Protein AF-A0AAF0LA73-F1 (afdb_monomer)

Mean predicted aligned error: 14.92 Å

pLDDT: mean 77.4, std 21.23, range [24.66, 97.56]

Solvent-accessible surface area (backbone atoms only — not comparable to full-atom values): 28650 Å² total; per-residue (Å²): 141,89,84,84,89,87,88,82,88,80,91,79,93,75,89,82,76,85,78,81,81,72,75,76,71,80,77,76,77,74,77,75,81,54,70,82,81,88,76,51,71,65,60,54,56,54,65,73,48,57,36,67,58,42,51,50,61,74,48,51,59,54,64,53,49,49,57,52,45,46,48,65,36,46,46,63,44,61,74,72,60,50,63,41,56,37,37,30,29,30,44,56,82,59,71,67,59,55,51,51,45,48,71,77,44,70,66,30,63,37,81,44,73,29,94,39,68,69,60,37,54,50,35,26,40,38,59,75,22,59,32,26,38,33,72,92,76,40,33,36,41,27,20,32,44,61,39,35,63,56,39,56,48,50,60,54,55,52,35,52,54,39,42,74,74,71,41,74,79,52,47,78,44,76,77,35,73,54,53,92,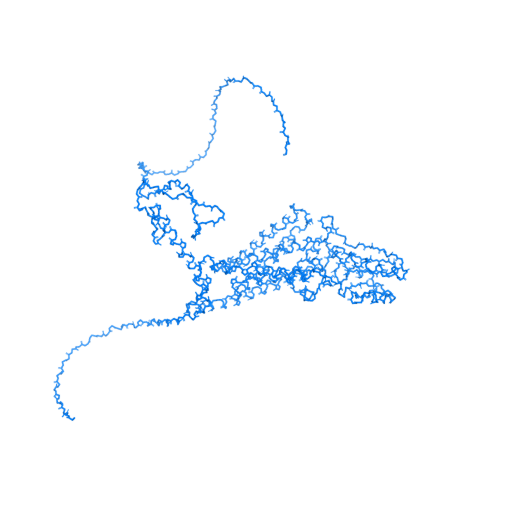68,34,82,65,45,49,59,43,38,55,52,41,51,52,38,34,50,51,9,41,53,57,17,44,49,44,46,64,69,36,74,86,55,56,69,69,57,54,52,47,48,38,53,52,49,19,43,54,48,19,50,50,53,47,42,43,41,16,83,70,69,54,60,43,78,74,65,61,70,60,50,29,54,53,38,21,51,46,12,29,15,42,13,34,29,42,39,8,48,16,48,75,58,39,82,59,32,60,55,63,44,40,42,56,53,44,48,51,8,56,65,14,14,40,38,84,48,51,52,42,30,37,54,85,67,40,31,67,41,30,82,72,32,65,32,21,36,46,24,32,40,42,30,28,71,72,66,72,19,33,50,67,58,64,63,28,52,51,53,39,50,50,38,28,50,50,6,52,50,36,35,59,55,20,51,60,51,38,54,53,51,51,53,51,33,63,65,48,69,62,82,50,75,67,57,51,28,53,50,49,35,52,53,51,53,48,52,53,50,48,54,53,31,47,73,73,28,27,44,71,45,100,88,69,50,79,42,78,72,64,82,98,82,84,85,85,92,81,87,81,63,61,92,88,77,54,46,100,82,58,99,55,59,75,86,74,84,72,64,84,77,82,78,78,54,84,78,72,65,69,76,80,76,86,80,84,81,88,88,80,81,86,85,92,78,89,87,86,90,88,80,89,80,90,86,87,89,86,84,89,83,84,86,86,89,83,92,83,88,89,134

Sequence (491 aa):
MSSPRNDVHTNSDTPERPGSSRKAQPRRRQAPVPAPQKISAYRRWFGTLHPSLQLIGLQLWMPLFFIVGFCLCYVFAFHAPHPHDVPIALIGSDPTFVQAVQKALPGEFVFHTYDSLAAAKRDVLAGAMAVAYDPSNNEFFKASAHQFQVASLVPATLSAVLTATGVATPKITELAALPSYDEYGTVPMYVMLAWCIGGYMVAMFIGIMGGPLRHRVRMAVIVVGGLIISLITNTLAGPVVGAIHGHWIELVLIAWGWIVAIGLAVNGLSYFVGRFIAAPAMICFVFLSMPSSGGAYPKWFMPEPFAWLNNVVVGSSMVDMIKHQVYGVGPGPARGLITMACYAGAGLVLMYFGKMLWERRRIRAIVTGRTTMFQDAQTANREFLGKQRDVELERHGLSSTETGTLQVLRDSDWEDDRVSGDVFTGGRDGLENEPLTTGRIPVVRQQDRQPVGGRTGGPGSGPRARPASGSGDSGTPVEPGDKPHHRHAAR

Structure (mmCIF, N/CA/C/O backbone):
data_AF-A0AAF0LA73-F1
#
_entry.id   AF-A0AAF0LA73-F1
#
loop_
_atom_site.group_PDB
_atom_site.id
_atom_site.type_symbol
_atom_site.label_atom_id
_atom_site.label_alt_id
_atom_site.label_comp_id
_atom_site.label_asym_id
_atom_site.label_entity_id
_atom_site.label_seq_id
_atom_site.pdbx_PDB_ins_code
_atom_site.Cartn_x
_atom_site.Cartn_y
_atom_site.Cartn_z
_atom_site.occupancy
_atom_site.B_iso_or_equiv
_atom_site.auth_seq_id
_atom_site.auth_comp_id
_atom_site.auth_asym_id
_atom_site.auth_atom_id
_atom_site.pdbx_PDB_model_num
ATOM 1 N N . MET A 1 1 ? -12.039 -38.389 88.181 1.00 38.50 1 MET A N 1
ATOM 2 C CA . MET A 1 1 ? -12.537 -39.683 88.691 1.00 38.50 1 MET A CA 1
ATOM 3 C C . MET A 1 1 ? -13.947 -39.460 89.193 1.00 38.50 1 MET A C 1
ATOM 5 O O . MET A 1 1 ? -14.074 -38.696 90.133 1.00 38.50 1 MET A O 1
ATOM 9 N N . SER A 1 2 ? -14.944 -40.002 88.484 1.00 34.44 2 SER A N 1
ATOM 10 C CA . SER A 1 2 ? -16.295 -40.374 88.948 1.00 34.44 2 SER A CA 1
ATOM 11 C C . SER A 1 2 ? -17.106 -40.811 87.720 1.00 34.44 2 SER A C 1
ATOM 13 O O . SER A 1 2 ? -17.492 -39.987 86.898 1.00 34.44 2 SER A O 1
ATOM 15 N N . SER A 1 3 ? -17.297 -42.121 87.596 1.00 30.64 3 SER A N 1
ATOM 16 C CA . SER A 1 3 ? -18.174 -42.851 86.664 1.00 30.64 3 SER A CA 1
ATOM 17 C C . SER A 1 3 ? -19.029 -43.805 87.520 1.00 30.64 3 SER A C 1
ATOM 19 O O . SER A 1 3 ? -18.594 -44.096 88.636 1.00 30.64 3 SER A O 1
ATOM 21 N N . PRO A 1 4 ? -20.100 -44.449 87.011 1.00 50.06 4 PRO A N 1
ATOM 22 C CA . PRO A 1 4 ? -20.982 -44.087 85.897 1.00 50.06 4 PRO A CA 1
ATOM 23 C C . PRO A 1 4 ? -22.490 -44.326 86.200 1.00 50.06 4 PRO A C 1
ATOM 25 O O . PRO A 1 4 ? -22.888 -44.759 87.278 1.00 50.06 4 PRO A O 1
ATOM 28 N N . ARG A 1 5 ? -23.314 -44.007 85.192 1.00 35.47 5 ARG A N 1
ATOM 29 C CA . ARG A 1 5 ? -24.767 -44.223 85.054 1.00 35.47 5 ARG A CA 1
ATOM 30 C C . ARG A 1 5 ? -25.136 -45.701 84.849 1.00 35.47 5 ARG A C 1
ATOM 32 O O . ARG A 1 5 ? -24.349 -46.430 84.258 1.00 35.47 5 ARG A O 1
ATOM 39 N N . ASN A 1 6 ? -26.368 -46.061 85.227 1.00 34.28 6 ASN A N 1
ATOM 40 C CA . ASN A 1 6 ? -27.069 -47.275 84.798 1.00 34.28 6 ASN A CA 1
ATOM 41 C C . ASN A 1 6 ? -28.381 -46.917 84.078 1.00 34.28 6 ASN A C 1
ATOM 43 O O . ASN A 1 6 ? -29.068 -45.965 84.455 1.00 34.28 6 ASN A O 1
ATOM 47 N N . ASP A 1 7 ? -28.670 -47.702 83.044 1.00 36.69 7 ASP A N 1
ATOM 48 C CA . ASP A 1 7 ? -29.724 -47.573 82.037 1.00 36.69 7 ASP A CA 1
ATOM 49 C C . ASP A 1 7 ? -31.116 -48.017 82.510 1.00 36.69 7 ASP A C 1
ATOM 51 O O . ASP A 1 7 ? -31.229 -48.927 83.328 1.00 36.69 7 ASP A O 1
ATOM 55 N N . VAL A 1 8 ? -32.172 -47.478 81.881 1.00 35.12 8 VAL A N 1
ATOM 56 C CA . VAL A 1 8 ? -33.442 -48.199 81.663 1.00 35.12 8 VAL A CA 1
ATOM 57 C C . VAL A 1 8 ? -34.013 -47.840 80.284 1.00 35.12 8 VAL A C 1
ATOM 59 O O . VAL A 1 8 ? -34.265 -46.678 79.971 1.00 35.12 8 VAL A O 1
ATOM 62 N N . HIS A 1 9 ? -34.221 -48.879 79.475 1.00 34.12 9 HIS A N 1
ATOM 63 C CA . HIS A 1 9 ? -34.910 -48.890 78.185 1.00 34.12 9 HIS A CA 1
ATOM 64 C C . HIS A 1 9 ? -36.408 -48.578 78.303 1.00 34.12 9 HIS A C 1
ATOM 66 O O . HIS A 1 9 ? -37.076 -49.122 79.175 1.00 34.12 9 HIS A O 1
ATOM 72 N N . THR A 1 10 ? -36.972 -47.857 77.329 1.00 35.03 10 THR A N 1
ATOM 73 C CA . THR A 1 10 ? -38.359 -48.077 76.875 1.00 35.03 10 THR A CA 1
ATOM 74 C C . THR A 1 10 ? -38.466 -47.858 75.363 1.00 35.03 10 THR A C 1
ATOM 76 O O . THR A 1 10 ? -38.221 -46.769 74.850 1.00 35.03 10 THR A O 1
ATOM 79 N N . ASN A 1 11 ? -38.809 -48.938 74.655 1.00 33.62 11 ASN A N 1
ATOM 80 C CA . ASN A 1 11 ? -39.258 -48.939 73.265 1.00 33.62 11 ASN A CA 1
ATOM 81 C C . ASN A 1 11 ? -40.659 -48.321 73.178 1.00 33.62 11 ASN A C 1
ATOM 83 O O . ASN A 1 11 ? -41.536 -48.681 73.961 1.00 33.62 11 ASN A O 1
ATOM 87 N N . SER A 1 12 ? -40.900 -47.481 72.172 1.00 37.31 12 SER A N 1
ATOM 88 C CA . SER A 1 12 ? -42.244 -47.303 71.619 1.00 37.31 12 SER A CA 1
ATOM 89 C C . SER A 1 12 ? -42.155 -47.216 70.097 1.00 37.31 12 SER A C 1
ATOM 91 O O . SER A 1 12 ? -41.587 -46.284 69.530 1.00 37.31 12 SER A O 1
ATOM 93 N N . ASP A 1 13 ? -42.674 -48.262 69.460 1.00 37.47 13 ASP A N 1
ATOM 94 C CA . ASP A 1 13 ? -42.843 -48.404 68.022 1.00 37.47 13 ASP A CA 1
ATOM 95 C C . ASP A 1 13 ? -43.803 -47.339 67.479 1.00 37.47 13 ASP A C 1
ATOM 97 O O . ASP A 1 13 ? -44.934 -47.198 67.944 1.00 37.47 13 ASP A O 1
ATOM 101 N N . THR A 1 14 ? -43.377 -46.620 66.439 1.00 40.47 14 THR A N 1
ATOM 102 C CA . THR A 1 14 ? -44.274 -45.864 65.551 1.00 40.47 14 THR A CA 1
ATOM 103 C C . THR A 1 14 ? -43.939 -46.265 64.109 1.00 40.47 14 THR A C 1
ATOM 105 O O . THR A 1 14 ? -42.761 -46.231 63.756 1.00 40.47 14 THR A O 1
ATOM 108 N N . PRO A 1 15 ? -44.903 -46.657 63.252 1.00 41.81 15 PRO A N 1
ATOM 109 C CA . PRO A 1 15 ? -44.574 -47.124 61.912 1.00 41.81 15 PRO A CA 1
ATOM 110 C C . PRO A 1 15 ? -44.214 -45.952 60.989 1.00 41.81 15 PRO A C 1
ATOM 112 O O . PRO A 1 15 ? -45.013 -45.037 60.771 1.00 41.81 15 PRO A O 1
ATOM 115 N N . GLU A 1 16 ? -43.005 -46.001 60.428 1.00 38.22 16 GLU A N 1
ATOM 116 C CA . GLU A 1 16 ? -42.514 -45.088 59.397 1.00 38.22 16 GLU A CA 1
ATOM 117 C C . GLU A 1 16 ? -43.363 -45.179 58.115 1.00 38.22 16 GLU A C 1
ATOM 119 O O . GLU A 1 16 ? -43.603 -46.252 57.560 1.00 38.22 16 GLU A O 1
ATOM 124 N N . ARG A 1 17 ? -43.793 -44.020 57.602 1.00 41.97 17 ARG A N 1
ATOM 125 C CA . ARG A 1 17 ? -44.332 -43.885 56.240 1.00 41.97 17 ARG A CA 1
ATOM 126 C C . ARG A 1 17 ? -43.186 -43.989 55.218 1.00 41.97 17 ARG A C 1
ATOM 128 O O . ARG A 1 17 ? -42.135 -43.394 55.455 1.00 41.97 17 ARG A O 1
ATOM 135 N N . PRO A 1 18 ? -43.376 -44.640 54.052 1.00 43.03 18 PRO A N 1
ATOM 136 C CA . PRO A 1 18 ? -42.314 -44.797 53.063 1.00 43.03 18 PRO A CA 1
ATOM 137 C C . PRO A 1 18 ? -41.890 -43.448 52.480 1.00 43.03 18 PRO A C 1
ATOM 139 O O . PRO A 1 18 ? -42.718 -42.600 52.140 1.00 43.03 18 PRO A O 1
ATOM 142 N N . GLY A 1 19 ? -40.575 -43.269 52.372 1.00 38.38 19 GLY A N 1
ATOM 143 C CA . GLY A 1 19 ? -39.928 -42.012 52.039 1.00 38.38 19 GLY A CA 1
ATOM 144 C C . GLY A 1 19 ? -40.350 -41.417 50.699 1.00 38.38 19 GLY A C 1
ATOM 145 O O . GLY A 1 19 ? -40.220 -42.026 49.638 1.00 38.38 19 GLY A O 1
ATOM 146 N N . SER A 1 20 ? -40.729 -40.139 50.735 1.00 42.16 20 SER A N 1
ATOM 147 C CA . SER A 1 20 ? -40.602 -39.272 49.573 1.00 42.16 20 SER A CA 1
ATOM 148 C C . SER A 1 20 ? -39.109 -39.101 49.282 1.00 42.16 20 SER A C 1
ATOM 150 O O . SER A 1 20 ? -38.409 -38.361 49.980 1.00 42.16 20 SER A O 1
ATOM 152 N N . SER A 1 21 ? -38.608 -39.792 48.262 1.00 46.25 21 SER A N 1
ATOM 153 C CA . SER A 1 21 ? -37.275 -39.589 47.701 1.00 46.25 21 SER A CA 1
ATOM 154 C C . SER A 1 21 ? -37.149 -38.146 47.205 1.00 46.25 21 SER A C 1
ATOM 156 O O . SER A 1 21 ? -37.479 -37.818 46.060 1.00 46.25 21 SER A O 1
ATOM 158 N N . ARG A 1 22 ? -36.698 -37.255 48.090 1.00 46.91 22 ARG A N 1
ATOM 159 C CA . ARG A 1 22 ? -36.343 -35.875 47.771 1.00 46.91 22 ARG A CA 1
ATOM 160 C C . ARG A 1 22 ? -35.118 -35.963 46.864 1.00 46.91 22 ARG A C 1
ATOM 162 O O . ARG A 1 22 ? -34.006 -36.157 47.345 1.00 46.91 22 ARG A O 1
ATOM 169 N N . LYS A 1 23 ? -35.331 -35.903 45.543 1.00 48.75 23 LYS A N 1
ATOM 170 C CA . LYS A 1 23 ? -34.253 -35.801 44.551 1.00 48.75 23 LYS A CA 1
ATOM 171 C C . LYS A 1 23 ? -33.316 -34.691 45.020 1.00 48.75 23 LYS A C 1
ATOM 173 O O . LYS A 1 23 ? -33.719 -33.529 45.060 1.00 48.75 23 LYS A O 1
ATOM 178 N N . ALA A 1 24 ? -32.105 -35.061 45.429 1.00 51.31 24 ALA A N 1
ATOM 179 C CA . ALA A 1 24 ? -31.076 -34.112 45.804 1.00 51.31 24 ALA A CA 1
ATOM 180 C C . ALA A 1 24 ? -30.856 -33.185 44.605 1.00 51.31 24 ALA A C 1
ATOM 182 O O . ALA A 1 24 ? -30.353 -33.608 43.564 1.00 51.31 24 ALA A O 1
ATOM 183 N N . GLN A 1 25 ? -31.297 -31.932 44.726 1.00 54.47 25 GLN A N 1
ATOM 184 C CA . GLN A 1 25 ? -30.953 -30.897 43.762 1.00 54.47 25 GLN A CA 1
ATOM 185 C C . GLN A 1 25 ? -29.425 -30.879 43.653 1.00 54.47 25 GLN A C 1
ATOM 187 O O . GLN A 1 25 ? -28.756 -30.845 44.692 1.00 54.47 25 GLN A O 1
ATOM 192 N N . PRO A 1 26 ? -28.849 -30.921 42.438 1.00 50.28 26 PRO A N 1
ATOM 193 C CA . PRO A 1 26 ? -27.408 -30.836 42.291 1.00 50.28 26 PRO A CA 1
ATOM 194 C C . PRO A 1 26 ? -26.964 -29.538 42.963 1.00 50.28 26 PRO A C 1
ATOM 196 O O . PRO A 1 26 ? -27.370 -28.451 42.547 1.00 50.28 26 PRO A O 1
ATOM 199 N N . ARG A 1 27 ? -26.181 -29.655 44.045 1.00 54.47 27 ARG A N 1
ATOM 200 C CA . ARG A 1 27 ? -25.552 -28.522 44.731 1.00 54.47 27 ARG A CA 1
ATOM 201 C C . ARG A 1 27 ? -24.848 -27.700 43.654 1.00 54.47 27 ARG A C 1
ATOM 203 O O . ARG A 1 27 ? -23.806 -28.120 43.151 1.00 54.47 27 ARG A O 1
ATOM 210 N N . ARG A 1 28 ? -25.427 -26.553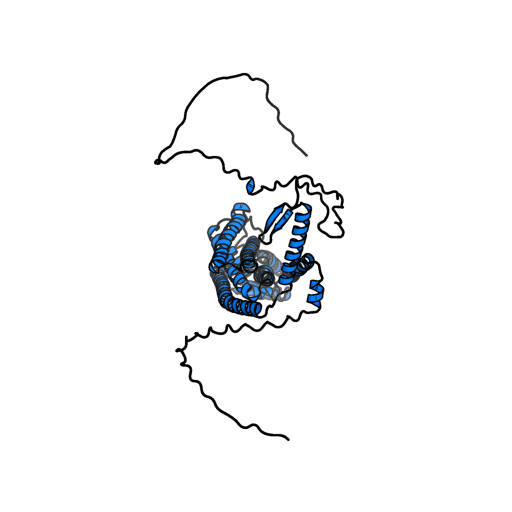 43.277 1.00 54.91 28 ARG A N 1
ATOM 211 C CA . ARG A 1 28 ? -24.761 -25.550 42.440 1.00 54.91 28 ARG A CA 1
ATOM 212 C C . ARG A 1 28 ? -23.465 -25.203 43.166 1.00 54.91 28 ARG A C 1
ATOM 214 O O . ARG A 1 28 ? -23.499 -24.488 44.162 1.00 54.91 28 ARG A O 1
ATOM 221 N N . ARG A 1 29 ? -22.336 -25.763 42.717 1.00 59.94 29 ARG A N 1
ATOM 222 C CA . ARG A 1 29 ? -21.008 -25.359 43.182 1.00 59.94 29 ARG A CA 1
ATOM 223 C C . ARG A 1 29 ? -20.882 -23.875 42.853 1.00 59.94 29 ARG A C 1
ATOM 225 O O . ARG A 1 29 ? -20.745 -23.520 41.685 1.00 59.94 29 ARG A O 1
ATOM 232 N N . GLN A 1 30 ? -21.020 -23.018 43.862 1.00 60.34 30 GLN A N 1
ATOM 233 C CA . GLN A 1 30 ? -20.722 -21.600 43.722 1.00 60.34 30 GLN A CA 1
ATOM 234 C C . GLN A 1 30 ? -19.246 -21.492 43.343 1.00 60.34 30 GLN A C 1
ATOM 236 O O . GLN A 1 30 ? -18.391 -22.119 43.972 1.00 60.34 30 GLN A O 1
ATOM 241 N N . ALA A 1 31 ? -18.961 -20.772 42.259 1.00 62.66 31 ALA A N 1
ATOM 242 C CA . ALA A 1 31 ? -17.586 -20.499 41.881 1.00 62.66 31 ALA A CA 1
ATOM 243 C C . ALA A 1 31 ? -16.917 -19.712 43.027 1.00 62.66 31 ALA A C 1
ATOM 245 O O . ALA A 1 31 ? -17.559 -18.814 43.576 1.00 62.66 31 ALA A O 1
ATOM 246 N N . PRO A 1 32 ? -15.669 -20.037 43.410 1.00 67.75 32 PRO A N 1
ATOM 247 C CA . PRO A 1 32 ? -14.938 -19.267 44.411 1.00 67.75 32 PRO A CA 1
ATOM 248 C C . PRO A 1 32 ? -14.901 -17.783 44.030 1.00 67.75 32 PRO A C 1
ATOM 250 O O . PRO A 1 32 ? -14.676 -17.459 42.862 1.00 67.75 32 PRO A O 1
ATOM 253 N N . VAL A 1 33 ? -15.107 -16.892 45.006 1.00 70.06 33 VAL A N 1
ATOM 254 C CA . VAL A 1 33 ? -14.966 -15.445 44.797 1.00 70.06 33 VAL A CA 1
ATOM 255 C C . VAL A 1 33 ? -13.526 -15.172 44.346 1.00 70.06 33 VAL A C 1
ATOM 257 O O . VAL A 1 33 ? -12.592 -15.572 45.048 1.00 70.06 33 VAL A O 1
ATOM 260 N N . PRO A 1 34 ? -13.307 -14.550 43.173 1.00 68.56 34 PRO A N 1
ATOM 261 C CA . PRO A 1 34 ? -11.962 -14.273 42.695 1.00 68.56 34 PRO A CA 1
ATOM 262 C C . PRO A 1 34 ? -11.237 -13.327 43.658 1.00 68.56 34 PRO A C 1
ATOM 264 O O . PRO A 1 34 ? -11.819 -12.373 44.172 1.00 68.56 34 PRO A O 1
ATOM 267 N N . ALA A 1 35 ? -9.953 -13.598 43.904 1.00 71.19 35 ALA A N 1
ATOM 268 C CA . ALA A 1 35 ? -9.127 -12.756 44.764 1.00 71.19 35 ALA A CA 1
ATOM 269 C C . ALA A 1 35 ? -9.072 -11.307 44.231 1.00 71.19 35 ALA A C 1
ATOM 271 O O . ALA A 1 35 ? -9.015 -11.115 43.009 1.00 71.19 35 ALA A O 1
ATOM 272 N N . PRO A 1 36 ? -9.048 -10.289 45.115 1.00 71.00 36 PRO A N 1
ATOM 273 C CA . PRO A 1 36 ? -9.010 -8.891 44.703 1.00 71.00 36 PRO A CA 1
ATOM 274 C C . PRO A 1 36 ? -7.780 -8.611 43.835 1.00 71.00 36 PRO A C 1
ATOM 276 O O . PRO A 1 36 ? -6.670 -9.082 44.106 1.00 71.00 36 PRO A O 1
ATOM 279 N N . GLN A 1 37 ? -7.973 -7.837 42.765 1.00 74.69 37 GLN A N 1
ATOM 280 C CA . GLN A 1 37 ? -6.879 -7.468 41.876 1.00 74.69 37 GLN A CA 1
ATOM 281 C C . GLN A 1 37 ? -5.794 -6.696 42.636 1.00 74.69 37 GLN A C 1
ATOM 283 O O . GLN A 1 37 ? -6.074 -5.709 43.312 1.00 74.69 37 GLN A O 1
ATOM 288 N N . LYS A 1 38 ? -4.524 -7.066 42.440 1.00 77.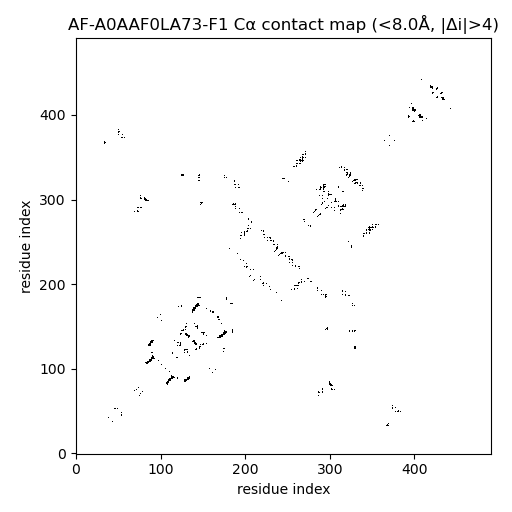06 38 LYS A N 1
ATOM 289 C CA . LYS A 1 38 ? -3.399 -6.237 42.889 1.00 77.06 38 LYS A CA 1
ATOM 290 C C . LYS A 1 38 ? -3.263 -5.022 41.965 1.00 77.06 38 LYS A C 1
ATOM 292 O O . LYS A 1 38 ? -2.840 -5.152 40.818 1.00 77.06 38 LYS A O 1
ATOM 297 N N . ILE A 1 39 ? -3.641 -3.845 42.461 1.00 77.88 39 ILE A N 1
ATOM 298 C CA . ILE A 1 39 ? -3.566 -2.570 41.732 1.00 77.88 39 ILE A CA 1
ATOM 299 C C . ILE A 1 39 ? -2.192 -1.920 41.975 1.00 77.88 39 ILE A C 1
ATOM 301 O O . ILE A 1 39 ? -1.784 -1.724 43.127 1.00 77.88 39 ILE A O 1
ATOM 305 N N . SER A 1 40 ? -1.479 -1.579 40.893 1.00 85.06 40 SER A N 1
ATOM 306 C CA . SER A 1 40 ? -0.176 -0.898 40.958 1.00 85.06 40 SER A CA 1
ATOM 307 C C . SER A 1 40 ? -0.293 0.517 41.539 1.00 85.06 40 SER A C 1
ATOM 309 O O . SER A 1 40 ? -1.363 1.126 41.495 1.00 85.06 40 SER A O 1
ATOM 311 N N . ALA A 1 41 ? 0.811 1.057 42.068 1.00 85.50 41 ALA A N 1
ATOM 312 C CA . ALA A 1 41 ? 0.858 2.431 42.579 1.00 85.50 41 ALA A CA 1
ATOM 313 C C . ALA A 1 41 ? 0.469 3.455 41.497 1.00 85.50 41 ALA A C 1
ATOM 315 O O . ALA A 1 41 ? -0.345 4.337 41.750 1.00 85.50 41 ALA A O 1
ATOM 316 N N . TYR A 1 42 ? 0.948 3.255 40.262 1.00 84.50 42 TYR A N 1
ATOM 317 C CA . TYR A 1 42 ? 0.570 4.077 39.112 1.00 84.50 42 TYR A CA 1
ATOM 318 C C . TYR A 1 42 ? -0.937 4.041 38.832 1.00 84.50 42 TYR A C 1
ATOM 320 O O . TYR A 1 42 ? -1.544 5.089 38.666 1.00 84.50 42 TYR A O 1
ATOM 328 N N . ARG A 1 43 ? -1.570 2.857 38.826 1.00 84.25 43 ARG A N 1
ATOM 329 C CA . ARG A 1 43 ? -3.017 2.742 38.564 1.00 84.25 43 ARG A CA 1
ATOM 330 C C . ARG A 1 43 ? -3.855 3.399 39.665 1.00 84.25 43 ARG A C 1
ATOM 332 O O . ARG A 1 43 ? -4.920 3.920 39.362 1.00 84.25 43 ARG A O 1
ATOM 339 N N . ARG A 1 44 ? -3.377 3.405 40.916 1.00 84.62 44 ARG A N 1
ATOM 340 C CA . ARG A 1 44 ? -4.030 4.138 42.015 1.00 84.62 44 ARG A CA 1
ATOM 341 C C . ARG A 1 44 ? -3.944 5.645 41.819 1.00 84.62 44 ARG A C 1
ATOM 343 O O . ARG A 1 44 ? -4.975 6.295 41.875 1.00 84.62 44 ARG A O 1
ATOM 350 N N . TRP A 1 45 ? -2.749 6.168 41.545 1.00 87.75 45 TRP A N 1
ATOM 351 C CA . TRP A 1 45 ? -2.556 7.590 41.250 1.00 87.75 45 TRP A CA 1
ATOM 352 C C . TRP A 1 45 ? -3.346 8.028 40.010 1.00 87.75 45 TRP A C 1
ATOM 354 O O . TRP A 1 45 ? -4.059 9.017 40.041 1.00 87.75 45 TRP A O 1
ATOM 364 N N . PHE A 1 46 ? -3.305 7.252 38.929 1.00 84.56 46 PHE A N 1
ATOM 365 C CA . PHE A 1 46 ? -4.048 7.574 37.712 1.00 84.56 46 PHE A CA 1
ATOM 366 C C . PHE A 1 46 ? -5.563 7.618 37.958 1.00 84.56 46 PHE A C 1
ATOM 368 O O . PHE A 1 46 ? -6.258 8.459 37.397 1.00 84.56 46 PHE A O 1
ATOM 375 N N . GLY A 1 47 ? -6.064 6.754 38.848 1.00 81.25 47 GLY A N 1
ATOM 376 C CA . GLY A 1 47 ? -7.460 6.747 39.276 1.00 81.25 47 GLY A CA 1
ATOM 377 C C . GLY A 1 47 ? -7.898 7.988 40.059 1.00 81.25 47 GLY A C 1
ATOM 378 O O . GLY A 1 47 ? -9.099 8.225 40.141 1.00 81.25 47 GLY A O 1
ATOM 379 N N . THR A 1 48 ? -6.974 8.792 40.605 1.00 86.12 48 THR A N 1
ATOM 380 C CA . THR A 1 48 ? -7.322 10.055 41.283 1.00 86.12 48 THR A CA 1
ATOM 381 C C . THR A 1 48 ? -7.511 11.222 40.314 1.00 86.12 48 THR A C 1
ATOM 383 O O . THR A 1 48 ? -7.984 12.277 40.725 1.00 86.12 48 THR A O 1
ATOM 386 N N . LEU A 1 49 ? -7.124 11.074 39.042 1.00 86.38 49 LEU A N 1
ATOM 387 C CA . LEU A 1 49 ? -7.310 12.107 38.019 1.00 86.38 49 LEU A CA 1
ATOM 388 C C . LEU A 1 49 ? -8.779 12.183 37.577 1.00 86.38 49 LEU A C 1
ATOM 390 O O . LEU A 1 49 ? -9.499 11.188 37.640 1.00 86.38 49 LEU A O 1
ATOM 394 N N . HIS A 1 50 ? -9.207 13.334 37.048 1.00 86.56 50 HIS A N 1
ATOM 395 C CA . HIS A 1 50 ? -10.549 13.492 36.475 1.00 86.56 50 HIS A CA 1
ATOM 396 C C . HIS A 1 50 ? -10.821 12.427 35.387 1.00 86.56 50 HIS A C 1
ATOM 398 O O . HIS A 1 50 ? -9.941 12.202 34.546 1.00 86.56 50 HIS A O 1
ATOM 404 N N . PRO A 1 51 ? -12.011 11.794 35.323 1.00 83.69 51 PRO A N 1
ATOM 405 C CA . PRO A 1 51 ? -12.289 10.721 34.359 1.00 83.69 51 PRO A CA 1
ATOM 406 C C . PRO A 1 51 ? -12.022 11.105 32.894 1.00 83.69 51 PRO A C 1
ATOM 408 O O . PRO A 1 51 ? -11.448 10.320 32.137 1.00 83.69 51 PRO A O 1
ATOM 411 N N . SER A 1 52 ? -12.343 12.341 32.501 1.00 84.31 52 SER A N 1
ATOM 412 C CA . SER A 1 52 ? -12.019 12.864 31.164 1.00 84.31 52 SER A CA 1
ATOM 413 C C . SER A 1 52 ? -10.510 12.920 30.901 1.00 84.31 52 SER A C 1
ATOM 415 O O . SER A 1 52 ? -10.065 12.507 29.832 1.00 84.31 52 SER A O 1
ATOM 417 N N . LEU A 1 53 ? -9.704 13.360 31.877 1.00 85.06 53 LEU A N 1
ATOM 418 C CA . LEU A 1 53 ? -8.240 13.382 31.759 1.00 85.06 53 LEU A CA 1
ATOM 419 C C . LEU A 1 53 ? -7.668 11.967 31.656 1.00 85.06 53 LEU A C 1
ATOM 421 O O . LEU A 1 53 ? -6.734 11.741 30.887 1.00 85.06 53 LEU A O 1
ATOM 425 N N . GLN A 1 54 ? -8.258 11.001 32.367 1.00 84.62 54 GLN A N 1
ATOM 426 C CA . GLN A 1 54 ? -7.884 9.595 32.233 1.00 84.62 54 GLN A CA 1
ATOM 427 C C . GLN A 1 54 ? -8.115 9.100 30.798 1.00 84.62 54 GLN A C 1
ATOM 429 O O . GLN A 1 54 ? -7.221 8.505 30.193 1.00 84.62 54 GLN A O 1
ATOM 434 N N . LEU A 1 55 ? -9.291 9.371 30.222 1.00 84.56 55 LEU A N 1
ATOM 435 C CA . LEU A 1 55 ? -9.626 8.959 28.854 1.00 84.56 55 LEU A CA 1
ATOM 436 C C . LEU A 1 55 ? -8.746 9.645 27.802 1.00 84.56 55 LEU A C 1
ATOM 438 O O . LEU A 1 55 ? -8.285 8.970 26.879 1.00 84.56 55 LEU A O 1
ATOM 442 N N . ILE A 1 56 ? -8.472 10.944 27.961 1.00 87.19 56 ILE A N 1
ATOM 443 C CA . ILE A 1 56 ? -7.558 11.695 27.089 1.00 87.19 56 ILE A CA 1
ATOM 444 C C . ILE A 1 56 ? -6.149 11.102 27.178 1.00 87.19 56 ILE A C 1
ATOM 446 O O . ILE A 1 56 ? -5.579 10.735 26.151 1.00 87.19 56 ILE A O 1
ATOM 450 N N . GLY A 1 57 ? -5.611 10.914 28.388 1.00 84.50 57 GLY A N 1
ATOM 451 C CA . GLY A 1 57 ? -4.288 10.317 28.601 1.00 84.50 57 GLY A CA 1
ATOM 452 C C . GLY A 1 57 ? -4.160 8.918 27.989 1.00 84.50 57 GLY A C 1
ATOM 453 O O . GLY A 1 57 ? -3.163 8.606 27.341 1.00 84.50 57 GLY A O 1
ATOM 454 N N . LEU A 1 58 ? -5.215 8.102 28.091 1.00 85.00 58 LEU A N 1
ATOM 455 C CA . LEU A 1 58 ? -5.318 6.783 27.452 1.00 85.00 58 LEU A CA 1
ATOM 456 C C . LEU A 1 58 ? -5.437 6.831 25.920 1.00 85.00 58 LEU A C 1
ATOM 458 O O . LEU A 1 58 ? -5.357 5.777 25.287 1.00 85.00 58 LEU A O 1
ATOM 462 N N . GLN A 1 59 ? -5.640 8.005 25.321 1.00 86.75 59 GLN A N 1
ATOM 463 C CA . GLN A 1 59 ? -5.773 8.200 23.876 1.00 86.75 59 GLN A CA 1
ATOM 464 C C . GLN A 1 59 ? -4.578 8.952 23.259 1.00 86.75 59 GLN A C 1
ATOM 466 O O . GLN A 1 59 ? -4.318 8.775 22.068 1.00 86.75 59 GLN A O 1
ATOM 471 N N . LEU A 1 60 ? -3.803 9.705 24.055 1.00 88.88 60 LEU A N 1
ATOM 472 C CA . LEU A 1 60 ? -2.609 10.453 23.619 1.00 88.88 60 LEU A CA 1
ATOM 473 C C . LEU A 1 60 ? -1.499 9.582 23.007 1.00 88.88 60 LEU A C 1
ATOM 475 O O . LEU A 1 60 ? -0.637 10.094 22.295 1.00 88.88 60 LEU A O 1
ATOM 479 N N . TRP A 1 61 ? -1.530 8.263 23.208 1.00 87.88 61 TRP A N 1
ATOM 480 C CA . TRP A 1 61 ? -0.603 7.364 22.520 1.00 87.88 61 TRP A CA 1
ATOM 481 C C . TRP A 1 61 ? -0.780 7.390 20.994 1.00 87.88 61 TRP A C 1
ATOM 483 O O . TRP A 1 61 ? 0.198 7.179 20.290 1.00 87.88 61 TRP A O 1
ATOM 493 N N . MET A 1 62 ? -1.988 7.663 20.476 1.00 87.69 62 MET A N 1
ATOM 494 C CA . MET A 1 62 ? -2.249 7.723 19.032 1.00 87.69 62 MET A CA 1
ATOM 495 C C . MET A 1 62 ? -1.453 8.841 18.344 1.00 87.69 62 MET A C 1
ATOM 497 O O . MET A 1 62 ? -0.668 8.514 17.458 1.00 87.69 62 MET A O 1
ATOM 501 N N . PRO A 1 63 ? -1.589 10.133 18.713 1.00 90.19 63 PRO A N 1
ATOM 502 C CA . PRO A 1 63 ? -0.817 11.196 18.067 1.00 90.19 63 PRO A CA 1
ATOM 503 C C . PRO A 1 63 ? 0.694 11.008 18.240 1.00 90.19 63 PRO A C 1
ATOM 505 O O . PRO A 1 63 ? 1.434 11.188 17.277 1.00 90.19 63 PRO A O 1
ATOM 508 N N . LEU A 1 64 ? 1.158 10.563 19.416 1.00 90.25 64 LEU A N 1
ATOM 509 C CA . LEU A 1 64 ? 2.573 10.241 19.625 1.00 90.25 64 LEU A CA 1
ATOM 510 C C . LEU A 1 64 ? 3.049 9.139 18.666 1.00 90.25 64 LEU A C 1
ATOM 512 O O . LEU A 1 64 ? 4.099 9.266 18.042 1.00 90.25 64 LEU A O 1
ATOM 516 N N . PHE A 1 65 ? 2.255 8.078 18.514 1.00 91.19 65 PHE A N 1
ATOM 517 C CA . PHE A 1 65 ? 2.521 6.998 17.571 1.00 91.19 65 PHE A CA 1
ATOM 518 C C . PHE A 1 65 ? 2.581 7.496 16.121 1.00 91.19 65 PHE A C 1
ATOM 520 O O . PHE A 1 65 ? 3.466 7.070 15.385 1.00 91.19 65 PHE A O 1
ATOM 527 N N . PHE A 1 66 ? 1.705 8.423 15.720 1.00 90.12 66 PHE A N 1
ATOM 528 C CA . PHE A 1 66 ? 1.767 9.035 14.390 1.00 90.12 66 PHE A CA 1
ATOM 529 C C . PHE A 1 66 ? 3.065 9.814 14.178 1.00 90.12 66 PHE A C 1
ATOM 531 O O . PHE A 1 66 ? 3.735 9.590 13.174 1.00 90.12 66 PHE A O 1
ATOM 538 N N . ILE A 1 67 ? 3.442 10.681 15.122 1.00 91.69 67 ILE A N 1
ATOM 539 C CA . ILE A 1 67 ? 4.674 11.480 15.032 1.00 91.69 67 ILE A CA 1
ATOM 540 C C . ILE A 1 67 ? 5.891 10.559 14.898 1.00 91.69 67 ILE A C 1
ATOM 542 O O . ILE A 1 67 ? 6.693 10.711 13.978 1.00 91.69 67 ILE A O 1
ATOM 546 N N . VAL A 1 68 ? 5.997 9.557 15.774 1.00 91.69 68 VAL A N 1
ATOM 547 C CA . VAL A 1 68 ? 7.106 8.594 15.747 1.00 91.69 68 VAL A CA 1
ATOM 548 C C . VAL A 1 68 ? 7.098 7.775 14.453 1.00 91.69 68 VAL A C 1
ATOM 550 O O . VAL A 1 68 ? 8.145 7.611 13.833 1.00 91.69 68 VAL A O 1
ATOM 553 N N . GLY A 1 69 ? 5.932 7.292 14.016 1.00 89.75 69 GLY A N 1
ATOM 554 C CA . GLY A 1 69 ? 5.782 6.497 12.797 1.00 89.75 69 GLY A CA 1
ATOM 555 C C . GLY A 1 69 ? 6.183 7.258 11.535 1.00 89.75 69 GLY A C 1
ATOM 556 O O . GLY A 1 69 ? 6.955 6.736 10.733 1.00 89.75 69 GLY A O 1
ATOM 557 N N . PHE A 1 70 ? 5.738 8.508 11.382 1.00 89.06 70 PHE A N 1
ATOM 558 C CA . PHE A 1 70 ? 6.131 9.353 10.252 1.00 89.06 70 PHE A CA 1
ATOM 559 C C . PHE A 1 70 ? 7.632 9.656 10.257 1.00 89.06 70 PHE A C 1
ATOM 561 O O . PHE A 1 70 ? 8.285 9.496 9.228 1.00 89.06 70 PHE A O 1
ATOM 568 N N . CYS A 1 71 ? 8.215 10.019 11.400 1.00 89.44 71 CYS A N 1
ATOM 569 C CA . CYS A 1 71 ? 9.657 10.258 11.470 1.00 89.44 71 CYS A CA 1
ATOM 570 C C . CYS A 1 71 ? 10.461 8.992 11.127 1.00 89.44 71 CYS A C 1
ATOM 572 O O . CYS A 1 71 ? 11.346 9.026 10.275 1.00 89.44 71 CYS A O 1
ATOM 574 N N . LEU A 1 72 ? 10.132 7.851 11.737 1.00 88.44 72 LEU A N 1
ATOM 575 C CA . LEU A 1 72 ? 10.910 6.622 11.557 1.00 88.44 72 LEU A CA 1
ATOM 576 C C . LEU A 1 72 ? 10.681 5.925 10.218 1.00 88.44 72 LEU A C 1
ATOM 578 O O . LEU A 1 72 ? 11.584 5.248 9.749 1.00 88.44 72 LEU A O 1
ATOM 582 N N . CYS A 1 73 ? 9.496 6.030 9.615 1.00 86.31 73 CYS A N 1
ATOM 583 C CA . CYS A 1 73 ? 9.217 5.334 8.359 1.00 86.31 73 CYS A CA 1
ATOM 584 C C . CYS A 1 73 ? 9.384 6.245 7.140 1.00 86.31 73 CYS A C 1
ATOM 586 O O . CYS A 1 73 ? 9.795 5.761 6.094 1.00 86.31 73 CYS A O 1
ATOM 588 N N . TYR A 1 74 ? 9.061 7.541 7.240 1.00 86.44 74 TYR A N 1
ATOM 589 C CA . TYR A 1 74 ? 8.996 8.419 6.065 1.00 86.44 74 TYR A CA 1
ATOM 590 C C . TYR A 1 74 ? 10.245 9.277 5.991 1.00 86.44 74 TYR A C 1
ATOM 592 O O . TYR A 1 74 ? 10.911 9.279 4.963 1.00 86.44 74 TYR A O 1
ATOM 600 N N . VAL A 1 75 ? 10.605 9.961 7.083 1.00 86.44 75 VAL A N 1
ATOM 601 C CA . VAL A 1 75 ? 11.835 10.766 7.092 1.00 86.44 75 VAL A CA 1
ATOM 602 C C . VAL A 1 75 ? 13.039 9.849 6.905 1.00 86.44 75 VAL A C 1
ATOM 604 O O . VAL A 1 75 ? 13.835 10.074 6.004 1.00 86.44 75 VAL A O 1
ATOM 607 N N . PHE A 1 76 ? 13.127 8.750 7.656 1.00 84.12 76 PHE A N 1
ATOM 608 C CA . PHE A 1 76 ? 14.218 7.792 7.469 1.00 84.12 76 PHE A CA 1
ATOM 609 C C . PHE A 1 76 ? 14.297 7.242 6.034 1.00 84.12 76 PHE A C 1
ATOM 611 O O . PHE A 1 76 ? 15.383 7.218 5.465 1.00 84.12 76 PHE A O 1
ATOM 618 N N . ALA A 1 77 ? 13.174 6.857 5.416 1.00 82.12 77 ALA A N 1
ATOM 619 C CA . ALA A 1 77 ? 13.202 6.276 4.073 1.00 82.12 77 ALA A CA 1
ATOM 620 C C . ALA A 1 77 ? 13.460 7.298 2.951 1.00 82.12 77 ALA A C 1
ATOM 622 O O . ALA A 1 77 ? 14.047 6.934 1.936 1.00 82.12 77 ALA A O 1
ATOM 623 N N . PHE A 1 78 ? 13.035 8.557 3.115 1.00 82.81 78 PHE A N 1
ATOM 624 C CA . PHE A 1 78 ? 13.063 9.560 2.041 1.00 82.81 78 PHE A CA 1
ATOM 625 C C . PHE A 1 78 ? 14.063 10.707 2.241 1.00 82.81 78 PHE A C 1
ATOM 627 O O . PHE A 1 78 ? 14.222 11.505 1.322 1.00 82.81 78 PHE A O 1
ATOM 634 N N . HIS A 1 79 ? 14.735 10.832 3.392 1.00 81.62 79 HIS A N 1
ATOM 635 C CA . HIS A 1 79 ? 15.650 11.961 3.628 1.00 81.62 79 HIS A CA 1
ATOM 636 C C . HIS A 1 79 ? 16.898 11.946 2.731 1.00 81.62 79 HIS A C 1
ATOM 638 O O . HIS A 1 79 ? 17.410 13.013 2.405 1.00 81.62 79 HIS A O 1
ATOM 644 N N . ALA A 1 80 ? 17.388 10.761 2.355 1.00 75.44 80 ALA A N 1
ATOM 645 C CA . ALA A 1 80 ? 18.591 10.594 1.541 1.00 75.44 80 ALA A CA 1
ATOM 646 C C . ALA A 1 80 ? 18.536 9.285 0.724 1.00 75.44 80 ALA A C 1
ATOM 648 O O . ALA A 1 80 ? 19.250 8.331 1.037 1.00 75.44 80 ALA A O 1
ATOM 649 N N . PRO A 1 81 ? 17.655 9.187 -0.290 1.00 76.44 81 PRO A N 1
ATOM 650 C CA . PRO A 1 81 ? 17.618 8.025 -1.166 1.00 76.44 81 PRO A CA 1
ATOM 651 C C . PRO A 1 81 ? 18.875 8.004 -2.043 1.00 76.44 81 PRO A C 1
ATOM 653 O O . PRO A 1 81 ? 19.072 8.891 -2.873 1.00 76.44 81 PRO A O 1
ATOM 656 N N . HIS A 1 82 ? 19.713 6.985 -1.865 1.00 80.88 82 HIS A N 1
ATOM 657 C CA . HIS A 1 82 ? 20.903 6.759 -2.681 1.00 80.88 82 HIS A CA 1
ATOM 658 C C . HIS A 1 82 ? 20.707 5.529 -3.576 1.00 80.88 82 HIS A C 1
ATOM 660 O O . HIS A 1 82 ? 20.130 4.539 -3.119 1.00 80.88 82 HIS A O 1
ATOM 666 N N . PRO A 1 83 ? 21.149 5.571 -4.847 1.00 86.62 83 PRO A N 1
ATOM 667 C CA . PRO A 1 83 ? 21.171 4.392 -5.701 1.00 86.62 83 PRO A CA 1
ATOM 668 C C . PRO A 1 83 ? 22.047 3.292 -5.090 1.00 86.62 83 PRO A C 1
ATOM 670 O O . PRO A 1 83 ? 23.212 3.523 -4.777 1.00 86.62 83 PRO A O 1
ATOM 673 N N . HIS A 1 84 ? 21.492 2.093 -4.949 1.00 87.38 84 HIS A N 1
ATOM 674 C CA . HIS A 1 84 ? 22.211 0.903 -4.508 1.00 87.38 84 HIS A CA 1
ATOM 675 C C . HIS A 1 84 ? 21.932 -0.238 -5.481 1.00 87.38 84 HIS A C 1
ATOM 677 O O . HIS A 1 84 ? 20.785 -0.671 -5.623 1.00 87.38 84 HIS A O 1
ATOM 683 N N . ASP A 1 85 ? 22.985 -0.699 -6.159 1.00 89.56 85 ASP A N 1
ATOM 684 C CA . ASP A 1 85 ? 22.940 -1.815 -7.106 1.00 89.56 85 ASP A CA 1
ATOM 685 C C . ASP A 1 85 ? 21.801 -1.714 -8.144 1.00 89.56 85 ASP A C 1
ATOM 687 O O . ASP A 1 85 ? 21.070 -2.674 -8.411 1.00 89.56 85 ASP A O 1
ATOM 691 N N . VAL A 1 86 ? 21.615 -0.529 -8.733 1.00 93.19 86 VAL A N 1
ATOM 692 C CA . VAL A 1 86 ? 20.574 -0.296 -9.741 1.00 93.19 86 VAL A CA 1
ATOM 693 C C . VAL A 1 86 ? 20.880 -1.131 -10.994 1.00 93.19 86 VAL A C 1
ATOM 695 O O . VAL A 1 86 ? 21.930 -0.931 -11.610 1.00 93.19 86 VAL A O 1
ATOM 698 N N . PRO A 1 87 ? 19.984 -2.042 -11.418 1.00 94.94 87 PRO A N 1
ATOM 699 C CA . PRO A 1 87 ? 20.260 -2.960 -12.513 1.00 94.94 87 PRO A CA 1
ATOM 700 C C . PRO A 1 87 ? 20.104 -2.263 -13.867 1.00 94.94 87 PRO A C 1
ATOM 702 O O . PRO A 1 87 ? 19.028 -1.769 -14.211 1.00 94.94 87 PRO A O 1
ATOM 705 N N . ILE A 1 88 ? 21.174 -2.254 -14.654 1.00 95.88 88 ILE A N 1
ATOM 706 C CA . ILE A 1 88 ? 21.240 -1.690 -16.002 1.00 95.88 88 ILE A CA 1
ATOM 707 C C . ILE A 1 88 ? 21.384 -2.832 -17.003 1.00 95.88 88 ILE A C 1
ATOM 709 O O . ILE A 1 88 ? 22.293 -3.655 -16.888 1.00 95.88 88 ILE A O 1
ATOM 713 N N . ALA A 1 89 ? 20.514 -2.876 -18.010 1.00 96.94 89 ALA A N 1
ATOM 714 C CA . ALA A 1 89 ? 20.656 -3.826 -19.105 1.00 96.94 89 ALA A CA 1
ATOM 715 C C . ALA A 1 89 ? 21.676 -3.287 -20.116 1.00 96.94 89 ALA A C 1
ATOM 717 O O . ALA A 1 89 ? 21.442 -2.259 -20.744 1.00 96.94 89 ALA A O 1
ATOM 718 N N . LEU A 1 90 ? 22.804 -3.965 -20.282 1.00 96.69 90 LEU A N 1
ATOM 719 C CA . LEU A 1 90 ? 23.828 -3.624 -21.265 1.00 96.69 90 LEU A CA 1
ATOM 720 C C . LEU A 1 90 ? 23.672 -4.535 -22.481 1.00 96.69 90 LEU A C 1
ATOM 722 O O . LEU A 1 90 ? 23.780 -5.751 -22.348 1.00 96.69 90 LEU A O 1
ATOM 726 N N . ILE A 1 91 ? 23.407 -3.978 -23.662 1.00 96.50 91 ILE A N 1
ATOM 727 C CA . ILE A 1 91 ? 23.342 -4.775 -24.889 1.00 96.50 91 ILE A CA 1
ATOM 728 C C . ILE A 1 91 ? 24.774 -5.069 -25.357 1.00 96.50 91 ILE A C 1
ATOM 730 O O . ILE A 1 91 ? 25.559 -4.153 -25.595 1.00 96.50 91 ILE A O 1
ATOM 734 N N . GLY A 1 92 ? 25.119 -6.352 -25.478 1.00 91.62 92 GLY A N 1
ATOM 735 C CA . GLY A 1 92 ? 26.480 -6.792 -25.782 1.00 91.62 92 GLY A CA 1
ATOM 736 C C . GLY A 1 92 ? 27.447 -6.568 -24.614 1.00 91.62 92 GLY A C 1
ATOM 737 O O . GLY A 1 92 ? 27.143 -6.898 -23.467 1.00 91.62 92 GLY A O 1
ATOM 738 N N . SER A 1 93 ? 28.634 -6.028 -24.903 1.00 89.56 93 SER A N 1
ATOM 739 C CA . SER A 1 93 ? 29.689 -5.804 -23.910 1.00 89.56 93 SER A CA 1
ATOM 740 C C . SER A 1 93 ? 30.401 -4.473 -24.132 1.00 89.56 93 SER A C 1
ATOM 742 O O . SER A 1 93 ? 30.866 -4.207 -25.238 1.00 89.56 93 SER A O 1
ATOM 744 N N . ASP A 1 94 ? 30.579 -3.700 -23.063 1.00 90.88 94 ASP A N 1
ATOM 745 C CA . ASP A 1 94 ? 31.412 -2.493 -23.047 1.00 90.88 94 ASP A CA 1
ATOM 746 C C . ASP A 1 94 ? 32.208 -2.428 -21.728 1.00 90.88 94 ASP A C 1
ATOM 748 O O . ASP A 1 94 ? 31.783 -1.795 -20.756 1.00 90.88 94 ASP A O 1
ATOM 752 N N . PRO A 1 95 ? 33.354 -3.131 -21.645 1.00 92.12 95 PRO A N 1
ATOM 753 C CA . PRO A 1 95 ? 34.157 -3.170 -20.425 1.00 92.12 95 PRO A CA 1
ATOM 754 C C . PRO A 1 95 ? 34.686 -1.793 -20.015 1.00 92.12 95 PRO A C 1
ATOM 756 O O . PRO A 1 95 ? 34.832 -1.525 -18.825 1.00 92.12 95 PRO A O 1
ATOM 759 N N . THR A 1 96 ? 34.963 -0.920 -20.986 1.00 92.25 96 THR A N 1
ATOM 760 C CA . THR A 1 96 ? 35.462 0.439 -20.753 1.00 92.25 96 THR A CA 1
ATOM 761 C C . THR A 1 96 ? 34.430 1.306 -20.049 1.00 92.25 96 THR A C 1
ATOM 763 O O . THR A 1 96 ? 34.751 1.935 -19.039 1.00 92.25 96 THR A O 1
ATOM 766 N N . PHE A 1 97 ? 33.181 1.285 -20.517 1.00 92.50 97 PHE A N 1
ATOM 767 C CA . PHE A 1 97 ? 32.083 2.000 -19.878 1.00 92.50 97 PHE A CA 1
ATOM 768 C C . PHE A 1 97 ? 31.789 1.452 -18.479 1.00 92.50 97 PHE A C 1
ATOM 770 O O . PHE A 1 97 ? 31.712 2.224 -17.524 1.00 92.50 97 PHE A O 1
ATOM 777 N N . VAL A 1 98 ? 31.707 0.125 -18.329 1.00 93.88 98 VAL A N 1
ATOM 778 C CA . VAL A 1 98 ? 31.454 -0.510 -17.024 1.00 93.88 98 VAL A CA 1
ATOM 779 C C . VAL A 1 98 ? 32.540 -0.137 -16.009 1.00 93.88 98 VAL A C 1
ATOM 781 O O . VAL A 1 98 ? 32.227 0.222 -14.875 1.00 93.88 98 VAL A O 1
ATOM 784 N N . GLN A 1 99 ? 33.816 -0.149 -16.410 1.00 93.81 99 GLN A N 1
ATOM 785 C CA . GLN A 1 99 ? 34.923 0.267 -15.541 1.00 93.81 99 GLN A CA 1
ATOM 786 C C . GLN A 1 99 ? 34.875 1.761 -15.199 1.00 93.81 99 GLN A C 1
ATOM 788 O O . GLN A 1 99 ? 35.146 2.131 -14.055 1.00 93.81 99 GLN A O 1
ATOM 793 N N . ALA A 1 100 ? 34.522 2.623 -16.158 1.00 93.44 100 ALA A N 1
ATOM 794 C CA . ALA A 1 100 ? 34.386 4.058 -15.920 1.00 93.44 100 ALA A CA 1
ATOM 795 C C . ALA A 1 100 ? 33.274 4.361 -14.905 1.00 93.44 100 ALA A C 1
ATOM 797 O O . ALA A 1 100 ? 33.495 5.134 -13.971 1.00 93.44 100 ALA A O 1
ATOM 798 N N . VAL A 1 101 ? 32.118 3.701 -15.038 1.00 94.00 101 VAL A N 1
ATOM 799 C CA . VAL A 1 101 ? 31.001 3.825 -14.090 1.00 94.00 101 VAL A CA 1
ATOM 800 C C . VAL A 1 101 ? 31.400 3.293 -12.721 1.00 94.00 101 VAL A C 1
ATOM 802 O O . VAL A 1 101 ? 31.227 4.002 -11.738 1.00 94.00 101 VAL A O 1
ATOM 805 N N . GLN A 1 102 ? 32.025 2.115 -12.641 1.00 93.38 102 GLN A N 1
ATOM 806 C CA . GLN A 1 102 ? 32.459 1.552 -11.360 1.00 93.38 102 GLN A CA 1
ATOM 807 C C . GLN A 1 102 ? 33.495 2.434 -10.643 1.00 93.38 102 GLN A C 1
ATOM 809 O O . GLN A 1 102 ? 33.528 2.477 -9.414 1.00 93.38 102 GLN A O 1
ATOM 814 N N . LYS A 1 103 ? 34.347 3.140 -11.399 1.00 93.94 103 LYS A N 1
ATOM 815 C CA . LYS A 1 103 ? 35.333 4.080 -10.851 1.00 93.94 103 LYS A CA 1
ATOM 816 C C . LYS A 1 103 ? 34.693 5.385 -10.373 1.00 93.94 103 LYS A C 1
ATOM 818 O O . LYS A 1 103 ? 35.133 5.929 -9.365 1.00 93.94 103 LYS A O 1
ATOM 823 N N . ALA A 1 104 ? 33.714 5.908 -11.109 1.00 92.69 104 ALA A N 1
ATOM 824 C CA . ALA A 1 104 ? 33.062 7.175 -10.791 1.00 92.69 104 ALA A CA 1
ATOM 825 C C . ALA A 1 104 ? 31.978 7.035 -9.707 1.00 92.69 104 ALA A C 1
ATOM 827 O O . ALA A 1 104 ? 31.814 7.939 -8.894 1.00 92.69 104 ALA A O 1
ATOM 828 N N . LEU A 1 105 ? 31.246 5.917 -9.714 1.00 92.81 105 LEU A N 1
ATOM 829 C CA . LEU A 1 105 ? 30.009 5.680 -8.961 1.00 92.81 105 LEU A CA 1
ATOM 830 C C . LEU A 1 105 ? 30.032 4.261 -8.354 1.00 92.81 105 LEU A C 1
ATOM 832 O O . LEU A 1 105 ? 29.298 3.367 -8.789 1.00 92.81 105 LEU A O 1
ATOM 836 N N . PRO A 1 106 ? 30.936 4.001 -7.393 1.00 90.94 106 PRO A N 1
ATOM 837 C CA . PRO A 1 106 ? 31.151 2.659 -6.865 1.00 90.94 106 PRO A CA 1
ATOM 838 C C . PRO A 1 106 ? 29.928 2.149 -6.085 1.00 90.94 106 PRO A C 1
ATOM 840 O O . PRO A 1 106 ? 29.545 2.732 -5.076 1.00 90.94 106 PRO A O 1
ATOM 843 N N . GLY A 1 107 ? 29.357 1.017 -6.516 1.00 87.25 107 GLY A N 1
ATOM 844 C CA . GLY A 1 107 ? 28.245 0.342 -5.821 1.00 87.25 107 GLY A CA 1
ATOM 845 C C . GLY A 1 107 ? 26.850 0.912 -6.110 1.00 87.25 107 GLY A C 1
ATOM 846 O O . GLY A 1 107 ? 25.869 0.485 -5.504 1.00 87.25 107 GLY A O 1
ATOM 847 N N . GLU A 1 108 ? 26.740 1.865 -7.039 1.00 91.81 108 GLU A N 1
ATOM 848 C CA . GLU A 1 108 ? 25.450 2.459 -7.411 1.00 91.81 108 GLU A CA 1
ATOM 849 C C . GLU A 1 108 ? 24.719 1.671 -8.507 1.00 91.81 108 GLU A C 1
ATOM 851 O O . GLU A 1 108 ? 23.488 1.629 -8.522 1.00 91.81 108 GLU A O 1
ATOM 856 N N . PHE A 1 109 ? 25.460 1.029 -9.418 1.00 93.75 109 PHE A N 1
ATOM 857 C CA . PHE A 1 109 ? 24.924 0.390 -10.624 1.00 93.75 109 PHE A CA 1
ATOM 858 C C . PHE A 1 109 ? 25.481 -1.019 -10.824 1.00 93.75 109 PHE A C 1
ATOM 860 O O . PHE A 1 109 ? 26.676 -1.254 -10.654 1.00 93.75 109 PHE A O 1
ATOM 867 N N . VAL A 1 110 ? 24.623 -1.938 -11.272 1.00 94.50 110 VAL A N 1
ATOM 868 C CA . VAL A 1 110 ? 24.989 -3.311 -11.648 1.00 94.50 110 VAL A CA 1
ATOM 869 C C . VAL A 1 110 ? 24.598 -3.553 -13.098 1.00 94.50 110 VAL A C 1
ATOM 871 O O . VAL A 1 110 ? 23.450 -3.348 -13.482 1.00 94.50 110 VAL A O 1
ATOM 874 N N . PHE A 1 111 ? 25.543 -4.009 -13.917 1.00 94.81 111 PHE A N 1
ATOM 875 C CA . PHE A 1 111 ? 25.308 -4.259 -15.338 1.00 94.81 111 PHE A CA 1
ATOM 876 C C . PHE A 1 111 ? 24.973 -5.727 -15.600 1.00 94.81 111 PHE A C 1
ATOM 878 O O . PHE A 1 111 ? 25.716 -6.628 -15.213 1.00 94.81 111 PHE A O 1
ATOM 885 N N . HIS A 1 112 ? 23.876 -5.958 -16.316 1.00 96.00 112 HIS A N 1
ATOM 886 C CA . HIS A 1 112 ? 23.475 -7.265 -16.823 1.00 96.00 112 HIS A CA 1
ATOM 887 C C . HIS A 1 112 ? 23.594 -7.263 -18.342 1.00 96.00 112 HIS A C 1
ATOM 889 O O . HIS A 1 112 ? 22.949 -6.453 -19.003 1.00 96.00 112 HIS A O 1
ATOM 895 N N . THR A 1 113 ? 24.408 -8.153 -18.902 1.00 95.75 113 THR A N 1
ATOM 896 C CA . THR A 1 113 ? 24.611 -8.238 -20.352 1.00 95.75 113 THR A CA 1
ATOM 897 C C . THR A 1 113 ? 23.458 -8.974 -21.029 1.00 95.75 113 THR A C 1
ATOM 899 O O . THR A 1 113 ? 23.050 -10.042 -20.575 1.00 95.75 113 THR A O 1
ATOM 902 N N . TYR A 1 114 ? 22.955 -8.416 -22.127 1.00 96.06 114 TYR A N 1
ATOM 903 C CA . TYR A 1 114 ? 21.901 -8.990 -22.959 1.00 96.06 114 TYR A CA 1
ATOM 904 C C . TYR A 1 114 ? 22.391 -9.141 -24.397 1.00 96.06 114 TYR A C 1
ATOM 906 O O . TYR A 1 114 ? 22.923 -8.200 -24.981 1.00 96.06 114 TYR A O 1
ATOM 914 N N . ASP A 1 115 ? 22.102 -10.290 -25.004 1.00 93.50 115 ASP A N 1
ATOM 915 C CA . ASP A 1 115 ? 22.413 -10.541 -26.419 1.00 93.50 115 ASP A CA 1
ATOM 916 C C . ASP A 1 115 ? 21.370 -9.932 -27.371 1.00 93.50 115 ASP A C 1
ATOM 918 O O . ASP A 1 115 ? 21.603 -9.787 -28.568 1.00 93.50 115 ASP A O 1
ATOM 922 N N . SER A 1 116 ? 20.186 -9.589 -26.852 1.00 94.31 116 SER A N 1
ATOM 923 C CA . SER A 1 116 ? 19.054 -9.108 -27.643 1.00 94.31 116 SER A CA 1
ATOM 924 C C . SER A 1 116 ? 18.482 -7.815 -27.081 1.00 94.31 116 SER A C 1
ATOM 926 O O . SER A 1 116 ? 18.001 -7.765 -25.945 1.00 94.31 116 SER A O 1
ATOM 928 N N . LEU A 1 117 ? 18.426 -6.789 -27.934 1.00 94.50 117 LEU A N 1
ATOM 929 C CA . LEU A 1 117 ? 17.775 -5.518 -27.627 1.00 94.50 117 LEU A CA 1
ATOM 930 C C . LEU A 1 117 ? 16.289 -5.700 -27.280 1.00 94.50 117 LEU A C 1
ATOM 932 O O . LEU A 1 117 ? 15.765 -5.012 -26.408 1.00 94.50 117 LEU A O 1
ATOM 936 N N . ALA A 1 118 ? 15.599 -6.638 -27.935 1.00 95.50 118 ALA A N 1
ATOM 937 C CA . ALA A 1 118 ? 14.187 -6.903 -27.663 1.00 95.50 118 ALA A CA 1
ATOM 938 C C . ALA A 1 118 ? 13.976 -7.468 -26.248 1.00 95.50 118 ALA A C 1
ATOM 940 O O . ALA A 1 118 ? 13.036 -7.067 -25.561 1.00 95.50 118 ALA A O 1
ATOM 941 N N . ALA A 1 119 ? 14.873 -8.353 -25.797 1.00 95.50 119 ALA A N 1
ATOM 942 C CA . ALA A 1 119 ? 14.841 -8.881 -24.437 1.00 95.50 119 ALA A CA 1
ATOM 943 C C . ALA A 1 119 ? 15.110 -7.774 -23.405 1.00 95.50 119 ALA A C 1
ATOM 945 O O . ALA A 1 119 ? 14.337 -7.632 -22.462 1.00 95.50 119 ALA A O 1
ATOM 946 N N . ALA A 1 120 ? 16.118 -6.927 -23.643 1.00 95.69 120 ALA A N 1
ATOM 947 C CA . ALA A 1 120 ? 16.424 -5.796 -22.768 1.00 95.69 120 ALA A CA 1
ATOM 948 C C . ALA A 1 120 ? 15.243 -4.811 -22.655 1.00 95.69 120 ALA A C 1
ATOM 950 O O . ALA A 1 120 ? 14.857 -4.429 -21.552 1.00 95.69 120 ALA A O 1
ATOM 951 N N . LYS A 1 121 ? 14.604 -4.446 -23.778 1.00 95.94 121 LYS A N 1
ATOM 952 C CA . LYS A 1 121 ? 13.428 -3.553 -23.786 1.00 95.94 121 LYS A CA 1
ATOM 953 C C . LYS A 1 121 ? 12.251 -4.129 -23.000 1.00 95.94 121 LYS A C 1
ATOM 955 O O . LYS A 1 121 ? 11.607 -3.403 -22.245 1.00 95.94 121 LYS A O 1
ATOM 960 N N . ARG A 1 122 ? 11.972 -5.426 -23.155 1.00 95.06 122 ARG A N 1
ATOM 961 C CA . ARG A 1 122 ? 10.908 -6.108 -22.407 1.00 95.06 122 ARG A CA 1
ATOM 962 C C . ARG A 1 122 ? 11.179 -6.087 -20.903 1.00 95.06 122 ARG A C 1
ATOM 964 O O . ARG A 1 122 ? 10.262 -5.825 -20.133 1.00 95.06 122 ARG A O 1
ATOM 971 N N . ASP A 1 123 ? 12.419 -6.325 -20.494 1.00 94.69 123 ASP A N 1
ATOM 972 C CA . ASP A 1 123 ? 12.775 -6.419 -19.078 1.00 94.69 123 ASP A CA 1
ATOM 973 C C . ASP A 1 123 ? 12.834 -5.029 -18.407 1.00 94.69 123 ASP A C 1
ATOM 975 O O . ASP A 1 123 ? 12.533 -4.909 -17.217 1.00 94.69 123 ASP A O 1
ATOM 979 N N . VAL A 1 124 ? 13.094 -3.963 -19.180 1.00 95.06 124 VAL A N 1
ATOM 980 C CA . VAL A 1 124 ? 12.883 -2.564 -18.755 1.00 95.06 124 VAL A CA 1
ATOM 981 C C . VAL A 1 124 ? 11.393 -2.254 -18.569 1.00 95.06 124 VAL A C 1
ATOM 983 O O . VAL A 1 124 ? 11.003 -1.713 -17.537 1.00 95.06 124 VAL A O 1
ATOM 986 N N . LEU A 1 125 ? 10.531 -2.643 -19.518 1.00 94.81 125 LEU A N 1
ATOM 987 C CA . LEU A 1 125 ? 9.075 -2.451 -19.403 1.00 94.81 125 LEU A CA 1
ATOM 988 C C . LEU A 1 125 ? 8.461 -3.243 -18.239 1.00 94.81 125 LEU A C 1
ATOM 990 O O . LEU A 1 125 ? 7.530 -2.769 -17.589 1.00 94.81 125 LEU A O 1
ATOM 994 N N . ALA A 1 126 ? 8.989 -4.434 -17.955 1.00 91.69 126 ALA A N 1
ATOM 995 C CA . ALA A 1 126 ? 8.567 -5.268 -16.833 1.00 91.69 126 ALA A CA 1
ATOM 996 C C . ALA A 1 126 ? 9.094 -4.776 -15.471 1.00 91.69 126 ALA A C 1
ATOM 998 O O . ALA A 1 126 ? 8.653 -5.285 -14.441 1.00 91.69 126 ALA A O 1
ATOM 999 N N . GLY A 1 127 ? 10.033 -3.820 -15.452 1.00 89.12 127 GLY A N 1
ATOM 1000 C CA . GLY A 1 127 ? 10.617 -3.284 -14.222 1.00 89.12 127 GLY A CA 1
ATOM 1001 C C . GLY A 1 127 ? 11.735 -4.123 -13.602 1.00 89.12 127 GLY A C 1
ATOM 1002 O O . GLY A 1 127 ? 12.134 -3.863 -12.466 1.00 89.12 127 GLY A O 1
ATOM 1003 N N . ALA A 1 128 ? 12.235 -5.134 -14.318 1.00 91.38 128 ALA A N 1
ATOM 1004 C CA . ALA A 1 128 ? 13.376 -5.938 -13.882 1.00 91.38 128 ALA A CA 1
ATOM 1005 C C . ALA A 1 128 ? 14.701 -5.178 -14.046 1.00 91.38 128 ALA A C 1
ATOM 1007 O O . ALA A 1 128 ? 15.614 -5.353 -13.241 1.00 91.38 128 ALA A O 1
ATOM 1008 N N . MET A 1 129 ? 14.774 -4.317 -15.063 1.00 93.75 129 MET A N 1
ATOM 1009 C CA . MET A 1 129 ? 15.913 -3.454 -15.367 1.00 93.75 129 MET A CA 1
ATOM 1010 C C . MET A 1 129 ? 15.474 -1.989 -15.293 1.00 93.75 129 MET A C 1
ATOM 1012 O O . MET A 1 129 ? 14.362 -1.646 -15.689 1.00 93.75 129 MET A O 1
ATOM 1016 N N . ALA A 1 130 ? 16.337 -1.116 -14.779 1.00 93.00 130 ALA A N 1
ATOM 1017 C CA . ALA A 1 130 ? 16.065 0.315 -14.661 1.00 93.00 130 ALA A CA 1
ATOM 1018 C C . ALA A 1 130 ? 16.039 1.012 -16.029 1.00 93.00 130 ALA A C 1
ATOM 1020 O O . ALA A 1 130 ? 15.124 1.774 -16.340 1.00 93.00 130 ALA A O 1
ATOM 1021 N N . VAL A 1 131 ? 17.079 0.758 -16.821 1.00 95.06 131 VAL A N 1
ATOM 1022 C CA . VAL A 1 131 ? 17.343 1.339 -18.141 1.00 95.06 131 VAL A CA 1
ATOM 1023 C C . VAL A 1 131 ? 18.117 0.295 -18.945 1.00 95.06 131 VAL A C 1
ATOM 1025 O O . VAL A 1 131 ? 18.862 -0.501 -18.366 1.00 95.06 131 VAL A O 1
ATOM 1028 N N . ALA A 1 132 ? 17.957 0.296 -20.267 1.00 96.75 132 ALA A N 1
ATOM 1029 C CA . ALA A 1 132 ? 18.819 -0.454 -21.173 1.00 96.75 132 ALA A CA 1
ATOM 1030 C C . ALA A 1 132 ? 19.753 0.484 -21.945 1.00 96.75 132 ALA A C 1
ATOM 1032 O O . ALA A 1 132 ? 19.320 1.551 -22.367 1.00 96.75 132 ALA A O 1
ATOM 1033 N N . TYR A 1 133 ? 21.007 0.093 -22.146 1.00 96.56 133 TYR A N 1
ATOM 1034 C CA . TYR A 1 133 ? 22.009 0.838 -22.906 1.00 96.56 133 TYR A CA 1
ATOM 1035 C C . TYR A 1 133 ? 22.536 0.002 -24.062 1.00 96.56 133 TYR A C 1
ATOM 1037 O O . TYR A 1 133 ? 22.986 -1.126 -23.851 1.00 96.56 133 TYR A O 1
ATOM 1045 N N . ASP A 1 134 ? 22.495 0.568 -25.262 1.00 95.94 134 ASP A N 1
ATOM 1046 C CA . ASP A 1 134 ? 23.105 0.014 -26.463 1.00 95.94 134 ASP A CA 1
ATOM 1047 C C . ASP A 1 134 ? 24.368 0.815 -26.825 1.00 95.94 134 ASP A C 1
ATOM 1049 O O . ASP A 1 134 ? 24.253 1.909 -27.391 1.00 95.94 134 ASP A O 1
ATOM 1053 N N . PRO A 1 135 ? 25.571 0.282 -26.534 1.00 92.94 135 PRO A N 1
ATOM 1054 C CA . PRO A 1 135 ? 26.832 0.933 -26.878 1.00 92.94 135 PRO A CA 1
ATOM 1055 C C . PRO A 1 135 ? 27.039 1.102 -28.385 1.00 92.94 135 PRO A C 1
ATOM 1057 O O . PRO A 1 135 ? 27.721 2.032 -28.804 1.00 92.94 135 PRO A O 1
ATOM 1060 N N . SER A 1 136 ? 26.458 0.226 -29.216 1.00 91.56 136 SER A N 1
ATOM 1061 C CA . SER A 1 136 ? 26.690 0.237 -30.668 1.00 91.56 136 SER A CA 1
ATOM 1062 C C . SER A 1 136 ? 26.034 1.436 -31.356 1.00 91.56 136 SER A C 1
ATOM 1064 O O . SER A 1 136 ? 26.614 2.027 -32.265 1.00 91.56 136 SER A O 1
ATOM 1066 N N . ASN A 1 137 ? 24.853 1.826 -30.874 1.00 93.25 137 ASN A N 1
ATOM 1067 C CA . ASN A 1 137 ? 24.092 2.976 -31.362 1.00 93.25 137 ASN A CA 1
ATOM 1068 C C . ASN A 1 137 ? 24.180 4.191 -30.427 1.00 93.25 137 ASN A C 1
ATOM 1070 O O . ASN A 1 137 ? 23.593 5.231 -30.724 1.00 93.25 137 ASN A O 1
ATOM 1074 N N . ASN A 1 138 ? 24.902 4.062 -29.307 1.00 94.31 138 ASN A N 1
ATOM 1075 C CA . ASN A 1 138 ? 24.990 5.055 -28.239 1.00 94.31 138 ASN A CA 1
ATOM 1076 C C . ASN A 1 138 ? 23.597 5.551 -27.795 1.00 94.31 138 ASN A C 1
ATOM 1078 O O . ASN A 1 138 ? 23.287 6.747 -27.840 1.00 94.31 138 ASN A O 1
ATOM 1082 N N . GLU A 1 139 ? 22.723 4.611 -27.421 1.00 96.12 139 GLU A N 1
ATOM 1083 C CA . GLU A 1 139 ? 21.312 4.880 -27.125 1.00 96.12 139 GLU A CA 1
ATOM 1084 C C . GLU A 1 139 ? 20.867 4.236 -25.802 1.00 96.12 139 GLU A C 1
ATOM 1086 O O . GLU A 1 139 ? 21.094 3.052 -25.553 1.00 96.12 139 GLU A O 1
ATOM 1091 N N . PHE A 1 140 ? 20.193 5.016 -24.953 1.00 96.81 140 PHE A N 1
ATOM 1092 C CA . PHE A 1 140 ? 19.515 4.544 -23.748 1.00 96.81 140 PHE A CA 1
ATOM 1093 C C . PHE A 1 140 ? 18.019 4.357 -23.997 1.00 96.81 140 PHE A C 1
ATOM 1095 O O . PHE A 1 140 ? 17.359 5.221 -24.571 1.00 96.81 140 PHE A O 1
ATOM 1102 N N . PHE A 1 141 ? 17.458 3.273 -23.469 1.00 97.12 141 PHE A N 1
ATOM 1103 C CA . PHE A 1 141 ? 16.030 2.985 -23.466 1.00 97.12 141 PHE A CA 1
ATOM 1104 C C . PHE A 1 141 ? 15.496 2.980 -22.037 1.00 97.12 141 PHE A C 1
ATOM 1106 O O . PHE A 1 141 ? 15.958 2.204 -21.198 1.00 97.12 141 PHE A O 1
ATOM 1113 N N . LYS A 1 142 ? 14.505 3.828 -21.763 1.00 95.69 142 LYS A N 1
ATOM 1114 C CA . LYS A 1 142 ? 13.902 3.997 -20.432 1.00 95.69 142 LYS A CA 1
ATOM 1115 C C . LYS A 1 142 ? 12.387 3.791 -20.459 1.00 95.69 142 LYS A C 1
ATOM 1117 O O . LYS A 1 142 ? 11.787 3.854 -21.526 1.00 95.69 142 LYS A O 1
ATOM 1122 N N . ALA A 1 143 ? 11.789 3.539 -19.295 1.00 95.38 143 ALA A N 1
ATOM 1123 C CA . ALA A 1 143 ? 10.340 3.418 -19.112 1.00 95.38 143 ALA A CA 1
ATOM 1124 C C . ALA A 1 143 ? 9.871 4.305 -17.945 1.00 95.38 143 ALA A C 1
ATOM 1126 O O . ALA A 1 143 ? 9.804 3.868 -16.789 1.00 95.38 143 ALA A O 1
ATOM 1127 N N . SER A 1 144 ? 9.549 5.562 -18.246 1.00 93.94 144 SER A N 1
ATOM 1128 C CA . SER A 1 144 ? 9.133 6.565 -17.259 1.00 93.94 144 SER A CA 1
ATOM 1129 C C . SER A 1 144 ? 7.832 6.180 -16.550 1.00 93.94 144 SER A C 1
ATOM 1131 O O . SER A 1 144 ? 7.702 6.419 -15.350 1.00 93.94 144 SER A O 1
ATOM 1133 N N . ALA A 1 145 ? 6.910 5.508 -17.247 1.00 91.38 145 ALA A N 1
ATOM 1134 C CA . ALA A 1 145 ? 5.658 5.033 -16.661 1.00 91.38 145 ALA A CA 1
ATOM 1135 C C . ALA A 1 145 ? 5.851 3.936 -15.602 1.00 91.38 145 ALA A C 1
ATOM 1137 O O . ALA A 1 145 ? 5.040 3.812 -14.682 1.00 91.38 145 ALA A O 1
ATOM 1138 N N . HIS A 1 146 ? 6.934 3.152 -15.693 1.00 90.00 146 HIS A N 1
ATOM 1139 C CA . HIS A 1 146 ? 7.260 2.179 -14.654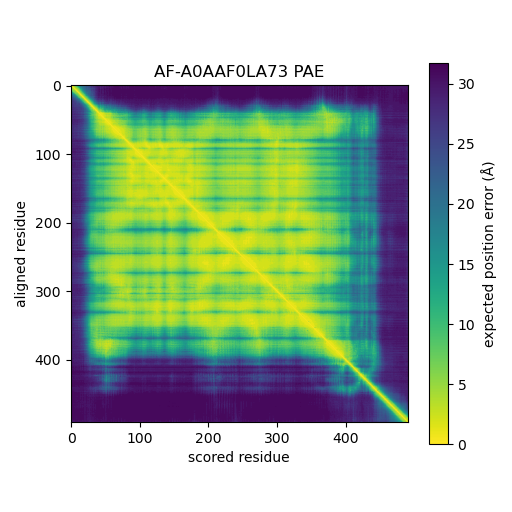 1.00 90.00 146 HIS A CA 1
ATOM 1140 C C . HIS A 1 146 ? 7.910 2.864 -13.453 1.00 90.00 146 HIS A C 1
ATOM 1142 O O . HIS A 1 146 ? 7.466 2.653 -12.324 1.00 90.00 146 HIS A O 1
ATOM 1148 N N . GLN A 1 147 ? 8.943 3.689 -13.669 1.00 88.94 147 GLN A N 1
ATOM 1149 C CA . GLN A 1 147 ? 9.565 4.438 -12.579 1.00 88.94 147 GLN A CA 1
ATOM 1150 C C . GLN A 1 147 ? 10.207 5.757 -13.016 1.00 88.94 147 GLN A C 1
ATOM 1152 O O . GLN A 1 147 ? 11.357 5.790 -13.456 1.00 88.94 147 GLN A O 1
ATOM 1157 N N . PHE A 1 148 ? 9.498 6.860 -12.783 1.00 91.06 148 PHE A N 1
ATOM 1158 C CA . PHE A 1 148 ? 9.904 8.199 -13.206 1.00 91.06 148 PHE A CA 1
ATOM 1159 C C . PHE A 1 148 ? 11.269 8.645 -12.659 1.00 91.06 148 PHE A C 1
ATOM 1161 O O . PHE A 1 148 ? 12.120 9.109 -13.420 1.00 91.06 148 PHE A O 1
ATOM 1168 N N . GLN A 1 149 ? 11.499 8.480 -11.349 1.00 89.88 149 GLN A N 1
ATOM 1169 C CA . GLN A 1 149 ? 12.721 8.953 -10.680 1.00 89.88 149 GLN A CA 1
ATOM 1170 C C . GLN A 1 149 ? 13.984 8.320 -11.285 1.00 89.88 149 GLN A C 1
ATOM 1172 O O . GLN A 1 149 ? 14.950 9.005 -11.610 1.00 89.88 149 GLN A O 1
ATOM 1177 N N . VAL A 1 150 ? 13.945 7.007 -11.518 1.00 89.12 150 VAL A N 1
ATOM 1178 C CA . VAL A 1 150 ? 15.061 6.240 -12.093 1.00 89.12 150 VAL A CA 1
ATOM 1179 C C . VAL A 1 150 ? 15.237 6.548 -13.570 1.00 89.12 150 VAL A C 1
ATOM 1181 O O . VAL A 1 150 ? 16.351 6.799 -14.019 1.00 89.12 150 VAL A O 1
ATOM 1184 N N . ALA A 1 151 ? 14.132 6.561 -14.317 1.00 91.12 151 ALA A N 1
ATOM 1185 C CA . ALA A 1 151 ? 14.125 6.844 -15.746 1.00 91.12 151 ALA A CA 1
ATOM 1186 C C . ALA A 1 151 ? 14.646 8.258 -16.067 1.00 91.12 151 ALA A C 1
ATOM 1188 O O . ALA A 1 151 ? 15.111 8.511 -17.179 1.00 91.12 151 ALA A O 1
ATOM 1189 N N . SER A 1 152 ? 14.589 9.178 -15.103 1.00 90.56 152 SER A N 1
ATOM 1190 C CA . SER A 1 152 ? 15.133 10.532 -15.233 1.00 90.56 152 SER A CA 1
ATOM 1191 C C . SER A 1 152 ? 16.586 10.623 -14.764 1.00 90.56 152 SER A C 1
ATOM 1193 O O . SER A 1 152 ? 17.420 11.166 -15.487 1.00 90.56 152 SER A O 1
ATOM 1195 N N . LEU A 1 153 ? 16.910 10.064 -13.591 1.00 92.38 153 LEU A N 1
ATOM 1196 C CA . LEU A 1 153 ? 18.242 10.189 -12.994 1.00 92.38 153 LEU A CA 1
ATOM 1197 C C . LEU A 1 153 ? 19.296 9.338 -13.711 1.00 92.38 153 LEU A C 1
ATOM 1199 O O . LEU A 1 153 ? 20.370 9.832 -14.039 1.00 92.38 153 LEU A O 1
ATOM 1203 N N . VAL A 1 154 ? 18.998 8.064 -13.973 1.00 93.56 154 VAL A N 1
ATOM 1204 C CA . VAL A 1 154 ? 20.002 7.093 -14.432 1.00 93.56 154 VAL A CA 1
ATOM 1205 C C . VAL A 1 154 ? 20.592 7.456 -15.797 1.00 93.56 154 VAL A C 1
ATOM 1207 O O . VAL A 1 154 ? 21.819 7.517 -15.896 1.00 93.56 154 VAL A O 1
ATOM 1210 N N . PRO A 1 155 ? 19.794 7.765 -16.842 1.00 94.06 155 PRO A N 1
ATOM 1211 C CA . PRO A 1 155 ? 20.363 8.171 -18.124 1.00 94.06 155 PRO A CA 1
ATOM 1212 C C . PRO A 1 155 ? 21.196 9.449 -18.014 1.00 94.06 155 PRO A C 1
ATOM 1214 O O . PRO A 1 155 ? 22.227 9.541 -18.671 1.00 94.06 155 PRO A O 1
ATOM 1217 N N . ALA A 1 156 ? 20.796 10.412 -17.175 1.00 94.12 156 ALA A N 1
ATOM 1218 C CA . ALA A 1 156 ? 21.543 11.655 -16.979 1.00 94.12 156 ALA A CA 1
ATOM 1219 C C . ALA A 1 156 ? 22.913 11.395 -16.331 1.00 94.12 156 ALA A C 1
ATOM 1221 O O . ALA A 1 156 ? 23.936 11.846 -16.849 1.00 94.12 156 ALA A O 1
ATOM 1222 N N . THR A 1 157 ? 22.943 10.608 -15.254 1.00 94.00 157 THR A N 1
ATOM 1223 C CA . THR A 1 157 ? 24.176 10.250 -14.543 1.00 94.00 157 THR A CA 1
ATOM 1224 C C . THR A 1 157 ? 25.127 9.443 -15.429 1.00 94.00 157 THR A C 1
ATOM 1226 O O . THR A 1 157 ? 26.306 9.777 -15.539 1.00 94.00 157 THR A O 1
ATOM 1229 N N . LEU A 1 158 ? 24.629 8.412 -16.120 1.00 94.19 158 LEU A N 1
ATOM 1230 C CA . LEU A 1 158 ? 25.464 7.575 -16.987 1.00 94.19 158 LEU A CA 1
ATOM 1231 C C . LEU A 1 158 ? 25.945 8.326 -18.238 1.00 94.19 158 LEU A C 1
ATOM 1233 O O . LEU A 1 158 ? 27.088 8.145 -18.655 1.00 94.19 158 LEU A O 1
ATOM 1237 N N . SER A 1 159 ? 25.121 9.219 -18.799 1.00 95.44 159 SER A N 1
ATOM 1238 C CA . SER A 1 159 ? 25.542 10.098 -19.899 1.00 95.44 159 SER A CA 1
ATOM 1239 C C . SER A 1 159 ? 26.669 11.037 -19.472 1.00 95.44 159 SER A C 1
ATOM 1241 O O . SER A 1 159 ? 27.608 11.243 -20.238 1.00 95.44 159 SER A O 1
ATOM 1243 N N . ALA A 1 160 ? 26.629 11.571 -18.245 1.00 94.62 160 ALA A N 1
ATOM 1244 C CA . ALA A 1 160 ? 27.712 12.401 -17.720 1.00 94.62 160 ALA A CA 1
ATOM 1245 C C . ALA A 1 160 ? 29.040 11.624 -17.659 1.00 94.62 160 ALA A C 1
ATOM 1247 O O . ALA A 1 160 ? 30.066 12.133 -18.108 1.00 94.62 160 ALA A O 1
ATOM 1248 N N . VAL A 1 161 ? 29.017 10.363 -17.208 1.00 94.06 161 VAL A N 1
ATOM 1249 C CA . VAL A 1 161 ? 30.208 9.493 -17.207 1.00 94.06 161 VAL A CA 1
ATOM 1250 C C . VAL A 1 161 ? 30.716 9.236 -18.631 1.00 94.06 161 VAL A C 1
ATOM 1252 O O . VAL A 1 161 ? 31.907 9.404 -18.889 1.00 94.06 161 VAL A O 1
ATOM 1255 N N . LEU A 1 162 ? 29.824 8.903 -19.571 1.00 93.50 162 LEU A N 1
ATOM 1256 C CA . LEU A 1 162 ? 30.178 8.674 -20.980 1.00 93.50 162 LEU A CA 1
ATOM 1257 C C . LEU A 1 162 ? 30.847 9.905 -21.608 1.00 93.50 162 LEU A C 1
ATOM 1259 O O . LEU A 1 162 ? 31.931 9.799 -22.189 1.00 93.50 162 LEU A O 1
ATOM 1263 N N . THR A 1 163 ? 30.264 11.090 -21.414 1.00 94.06 163 THR A N 1
ATOM 1264 C CA . THR A 1 163 ? 30.836 12.347 -21.925 1.00 94.06 163 THR A CA 1
ATOM 1265 C C . THR A 1 163 ? 32.179 12.695 -21.287 1.00 94.06 163 THR A C 1
ATOM 1267 O O . THR A 1 163 ? 33.084 13.143 -21.989 1.00 94.06 163 THR A O 1
ATOM 1270 N N . ALA A 1 164 ? 32.370 12.407 -19.994 1.00 92.88 164 ALA A N 1
ATOM 1271 C CA . ALA A 1 164 ? 33.658 12.586 -19.322 1.00 92.88 164 ALA A CA 1
ATOM 1272 C C . ALA A 1 164 ? 34.754 11.661 -19.883 1.00 92.88 164 ALA A C 1
ATOM 1274 O O . ALA A 1 164 ? 35.934 12.008 -19.847 1.00 92.88 164 ALA A O 1
ATOM 1275 N N . THR A 1 165 ? 34.372 10.506 -20.438 1.00 90.75 165 THR A N 1
ATOM 1276 C CA . THR A 1 165 ? 35.282 9.583 -21.140 1.00 90.75 165 THR A CA 1
ATOM 1277 C C . THR A 1 165 ? 35.465 9.890 -22.632 1.00 90.75 165 THR A C 1
ATOM 1279 O O . THR A 1 165 ? 36.187 9.168 -23.315 1.00 90.75 165 THR A O 1
ATOM 1282 N N . GLY A 1 166 ? 34.854 10.965 -23.145 1.00 90.06 166 GLY A N 1
ATOM 1283 C CA . GLY A 1 166 ? 34.978 11.397 -24.542 1.00 90.06 166 GLY A CA 1
ATOM 1284 C C . GLY A 1 166 ? 33.964 10.775 -25.509 1.00 90.06 166 GLY A C 1
ATOM 1285 O O . GLY A 1 166 ? 34.081 10.980 -26.717 1.00 90.06 166 GLY A O 1
ATOM 1286 N N . VAL A 1 167 ? 32.964 10.040 -25.009 1.00 91.81 167 VAL A N 1
ATOM 1287 C CA . VAL A 1 167 ? 31.855 9.517 -25.822 1.00 91.81 167 VAL A CA 1
ATOM 1288 C C . VAL A 1 167 ? 30.823 10.626 -26.052 1.00 91.81 167 VAL A C 1
ATOM 1290 O O . VAL A 1 167 ? 30.549 11.429 -25.160 1.00 91.81 167 VAL A O 1
ATOM 1293 N N . ALA A 1 168 ? 30.241 10.694 -27.251 1.00 92.69 168 ALA A N 1
ATOM 1294 C CA . ALA A 1 168 ? 29.182 11.657 -27.555 1.00 92.69 168 ALA A CA 1
ATOM 1295 C C . ALA A 1 168 ? 27.958 11.461 -26.641 1.00 92.69 168 ALA A C 1
ATOM 1297 O O . ALA A 1 168 ? 27.704 10.357 -26.159 1.00 92.69 168 ALA A O 1
ATOM 1298 N N . THR A 1 169 ? 27.169 12.518 -26.428 1.00 93.25 169 THR A N 1
ATOM 1299 C CA . THR A 1 169 ? 25.951 12.431 -25.611 1.00 93.25 169 THR A CA 1
ATOM 1300 C C . THR A 1 169 ? 25.000 11.362 -26.171 1.00 93.25 169 THR A C 1
ATOM 1302 O O . THR A 1 169 ? 24.604 11.470 -27.335 1.00 93.25 169 THR A O 1
ATOM 1305 N N . PRO A 1 170 ? 24.628 10.344 -25.375 1.00 94.31 170 PRO A N 1
ATOM 1306 C CA . PRO A 1 170 ? 23.765 9.263 -25.834 1.00 94.31 170 PRO A CA 1
ATOM 1307 C C . PRO A 1 170 ? 22.362 9.754 -26.182 1.00 94.31 170 PRO A C 1
ATOM 1309 O O . PRO A 1 170 ? 21.808 10.643 -25.527 1.00 94.31 170 PRO A O 1
ATOM 1312 N N . LYS A 1 171 ? 21.747 9.132 -27.187 1.00 96.69 171 LYS A N 1
ATOM 1313 C CA . LYS A 1 171 ? 20.331 9.350 -27.489 1.00 96.69 171 LYS A CA 1
ATOM 1314 C C . LYS A 1 171 ? 19.476 8.682 -26.411 1.00 96.69 171 LYS A C 1
ATOM 1316 O O . LYS A 1 171 ? 19.778 7.577 -25.979 1.00 96.69 171 LYS A O 1
ATOM 1321 N N . ILE A 1 172 ? 18.390 9.325 -25.988 1.00 97.00 172 ILE A N 1
ATOM 1322 C CA . ILE A 1 172 ? 17.463 8.759 -25.000 1.00 97.00 172 ILE A CA 1
ATOM 1323 C C . ILE A 1 172 ? 16.132 8.466 -25.685 1.00 97.00 172 ILE A C 1
ATOM 1325 O O . ILE A 1 172 ? 15.467 9.378 -26.176 1.00 97.00 172 ILE A O 1
ATOM 1329 N N . THR A 1 173 ? 15.734 7.198 -25.679 1.00 96.88 173 THR A N 1
ATOM 1330 C CA . THR A 1 173 ? 14.464 6.720 -26.222 1.00 96.88 173 THR A CA 1
ATOM 1331 C C . THR A 1 173 ? 13.551 6.244 -25.099 1.00 96.88 173 THR A C 1
ATOM 1333 O O . THR A 1 173 ? 13.909 5.417 -24.261 1.00 96.88 173 THR A O 1
ATOM 1336 N N . GLU A 1 174 ? 12.337 6.780 -25.089 1.00 96.06 174 GLU A N 1
ATOM 1337 C CA . GLU A 1 174 ? 11.294 6.423 -24.135 1.00 96.06 174 GLU A CA 1
ATOM 1338 C C . GLU A 1 174 ? 10.475 5.243 -24.675 1.00 96.06 174 GLU A C 1
ATOM 1340 O O . GLU A 1 174 ? 9.917 5.317 -25.769 1.00 96.06 174 GLU A O 1
ATOM 1345 N N . LEU A 1 175 ? 10.417 4.146 -23.918 1.00 95.19 175 LEU A N 1
ATOM 1346 C CA . LEU A 1 175 ? 9.639 2.950 -24.253 1.00 95.19 175 LEU A CA 1
ATOM 1347 C C . LEU A 1 175 ? 8.195 3.051 -23.757 1.00 95.19 175 LEU A C 1
ATOM 1349 O O . LEU A 1 175 ? 7.296 2.508 -24.394 1.00 95.19 175 LEU A O 1
ATOM 1353 N N . ALA A 1 176 ? 7.978 3.714 -22.618 1.00 94.00 176 ALA A N 1
ATOM 1354 C CA . ALA A 1 176 ? 6.665 3.867 -22.003 1.00 94.00 176 ALA A CA 1
ATOM 1355 C C . ALA A 1 176 ? 6.573 5.226 -21.304 1.00 94.00 176 ALA A C 1
ATOM 1357 O O . ALA A 1 176 ? 6.913 5.370 -20.126 1.00 94.00 176 ALA A O 1
ATOM 1358 N N . ALA A 1 177 ? 6.112 6.226 -22.055 1.00 93.69 177 ALA A N 1
ATOM 1359 C CA . ALA A 1 177 ? 5.936 7.579 -21.552 1.00 93.69 177 ALA A CA 1
ATOM 1360 C C . ALA A 1 177 ? 4.775 7.653 -20.551 1.00 93.69 177 ALA A C 1
ATOM 1362 O O . ALA A 1 177 ? 3.775 6.945 -20.681 1.00 93.69 177 ALA A O 1
ATOM 1363 N N . LEU A 1 178 ? 4.904 8.542 -19.567 1.00 92.12 178 LEU A N 1
ATOM 1364 C CA . LEU A 1 178 ? 3.799 8.867 -18.673 1.00 92.12 178 LEU A CA 1
ATOM 1365 C C . LEU A 1 178 ? 2.731 9.688 -19.410 1.00 92.12 178 LEU A C 1
ATOM 1367 O O . LEU A 1 178 ? 3.065 10.484 -20.293 1.00 92.12 178 LEU A O 1
ATOM 1371 N N . PRO A 1 179 ? 1.450 9.517 -19.055 1.00 89.50 179 PRO A N 1
ATOM 1372 C CA . PRO A 1 179 ? 0.384 10.342 -19.596 1.00 89.50 179 PRO A CA 1
ATOM 1373 C C . PRO A 1 179 ? 0.448 11.775 -19.047 1.00 89.50 179 PRO A C 1
ATOM 1375 O O . PRO A 1 179 ? 0.928 12.014 -17.942 1.00 89.50 179 PRO A O 1
ATOM 1378 N N . SER A 1 180 ? -0.131 12.732 -19.777 1.00 87.06 180 SER A N 1
ATOM 1379 C CA . SER A 1 180 ? -0.131 14.158 -19.401 1.00 87.06 180 SER A CA 1
ATOM 1380 C C . SER A 1 180 ? -0.873 14.478 -18.098 1.00 87.06 180 SER A C 1
ATOM 1382 O O . SER A 1 180 ? -0.715 15.562 -17.556 1.00 87.06 180 SER A O 1
ATOM 1384 N N . TYR A 1 181 ? -1.714 13.566 -17.607 1.00 84.94 181 TYR A N 1
ATOM 1385 C CA . TYR A 1 181 ? -2.455 13.715 -16.351 1.00 84.94 181 TYR A CA 1
ATOM 1386 C C . TYR A 1 181 ? -1.735 13.100 -15.132 1.00 84.94 181 TYR A C 1
ATOM 1388 O O . TYR A 1 181 ? -2.231 13.230 -14.016 1.00 84.94 181 TYR A O 1
ATOM 1396 N N . ASP A 1 182 ? -0.581 12.444 -15.318 1.00 90.31 182 ASP A N 1
ATOM 1397 C CA . ASP A 1 182 ? 0.292 11.969 -14.232 1.00 90.31 182 ASP A CA 1
ATOM 1398 C C . ASP A 1 182 ? 1.769 12.118 -14.625 1.00 90.31 182 ASP A C 1
ATOM 1400 O O . ASP A 1 182 ? 2.469 11.141 -14.886 1.00 90.31 182 ASP A O 1
ATOM 1404 N N . GLU A 1 183 ? 2.253 13.360 -14.661 1.00 87.38 183 GLU A N 1
ATOM 1405 C CA . GLU A 1 183 ? 3.610 13.700 -15.122 1.00 87.38 183 GLU A CA 1
ATOM 1406 C C . GLU A 1 183 ? 4.733 13.022 -14.318 1.00 87.38 183 GLU A C 1
ATOM 1408 O O . GLU A 1 183 ? 5.829 12.817 -14.837 1.00 87.38 183 GLU A O 1
ATOM 1413 N N . TYR A 1 184 ? 4.460 12.648 -13.064 1.00 88.00 184 TYR A N 1
ATOM 1414 C CA . TYR A 1 184 ? 5.444 12.070 -12.145 1.00 88.00 184 TYR A CA 1
ATOM 1415 C C . TYR A 1 184 ? 5.211 10.581 -11.843 1.00 88.00 184 TYR A C 1
ATOM 1417 O O . TYR A 1 184 ? 5.988 9.985 -11.094 1.00 88.00 184 TYR A O 1
ATOM 1425 N N . GLY A 1 185 ? 4.154 9.963 -12.382 1.00 88.81 185 GLY A N 1
ATOM 1426 C CA . GLY A 1 185 ? 3.833 8.555 -12.120 1.00 88.81 185 GLY A CA 1
ATOM 1427 C C . GLY A 1 185 ? 3.396 8.272 -10.676 1.00 88.81 185 GLY A C 1
ATOM 1428 O O . GLY A 1 185 ? 3.575 7.153 -10.185 1.00 88.81 185 GLY A O 1
ATOM 1429 N N . THR A 1 186 ? 2.881 9.279 -9.963 1.00 90.75 186 THR A N 1
ATOM 1430 C CA . THR A 1 186 ? 2.604 9.203 -8.513 1.00 90.75 186 THR A CA 1
ATOM 1431 C C . THR A 1 186 ? 1.177 8.775 -8.189 1.00 90.75 186 THR A C 1
ATOM 1433 O O . THR A 1 186 ? 0.907 8.325 -7.069 1.00 90.75 186 THR A O 1
ATOM 1436 N N . VAL A 1 187 ? 0.260 8.848 -9.159 1.00 92.50 187 VAL A N 1
ATOM 1437 C CA . VAL A 1 187 ? -1.158 8.511 -8.965 1.00 92.50 187 VAL A CA 1
ATOM 1438 C C . VAL A 1 187 ? -1.349 7.080 -8.434 1.00 92.50 187 VAL A C 1
ATOM 1440 O O . VAL A 1 187 ? -2.066 6.927 -7.438 1.00 92.50 187 VAL A O 1
ATOM 1443 N N . PRO A 1 188 ? -0.677 6.031 -8.966 1.00 92.38 188 PRO A N 1
ATOM 1444 C CA . PRO A 1 188 ? -0.806 4.668 -8.442 1.00 92.38 188 PRO A CA 1
ATOM 1445 C C . PRO A 1 188 ? -0.466 4.539 -6.954 1.00 92.38 188 PRO A C 1
ATOM 1447 O O . PRO A 1 188 ? -1.119 3.791 -6.226 1.00 92.38 188 PRO A O 1
ATOM 1450 N N . MET A 1 189 ? 0.529 5.294 -6.479 1.00 92.00 189 MET A N 1
ATOM 1451 C CA . MET A 1 189 ? 0.934 5.291 -5.073 1.00 92.00 189 MET A CA 1
ATOM 1452 C C . MET A 1 189 ? -0.151 5.903 -4.177 1.00 92.00 189 MET A C 1
ATOM 1454 O O . MET A 1 189 ? -0.473 5.346 -3.127 1.00 92.00 189 MET A O 1
ATOM 1458 N N . TYR A 1 190 ? -0.742 7.031 -4.573 1.00 92.44 190 TYR A N 1
ATOM 1459 C CA . TYR A 1 190 ? -1.800 7.666 -3.781 1.00 92.44 190 TYR A CA 1
ATOM 1460 C C . TYR A 1 190 ? -3.099 6.857 -3.789 1.00 92.44 190 TYR A C 1
ATOM 1462 O O . TYR A 1 190 ? -3.764 6.747 -2.757 1.00 92.44 190 TYR A O 1
ATOM 1470 N N . VAL A 1 191 ? -3.430 6.230 -4.917 1.00 93.62 191 VAL A N 1
ATOM 1471 C CA . VAL A 1 191 ? -4.583 5.327 -5.027 1.00 93.62 191 VAL A CA 1
ATOM 1472 C C . VAL A 1 191 ? -4.392 4.085 -4.155 1.00 93.62 191 VAL A C 1
ATOM 1474 O O . VAL A 1 191 ? -5.285 3.749 -3.376 1.00 93.62 191 VAL A O 1
ATOM 1477 N N . MET A 1 192 ? -3.206 3.468 -4.183 1.00 94.50 192 MET A N 1
ATOM 1478 C CA . MET A 1 192 ? -2.831 2.403 -3.247 1.00 94.50 192 MET A CA 1
ATOM 1479 C C . MET A 1 192 ? -3.018 2.853 -1.792 1.00 94.50 192 MET A C 1
ATOM 1481 O O . MET A 1 192 ? -3.633 2.138 -1.001 1.00 94.50 192 MET A O 1
ATOM 1485 N N . LEU A 1 193 ? -2.515 4.037 -1.425 1.00 93.56 193 LEU A N 1
ATOM 1486 C CA . LEU A 1 193 ? -2.646 4.565 -0.066 1.00 93.56 193 LEU A CA 1
ATOM 1487 C C . LEU A 1 193 ? -4.121 4.722 0.338 1.00 93.56 193 LEU A C 1
ATOM 1489 O O . LEU A 1 193 ? -4.497 4.326 1.442 1.00 93.56 193 LEU A O 1
ATOM 1493 N N . ALA A 1 194 ? -4.967 5.233 -0.560 1.00 94.06 194 ALA A N 1
ATOM 1494 C CA . ALA A 1 194 ? -6.404 5.352 -0.324 1.00 94.06 194 ALA A CA 1
ATOM 1495 C C . ALA A 1 194 ? -7.066 3.982 -0.090 1.00 94.06 194 ALA A C 1
ATOM 1497 O O . ALA A 1 194 ? -7.870 3.833 0.836 1.00 94.06 194 ALA A O 1
ATOM 1498 N N . TRP A 1 195 ? -6.705 2.961 -0.874 1.00 95.19 195 TRP A N 1
ATOM 1499 C CA . TRP A 1 195 ? -7.216 1.596 -0.699 1.00 95.19 195 TRP A CA 1
ATOM 1500 C C . TRP A 1 195 ? -6.739 0.965 0.613 1.00 95.19 195 TRP A C 1
ATOM 1502 O O . TRP A 1 195 ? -7.546 0.368 1.333 1.00 95.19 195 TRP A O 1
ATOM 1512 N N . CYS A 1 196 ? -5.464 1.154 0.975 1.00 94.38 196 CYS A N 1
ATOM 1513 C CA . CYS A 1 196 ? -4.917 0.722 2.261 1.00 94.38 196 CYS A CA 1
ATOM 1514 C C . CYS A 1 196 ? -5.700 1.314 3.430 1.00 94.38 196 CYS A C 1
ATOM 1516 O O . CYS A 1 196 ? -6.143 0.571 4.308 1.00 94.38 196 CYS A O 1
ATOM 1518 N N . ILE A 1 197 ? -5.897 2.638 3.428 1.00 93.00 197 ILE A N 1
ATOM 1519 C CA . ILE A 1 197 ? -6.634 3.352 4.477 1.00 93.00 197 ILE A CA 1
ATOM 1520 C C . ILE A 1 197 ? -8.076 2.844 4.545 1.00 93.00 197 ILE A C 1
ATOM 1522 O O . ILE A 1 197 ? -8.560 2.541 5.635 1.00 93.00 197 ILE A O 1
ATOM 1526 N N . GLY A 1 198 ? -8.738 2.675 3.396 1.00 92.19 198 GLY A N 1
ATOM 1527 C CA . GLY A 1 198 ? -10.096 2.142 3.315 1.00 92.19 198 GLY A CA 1
ATOM 1528 C C . GLY A 1 198 ? -10.244 0.765 3.969 1.00 92.19 198 GLY A C 1
ATOM 1529 O O . GLY A 1 198 ? -11.075 0.587 4.864 1.00 92.19 198 GLY A O 1
ATOM 1530 N N . GLY A 1 199 ? -9.407 -0.202 3.577 1.00 92.12 199 GLY A N 1
ATOM 1531 C CA . GLY A 1 199 ? -9.439 -1.564 4.132 1.00 92.12 199 GLY A CA 1
ATOM 1532 C C . GLY A 1 199 ? -9.082 -1.616 5.612 1.00 92.12 199 GLY A C 1
ATOM 1533 O O . GLY A 1 199 ? -9.757 -2.284 6.402 1.00 92.12 199 GLY A O 1
ATOM 1534 N N . TYR A 1 200 ? -8.063 -0.856 6.006 1.00 91.88 200 TYR A N 1
ATOM 1535 C CA . TYR A 1 200 ? -7.641 -0.748 7.394 1.00 91.88 200 TYR A CA 1
ATOM 1536 C C . TYR A 1 200 ? -8.730 -0.142 8.288 1.00 91.88 200 TYR A C 1
ATOM 1538 O O . TYR A 1 200 ? -9.065 -0.738 9.313 1.00 91.88 200 TYR A O 1
ATOM 1546 N N . MET A 1 201 ? -9.296 1.016 7.929 1.00 90.81 201 MET A N 1
ATOM 1547 C CA . MET A 1 201 ? -10.221 1.748 8.802 1.00 90.81 201 MET A CA 1
ATOM 1548 C C . MET A 1 201 ? -11.512 0.969 9.048 1.00 90.81 201 MET A C 1
ATOM 1550 O O . MET A 1 201 ? -11.957 0.879 10.195 1.00 90.81 201 MET A O 1
ATOM 1554 N N . VAL A 1 202 ? -12.077 0.347 8.005 1.00 90.25 202 VAL A N 1
ATOM 1555 C CA . VAL A 1 202 ? -13.271 -0.504 8.143 1.00 90.25 202 VAL A CA 1
ATOM 1556 C C . VAL A 1 202 ? -13.012 -1.625 9.143 1.00 90.25 202 VAL A C 1
ATOM 1558 O O . VAL A 1 202 ? -13.765 -1.796 10.105 1.00 90.25 202 VAL A O 1
ATOM 1561 N N . ALA A 1 203 ? -11.920 -2.367 8.971 1.00 87.81 203 ALA A N 1
ATOM 1562 C CA . ALA A 1 203 ? -11.595 -3.479 9.853 1.00 87.81 203 ALA A CA 1
ATOM 1563 C C . ALA A 1 203 ? -11.189 -3.039 11.263 1.00 87.81 203 ALA A C 1
ATOM 1565 O O . ALA A 1 203 ? -11.530 -3.715 12.234 1.00 87.81 203 ALA A O 1
ATOM 1566 N N . MET A 1 204 ? -10.519 -1.894 11.403 1.00 88.56 204 MET A N 1
ATOM 1567 C CA . MET A 1 204 ? -10.183 -1.312 12.699 1.00 88.56 204 MET A CA 1
ATOM 1568 C C . MET A 1 204 ? -11.452 -0.992 13.495 1.00 88.56 204 MET A C 1
ATOM 1570 O O . MET A 1 204 ? -11.563 -1.402 14.653 1.00 88.56 204 MET A O 1
ATOM 1574 N N . PHE A 1 205 ? -12.435 -0.312 12.895 1.00 86.62 205 PHE A N 1
ATOM 1575 C CA . PHE A 1 205 ? -13.689 -0.001 13.585 1.00 86.62 205 PHE A CA 1
ATOM 1576 C C . PHE A 1 205 ? -14.494 -1.256 13.916 1.00 86.62 205 PHE A C 1
ATOM 1578 O O . PHE A 1 205 ? -15.045 -1.351 15.013 1.00 86.62 205 PHE A O 1
ATOM 1585 N N . ILE A 1 206 ? -14.490 -2.267 13.045 1.00 86.38 206 ILE A N 1
ATOM 1586 C CA . ILE A 1 206 ? -15.067 -3.580 13.365 1.00 86.38 206 ILE A CA 1
ATOM 1587 C C . ILE A 1 206 ? -14.329 -4.233 14.544 1.00 86.38 206 ILE A C 1
ATOM 1589 O O . ILE A 1 206 ? -14.967 -4.811 15.424 1.00 86.38 206 ILE A O 1
ATOM 1593 N N . GLY A 1 207 ? -13.003 -4.124 14.606 1.00 81.00 207 GLY A N 1
ATOM 1594 C CA . GLY A 1 207 ? -12.197 -4.649 15.708 1.00 81.00 207 GLY A CA 1
ATOM 1595 C C . GLY A 1 207 ? -12.477 -3.952 17.044 1.00 81.00 207 GLY A C 1
ATOM 1596 O O . GLY A 1 207 ? -12.551 -4.619 18.077 1.00 81.00 207 GLY A O 1
ATOM 1597 N N . ILE A 1 208 ? -12.670 -2.628 17.027 1.00 80.25 208 ILE A N 1
ATOM 1598 C CA . ILE A 1 208 ? -12.899 -1.807 18.228 1.00 80.25 208 ILE A CA 1
ATOM 1599 C C . ILE A 1 208 ? -14.364 -1.868 18.689 1.00 80.25 208 ILE A C 1
ATOM 1601 O O . ILE A 1 208 ? -14.626 -2.063 19.875 1.00 80.25 208 ILE A O 1
ATOM 1605 N N . MET A 1 209 ? -15.316 -1.694 17.769 1.00 82.19 209 MET A N 1
ATOM 1606 C CA . MET A 1 209 ? -16.747 -1.515 18.067 1.00 82.19 209 MET A CA 1
ATOM 1607 C C . MET A 1 209 ? -17.589 -2.749 17.733 1.00 82.19 209 MET A C 1
ATOM 1609 O O . MET A 1 209 ? -18.663 -2.949 18.294 1.00 82.19 209 MET A O 1
ATOM 1613 N N . GLY A 1 210 ? -17.104 -3.628 16.857 1.00 78.12 210 GLY A N 1
ATOM 1614 C CA . GLY A 1 210 ? -17.861 -4.779 16.368 1.00 78.12 210 GLY A CA 1
ATOM 1615 C C . GLY A 1 210 ? -17.948 -5.962 17.331 1.00 78.12 210 GLY A C 1
ATOM 1616 O O . GLY A 1 210 ? -18.497 -6.997 16.956 1.00 78.12 210 GLY A O 1
ATOM 1617 N N . GLY A 1 211 ? -17.450 -5.837 18.568 1.00 76.69 211 GLY A N 1
ATOM 1618 C CA . GLY A 1 211 ? -17.483 -6.865 19.620 1.00 76.69 211 GLY A CA 1
ATOM 1619 C C . GLY A 1 211 ? -18.805 -7.652 19.711 1.00 76.69 211 GLY A C 1
ATOM 1620 O O . GLY A 1 211 ? -18.759 -8.883 19.650 1.00 76.69 211 GLY A O 1
ATOM 1621 N N . PRO A 1 212 ? -19.971 -6.983 19.785 1.00 80.44 212 PRO A N 1
ATOM 1622 C CA . PRO A 1 212 ? -21.281 -7.639 19.872 1.00 80.44 212 PRO A CA 1
ATOM 1623 C C . PRO A 1 212 ? -21.791 -8.264 18.561 1.00 80.44 212 PRO A C 1
ATOM 1625 O O . PRO A 1 212 ? -22.705 -9.087 18.590 1.00 80.44 212 PRO A O 1
ATOM 1628 N N . LEU A 1 213 ? -21.239 -7.881 17.405 1.00 83.69 213 LEU A N 1
ATOM 1629 C CA . LEU A 1 213 ? -21.735 -8.320 16.100 1.00 83.69 213 LEU A CA 1
ATOM 1630 C C . LEU A 1 213 ? -21.449 -9.804 15.858 1.00 83.69 213 LEU A C 1
ATOM 1632 O O . LEU A 1 213 ? -20.353 -10.304 16.136 1.00 83.69 213 LEU A O 1
ATOM 1636 N N . ARG A 1 214 ? -22.414 -10.494 15.234 1.00 85.25 214 ARG A N 1
ATOM 1637 C CA . ARG A 1 214 ? -22.215 -11.857 14.724 1.00 85.25 214 ARG A CA 1
ATOM 1638 C C . ARG A 1 214 ? -21.120 -11.848 13.661 1.00 85.25 214 ARG A C 1
ATOM 1640 O O . ARG A 1 214 ? -21.023 -10.931 12.850 1.00 85.25 214 ARG A O 1
ATOM 1647 N N . HIS A 1 215 ? -20.363 -12.935 13.600 1.00 83.19 215 HIS A N 1
ATOM 1648 C CA . HIS A 1 215 ? -19.253 -13.093 12.663 1.00 83.19 215 HIS A CA 1
ATOM 1649 C C . HIS A 1 215 ? -19.630 -12.828 11.195 1.00 83.19 215 HIS A C 1
ATOM 1651 O O . HIS A 1 215 ? -18.929 -12.100 10.501 1.00 83.19 215 HIS A O 1
ATOM 1657 N N . ARG A 1 216 ? -20.780 -13.349 10.745 1.00 87.56 216 ARG A N 1
ATOM 1658 C CA . ARG A 1 216 ? -21.286 -13.137 9.378 1.00 87.56 216 ARG A CA 1
ATOM 1659 C C . ARG A 1 216 ? -21.533 -11.662 9.064 1.00 87.56 216 ARG A C 1
ATOM 1661 O O . ARG A 1 216 ? -21.265 -11.237 7.953 1.00 87.56 216 ARG A O 1
ATOM 1668 N N . VAL A 1 217 ? -21.998 -10.889 10.047 1.00 90.31 217 VAL A N 1
ATOM 1669 C CA . VAL A 1 217 ? -22.236 -9.449 9.878 1.00 90.31 217 VAL A CA 1
ATOM 1670 C C . VAL A 1 217 ? -20.909 -8.714 9.745 1.00 90.31 217 VAL A C 1
ATOM 1672 O O . VAL A 1 217 ? -20.770 -7.891 8.855 1.00 90.31 217 VAL A O 1
ATOM 1675 N N . ARG A 1 218 ? -19.898 -9.064 10.550 1.00 88.81 218 ARG A N 1
ATOM 1676 C CA . ARG A 1 218 ? -18.553 -8.483 10.406 1.00 88.81 218 ARG A CA 1
ATOM 1677 C C . ARG A 1 218 ? -17.972 -8.735 9.014 1.00 88.81 218 ARG A C 1
ATOM 1679 O O . ARG A 1 218 ? -17.462 -7.810 8.399 1.00 88.81 218 ARG A O 1
ATOM 1686 N N . MET A 1 219 ? -18.095 -9.964 8.508 1.00 90.38 219 MET A N 1
ATOM 1687 C CA . MET A 1 219 ? -17.642 -10.306 7.155 1.00 90.38 219 MET A CA 1
ATOM 1688 C C . MET A 1 219 ? -18.427 -9.544 6.087 1.00 90.38 219 MET A C 1
ATOM 1690 O O . MET A 1 219 ? -17.824 -8.982 5.181 1.00 90.38 219 MET A O 1
ATOM 1694 N N . ALA A 1 220 ? -19.752 -9.456 6.228 1.00 93.62 220 ALA A N 1
ATOM 1695 C CA . ALA A 1 220 ? -20.587 -8.688 5.312 1.00 93.62 220 ALA A CA 1
ATOM 1696 C C . ALA A 1 220 ? -20.196 -7.202 5.287 1.00 93.62 220 ALA A C 1
ATOM 1698 O O . ALA A 1 220 ? -20.101 -6.630 4.210 1.00 93.62 220 ALA A O 1
ATOM 1699 N N . VAL A 1 221 ? -19.898 -6.592 6.441 1.00 93.69 221 VAL A N 1
ATOM 1700 C CA . VAL A 1 221 ? -19.442 -5.193 6.502 1.00 93.69 221 VAL A CA 1
ATOM 1701 C C . VAL A 1 221 ? -18.084 -5.018 5.817 1.00 93.69 221 VAL A C 1
ATOM 1703 O O . VAL A 1 221 ? -17.915 -4.045 5.095 1.00 93.69 221 VAL A O 1
ATOM 1706 N N . ILE A 1 222 ? -17.137 -5.953 5.972 1.00 94.19 222 ILE A N 1
ATOM 1707 C CA . ILE A 1 222 ? -15.844 -5.891 5.259 1.00 94.19 222 ILE A CA 1
ATOM 1708 C C . ILE A 1 222 ? -16.056 -5.986 3.745 1.00 94.19 222 ILE A C 1
ATOM 1710 O O . ILE A 1 222 ? -15.513 -5.181 2.997 1.00 94.19 222 ILE A O 1
ATOM 1714 N N . VAL A 1 223 ? -16.864 -6.946 3.292 1.00 96.12 223 VAL A N 1
ATOM 1715 C CA . VAL A 1 223 ? -17.068 -7.210 1.861 1.00 96.12 223 VAL A CA 1
ATOM 1716 C C . VAL A 1 223 ? -17.881 -6.103 1.188 1.00 96.12 223 VAL A C 1
ATOM 1718 O O . VAL A 1 223 ? -17.458 -5.570 0.166 1.00 96.12 223 VAL A O 1
ATOM 1721 N N . VAL A 1 224 ? -19.026 -5.731 1.763 1.00 96.31 224 VAL A N 1
ATOM 1722 C CA . VAL A 1 224 ? -19.923 -4.703 1.209 1.00 96.31 224 VAL A CA 1
ATOM 1723 C C . VAL A 1 224 ? -19.346 -3.309 1.418 1.00 96.31 224 VAL A C 1
ATOM 1725 O O . VAL A 1 224 ? -19.320 -2.511 0.486 1.00 96.31 224 VAL A O 1
ATOM 1728 N N . GLY A 1 225 ? -18.832 -3.021 2.616 1.00 95.00 225 GLY A N 1
ATOM 1729 C CA . GLY A 1 225 ? -18.154 -1.757 2.896 1.00 95.00 225 GLY A CA 1
ATOM 1730 C C . GLY A 1 225 ? -16.930 -1.575 2.006 1.00 95.00 225 GLY A C 1
ATOM 1731 O O . GLY A 1 225 ? -16.727 -0.492 1.469 1.00 95.00 225 GLY A O 1
ATOM 1732 N N . GLY A 1 226 ? -16.171 -2.647 1.760 1.00 95.75 226 GLY A N 1
ATOM 1733 C CA . GLY A 1 226 ? -15.048 -2.608 0.834 1.00 95.75 226 GLY A CA 1
ATOM 1734 C C . GLY A 1 226 ? -15.459 -2.327 -0.610 1.00 95.75 226 GLY A C 1
ATOM 1735 O O . GLY A 1 226 ? -14.764 -1.586 -1.299 1.00 95.75 226 GLY A O 1
ATOM 1736 N N . LEU A 1 227 ? -16.603 -2.855 -1.058 1.00 97.31 227 LEU A N 1
ATOM 1737 C CA . LEU A 1 227 ? -17.136 -2.567 -2.393 1.00 97.31 227 LEU A CA 1
ATOM 1738 C C . LEU A 1 227 ? -17.557 -1.100 -2.515 1.00 97.31 227 LEU A C 1
ATOM 1740 O O . LEU A 1 227 ? -17.201 -0.442 -3.485 1.00 97.31 227 LEU A O 1
ATOM 1744 N N . ILE A 1 228 ? -18.265 -0.573 -1.513 1.00 96.94 228 ILE A N 1
ATOM 1745 C CA . ILE A 1 228 ? -18.686 0.834 -1.481 1.00 96.94 228 ILE A CA 1
ATOM 1746 C C . ILE A 1 228 ? -17.464 1.756 -1.495 1.00 96.94 228 ILE A C 1
ATOM 1748 O O . ILE A 1 228 ? -17.412 2.690 -2.291 1.00 96.94 228 ILE A O 1
ATOM 1752 N N . ILE A 1 229 ? -16.461 1.480 -0.657 1.00 95.75 229 ILE A N 1
ATOM 1753 C CA . ILE A 1 229 ? -15.229 2.274 -0.623 1.00 95.75 229 ILE A CA 1
ATOM 1754 C C . ILE A 1 229 ? -14.495 2.174 -1.956 1.00 95.75 229 ILE A C 1
ATOM 1756 O O . ILE A 1 229 ? -14.070 3.202 -2.463 1.00 95.75 229 ILE A O 1
ATOM 1760 N N 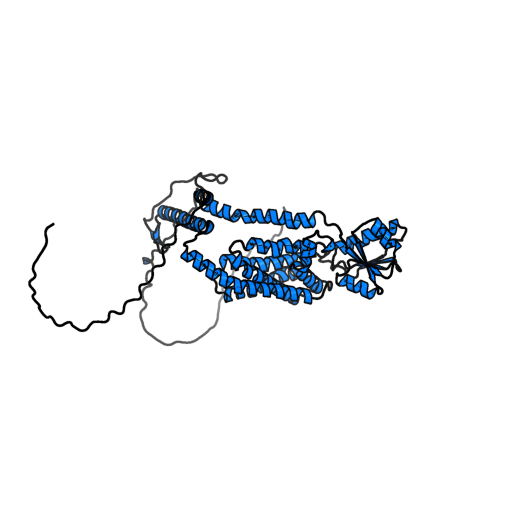. SER A 1 230 ? -14.386 0.981 -2.544 1.00 96.56 230 SER A N 1
ATOM 1761 C CA . SER A 1 230 ? -13.778 0.791 -3.864 1.00 96.56 230 SER A CA 1
ATOM 1762 C C . SER A 1 230 ? -14.470 1.621 -4.953 1.00 96.56 230 SER A C 1
ATOM 1764 O O . SER A 1 230 ? -13.805 2.280 -5.754 1.00 96.56 230 SER A O 1
ATOM 1766 N N . LEU A 1 231 ? -15.806 1.629 -4.967 1.00 96.75 231 LEU A N 1
ATOM 1767 C CA . LEU A 1 231 ? -16.584 2.440 -5.901 1.00 96.75 231 LEU A CA 1
ATOM 1768 C C . LEU A 1 231 ? -16.306 3.929 -5.692 1.00 96.75 231 LEU A C 1
ATOM 1770 O O . LEU A 1 231 ? -16.049 4.637 -6.662 1.00 96.75 231 LEU A O 1
ATOM 1774 N N . ILE A 1 232 ? -16.312 4.402 -4.443 1.00 95.69 232 ILE A N 1
ATOM 1775 C CA . ILE A 1 232 ? -16.055 5.810 -4.120 1.00 95.69 232 ILE A CA 1
ATOM 1776 C C . ILE A 1 232 ? -14.630 6.204 -4.514 1.00 95.69 232 ILE A C 1
ATOM 1778 O O . ILE A 1 232 ? -14.454 7.188 -5.225 1.00 95.69 232 ILE A O 1
ATOM 1782 N N . THR A 1 233 ? -13.612 5.447 -4.099 1.00 93.88 233 THR A N 1
ATOM 1783 C CA . THR A 1 233 ? -12.207 5.799 -4.351 1.00 93.88 233 THR A CA 1
ATOM 1784 C C . THR A 1 233 ? -11.886 5.811 -5.841 1.00 93.88 233 THR A C 1
ATOM 1786 O O . THR A 1 233 ? -11.261 6.760 -6.302 1.00 93.88 233 THR A O 1
ATOM 1789 N N . ASN A 1 234 ? -12.358 4.828 -6.612 1.00 94.06 234 ASN A N 1
ATOM 1790 C CA . ASN A 1 234 ? -12.115 4.780 -8.057 1.00 94.06 234 ASN A CA 1
ATOM 1791 C C . ASN A 1 234 ? -12.976 5.770 -8.850 1.00 94.06 234 ASN A C 1
ATOM 1793 O O . ASN A 1 234 ? -12.531 6.274 -9.878 1.00 94.06 234 ASN A O 1
ATOM 1797 N N . THR A 1 235 ? -14.182 6.100 -8.378 1.00 94.12 235 THR A N 1
ATOM 1798 C CA . THR A 1 235 ? -14.992 7.170 -8.989 1.00 94.12 235 THR A CA 1
ATOM 1799 C C . THR A 1 235 ? -14.366 8.541 -8.741 1.00 94.12 235 THR A C 1
ATOM 1801 O O . THR A 1 235 ? -14.328 9.372 -9.646 1.00 94.12 235 THR A O 1
ATOM 1804 N N . LEU A 1 236 ? -13.828 8.766 -7.538 1.00 93.69 236 LEU A N 1
ATOM 1805 C CA . LEU A 1 236 ? -13.100 9.990 -7.222 1.00 93.69 236 LEU A CA 1
ATOM 1806 C C . LEU A 1 236 ? -11.799 10.087 -8.027 1.00 93.69 236 LEU A C 1
ATOM 1808 O O . LEU A 1 236 ? -11.577 11.097 -8.684 1.00 93.69 236 LEU A O 1
ATOM 1812 N N . ALA A 1 237 ? -10.971 9.038 -8.027 1.00 91.00 237 ALA A N 1
ATOM 1813 C CA . ALA A 1 237 ? -9.685 9.038 -8.725 1.00 91.00 237 ALA A CA 1
ATOM 1814 C C . ALA A 1 237 ? -9.826 9.112 -10.255 1.00 91.00 237 ALA A C 1
ATOM 1816 O O . ALA A 1 237 ? -9.033 9.785 -10.908 1.00 91.00 237 ALA A O 1
ATOM 1817 N N . GLY A 1 238 ? -10.824 8.435 -10.829 1.00 90.50 238 GLY A N 1
ATOM 1818 C CA . GLY A 1 238 ? -11.074 8.445 -12.268 1.00 90.50 238 GLY A CA 1
ATOM 1819 C C . GLY A 1 238 ? -11.986 9.605 -12.688 1.00 90.50 238 GLY A C 1
ATOM 1820 O O . GLY A 1 238 ? -11.487 10.701 -12.905 1.00 90.50 238 GLY A O 1
ATOM 1821 N N . PRO A 1 239 ? -13.313 9.406 -12.794 1.00 90.06 239 PRO A N 1
ATOM 1822 C CA . PRO A 1 239 ? -14.254 10.401 -13.322 1.00 90.06 239 PRO A CA 1
ATOM 1823 C C . PRO A 1 239 ? -14.240 11.803 -12.694 1.00 90.06 239 PRO A C 1
ATOM 1825 O O . PRO A 1 239 ? -14.496 12.768 -13.407 1.00 90.06 239 PRO A O 1
ATOM 1828 N N . VAL A 1 240 ? -14.019 11.937 -11.380 1.00 91.19 240 VAL A N 1
ATOM 1829 C CA . VAL A 1 240 ? -14.151 13.242 -10.697 1.00 91.19 240 VAL A CA 1
ATOM 1830 C C . VAL A 1 240 ? -12.865 14.058 -10.768 1.00 91.19 240 VAL A C 1
ATOM 1832 O O . VAL A 1 240 ? -12.909 15.232 -11.121 1.00 91.19 240 VAL A O 1
ATOM 1835 N N . VAL A 1 241 ? -11.727 13.456 -10.414 1.00 91.06 241 VAL A N 1
ATOM 1836 C CA . VAL A 1 241 ? -10.422 14.138 -10.425 1.00 91.06 241 VAL A CA 1
ATOM 1837 C C . VAL A 1 241 ? -9.772 14.091 -11.810 1.00 91.06 241 VAL A C 1
ATOM 1839 O O . VAL A 1 241 ? -9.014 14.990 -12.155 1.00 91.06 241 VAL A O 1
ATOM 1842 N N . GLY A 1 242 ? -10.058 13.063 -12.612 1.00 86.12 242 GLY A N 1
ATOM 1843 C CA . GLY A 1 242 ? -9.417 12.845 -13.910 1.00 86.12 242 GLY A CA 1
ATOM 1844 C C . GLY A 1 242 ? -7.993 12.292 -13.806 1.00 86.12 242 GLY A C 1
ATOM 1845 O O . GLY A 1 242 ? -7.228 12.410 -14.757 1.00 86.12 242 GLY A O 1
ATOM 1846 N N . ALA A 1 243 ? -7.605 11.703 -12.669 1.00 86.50 243 ALA A N 1
ATOM 1847 C CA . ALA A 1 243 ? -6.247 11.185 -12.473 1.00 86.50 243 ALA A CA 1
ATOM 1848 C C . ALA A 1 243 ? -6.024 9.824 -13.154 1.00 86.50 243 ALA A C 1
ATOM 1850 O O . ALA A 1 243 ? -4.888 9.449 -13.436 1.00 86.50 243 ALA A O 1
ATOM 1851 N N . ILE A 1 244 ? -7.097 9.070 -13.420 1.00 87.00 244 ILE A N 1
ATOM 1852 C CA . ILE A 1 244 ? -7.040 7.789 -14.131 1.00 87.00 244 ILE A CA 1
ATOM 1853 C C . ILE A 1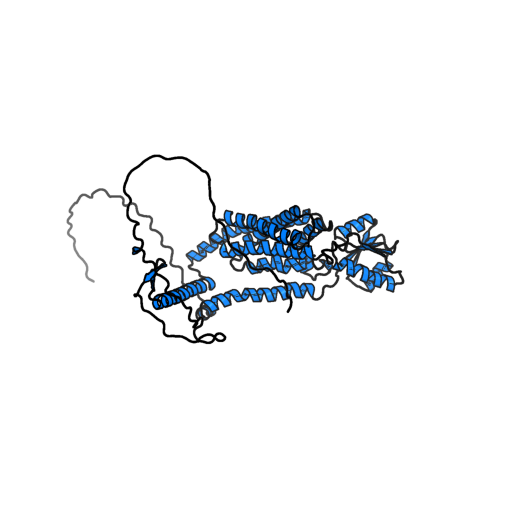 244 ? -8.102 7.754 -15.228 1.00 87.00 244 ILE A C 1
ATOM 1855 O O . ILE A 1 244 ? -9.283 7.988 -14.975 1.00 87.00 244 ILE A O 1
ATOM 1859 N N . HIS A 1 245 ? -7.679 7.397 -16.438 1.00 84.12 245 HIS A N 1
ATOM 1860 C CA . HIS A 1 245 ? -8.552 7.258 -17.596 1.00 84.12 245 HIS A CA 1
ATOM 1861 C C . HIS A 1 245 ? -8.671 5.787 -18.010 1.00 84.12 245 HIS A C 1
ATOM 1863 O O . HIS A 1 245 ? -7.678 5.065 -18.092 1.00 84.12 245 HIS A O 1
ATOM 1869 N N . GLY A 1 246 ? -9.899 5.347 -18.294 1.00 83.69 246 GLY A N 1
ATOM 1870 C CA . GLY A 1 246 ? -10.185 3.952 -18.636 1.00 83.69 246 GLY A CA 1
ATOM 1871 C C . GLY A 1 246 ? -10.096 2.996 -17.439 1.00 83.69 246 GLY A C 1
ATOM 1872 O O . GLY A 1 246 ? -9.864 3.405 -16.305 1.00 83.69 246 GLY A O 1
ATOM 1873 N N . HIS A 1 247 ? -10.341 1.710 -17.694 1.00 87.69 247 HIS A N 1
ATOM 1874 C CA . HIS A 1 247 ? -10.157 0.606 -16.737 1.00 87.69 247 HIS A CA 1
ATOM 1875 C C . HIS A 1 247 ? -10.933 0.703 -15.407 1.00 87.69 247 HIS A C 1
ATOM 1877 O O . HIS A 1 247 ? -10.584 0.065 -14.413 1.00 87.69 247 HIS A O 1
ATOM 1883 N N . TRP A 1 248 ? -12.016 1.489 -15.365 1.00 92.88 248 TRP A N 1
ATOM 1884 C CA . TRP A 1 248 ? -12.762 1.753 -14.128 1.00 92.88 248 TRP A CA 1
ATOM 1885 C C . TRP A 1 248 ? -13.276 0.468 -13.464 1.00 92.88 248 TRP A C 1
ATOM 1887 O O . TRP A 1 248 ? -13.125 0.296 -12.257 1.00 92.88 248 TRP A O 1
ATOM 1897 N N . ILE A 1 249 ? -13.829 -0.466 -14.247 1.00 94.12 249 ILE A N 1
ATOM 1898 C CA . ILE A 1 249 ? -14.355 -1.735 -13.723 1.00 94.12 249 ILE A CA 1
ATOM 1899 C C . ILE A 1 249 ? -13.224 -2.588 -13.138 1.00 94.12 249 ILE A C 1
ATOM 1901 O O . ILE A 1 249 ? -13.365 -3.111 -12.032 1.00 94.12 249 ILE A O 1
ATOM 1905 N N . GLU A 1 250 ? -12.094 -2.719 -13.841 1.00 93.56 250 GLU A N 1
ATOM 1906 C CA . GLU A 1 250 ? -10.971 -3.525 -13.354 1.00 93.56 250 GLU A CA 1
ATOM 1907 C C . GLU A 1 250 ? -10.375 -2.931 -12.080 1.00 93.56 250 GLU A C 1
ATOM 1909 O O . GLU A 1 250 ? -10.131 -3.665 -11.122 1.00 93.56 250 GLU A O 1
ATOM 1914 N N . LEU A 1 251 ? -10.211 -1.607 -12.020 1.00 93.75 251 LEU A N 1
ATOM 1915 C CA . LEU A 1 251 ? -9.707 -0.926 -10.829 1.00 93.75 251 LEU A CA 1
ATOM 1916 C C . LEU A 1 251 ? -10.667 -1.052 -9.646 1.00 93.75 251 LEU A C 1
ATOM 1918 O O . LEU A 1 251 ? -10.211 -1.282 -8.528 1.00 93.75 251 LEU A O 1
ATOM 1922 N N . VAL A 1 252 ? -11.984 -0.996 -9.873 1.00 96.25 252 VAL A N 1
ATOM 1923 C CA . VAL A 1 252 ? -12.985 -1.261 -8.826 1.00 96.25 252 VAL A CA 1
ATOM 1924 C C . VAL A 1 252 ? -12.864 -2.689 -8.290 1.00 96.25 252 VAL A C 1
ATOM 1926 O O . VAL A 1 252 ? -12.900 -2.897 -7.074 1.00 96.25 252 VAL A O 1
ATOM 1929 N N . LEU A 1 253 ? -12.687 -3.685 -9.157 1.00 96.25 253 LEU A N 1
ATOM 1930 C CA . LEU A 1 253 ? -12.551 -5.080 -8.727 1.00 96.25 253 LEU A CA 1
ATOM 1931 C C . LEU A 1 253 ? -11.233 -5.334 -7.983 1.00 96.25 253 LEU A C 1
ATOM 1933 O O . LEU A 1 253 ? -11.238 -5.987 -6.937 1.00 96.25 253 LEU A O 1
ATOM 1937 N N . ILE A 1 254 ? -10.122 -4.783 -8.479 1.00 95.56 254 ILE A N 1
ATOM 1938 C CA . ILE A 1 254 ? -8.803 -4.890 -7.840 1.00 95.56 254 ILE A CA 1
ATOM 1939 C C . ILE A 1 254 ? -8.821 -4.198 -6.476 1.00 95.56 254 ILE A C 1
ATOM 1941 O O . ILE A 1 254 ? -8.437 -4.801 -5.472 1.00 95.56 254 ILE A O 1
ATOM 1945 N N . ALA A 1 255 ? -9.322 -2.963 -6.415 1.00 96.44 255 ALA A N 1
ATOM 1946 C CA . ALA A 1 255 ? -9.452 -2.210 -5.175 1.00 96.44 255 ALA A CA 1
ATOM 1947 C C . ALA A 1 255 ? -10.338 -2.939 -4.168 1.00 96.44 255 ALA A C 1
ATOM 1949 O O . ALA A 1 255 ? -9.983 -3.050 -2.997 1.00 96.44 255 ALA A O 1
ATOM 1950 N N . TRP A 1 256 ? -11.470 -3.485 -4.617 1.00 97.56 256 TRP A N 1
ATOM 1951 C CA . TRP A 1 256 ? -12.363 -4.256 -3.761 1.00 97.56 256 TRP A CA 1
ATOM 1952 C C . TRP A 1 256 ? -11.657 -5.479 -3.172 1.00 97.56 256 TRP A C 1
ATOM 1954 O O . TRP A 1 256 ? -11.699 -5.679 -1.956 1.00 97.56 256 TRP A O 1
ATOM 1964 N N . GLY A 1 257 ? -10.948 -6.249 -4.002 1.00 97.00 257 GLY A N 1
ATOM 1965 C CA . GLY A 1 257 ? -10.166 -7.401 -3.559 1.00 97.00 257 GLY A CA 1
ATOM 1966 C C . GLY A 1 257 ? -9.115 -7.034 -2.508 1.00 97.00 257 GLY A C 1
ATOM 1967 O O . GLY A 1 257 ? -9.045 -7.676 -1.458 1.00 97.00 257 GLY A O 1
ATOM 1968 N N . TRP A 1 258 ? -8.359 -5.956 -2.732 1.00 96.69 258 TRP A N 1
ATOM 1969 C CA . TRP A 1 258 ? -7.344 -5.479 -1.787 1.00 96.69 258 TRP A CA 1
ATOM 1970 C C . TRP A 1 258 ? -7.935 -4.936 -0.488 1.00 96.69 258 TRP A C 1
ATOM 1972 O O . TRP A 1 258 ? -7.468 -5.300 0.592 1.00 96.69 258 TRP A O 1
ATOM 1982 N N . ILE A 1 259 ? -8.988 -4.122 -0.565 1.00 96.81 259 ILE A N 1
ATOM 1983 C CA . ILE A 1 259 ? -9.683 -3.581 0.610 1.00 96.81 259 ILE A CA 1
ATOM 1984 C C . ILE A 1 259 ? -10.235 -4.725 1.470 1.00 96.81 259 ILE A C 1
ATOM 1986 O O . ILE A 1 259 ? -10.099 -4.696 2.696 1.00 96.81 259 ILE A O 1
ATOM 1990 N N . VAL A 1 260 ? -10.794 -5.767 0.845 1.00 97.06 260 VAL A N 1
ATOM 1991 C CA . VAL A 1 260 ? -11.259 -6.972 1.545 1.00 97.06 260 VAL A CA 1
ATOM 1992 C C . VAL A 1 260 ? -10.091 -7.762 2.132 1.00 97.06 260 VAL A C 1
ATOM 1994 O O . VAL A 1 260 ? -10.162 -8.138 3.299 1.00 97.06 260 VAL A O 1
ATOM 1997 N N . ALA A 1 261 ? -9.008 -7.991 1.386 1.00 96.69 261 ALA A N 1
ATOM 1998 C CA . ALA A 1 261 ? -7.843 -8.732 1.876 1.00 96.69 261 ALA A CA 1
ATOM 1999 C C . ALA A 1 261 ? -7.197 -8.052 3.096 1.00 96.69 261 ALA A C 1
ATOM 2001 O O . ALA A 1 261 ? -6.967 -8.700 4.121 1.00 96.69 261 ALA A O 1
ATOM 2002 N N . ILE A 1 262 ? -6.985 -6.734 3.023 1.00 95.81 262 ILE A N 1
ATOM 2003 C CA . ILE A 1 262 ? -6.487 -5.918 4.138 1.00 95.81 262 ILE A CA 1
ATOM 2004 C C . ILE A 1 262 ? -7.488 -5.955 5.292 1.00 95.81 262 ILE A C 1
ATOM 2006 O O . ILE A 1 262 ? -7.105 -6.197 6.438 1.00 95.81 262 ILE A O 1
ATOM 2010 N N . GLY A 1 263 ? -8.778 -5.782 5.001 1.00 94.88 263 GLY A N 1
ATOM 2011 C CA . GLY A 1 263 ? -9.820 -5.797 6.017 1.00 94.88 263 GLY A CA 1
ATOM 2012 C C . GLY A 1 263 ? -9.887 -7.126 6.778 1.00 94.88 263 GLY A C 1
ATOM 2013 O O . GLY A 1 263 ? -9.983 -7.141 8.006 1.00 94.88 263 GLY A O 1
ATOM 2014 N N . LEU A 1 264 ? -9.766 -8.254 6.076 1.00 94.62 264 LEU A N 1
ATOM 2015 C CA . LEU A 1 264 ? -9.701 -9.590 6.672 1.00 94.62 264 LEU A CA 1
ATOM 2016 C C . LEU A 1 264 ? -8.440 -9.773 7.520 1.00 94.62 264 LEU A C 1
ATOM 2018 O O . LEU A 1 264 ? -8.539 -10.280 8.639 1.00 94.62 264 LEU A O 1
ATOM 2022 N N . ALA A 1 265 ? -7.278 -9.336 7.029 1.00 94.25 265 ALA A N 1
ATOM 2023 C CA . ALA A 1 265 ? -6.017 -9.415 7.762 1.00 94.25 265 ALA A CA 1
ATOM 2024 C C . ALA A 1 265 ? -6.055 -8.598 9.066 1.00 94.25 265 ALA A C 1
ATOM 2026 O O . ALA A 1 265 ? -5.757 -9.126 10.141 1.00 94.25 265 ALA A O 1
ATOM 2027 N N . VAL A 1 266 ? -6.505 -7.341 8.998 1.00 93.56 266 VAL A N 1
ATOM 2028 C CA . VAL A 1 266 ? -6.628 -6.445 10.159 1.00 93.56 266 VAL A CA 1
ATOM 2029 C C . VAL A 1 266 ? -7.666 -6.966 11.153 1.00 93.56 266 VAL A C 1
ATOM 2031 O O . VAL A 1 266 ? -7.400 -7.016 12.356 1.00 93.56 266 VAL A O 1
ATOM 2034 N N . ASN A 1 267 ? -8.831 -7.410 10.676 1.00 91.44 267 ASN A N 1
ATOM 2035 C CA . ASN A 1 267 ? -9.864 -7.977 11.541 1.00 91.44 267 ASN A CA 1
ATOM 2036 C C . ASN A 1 267 ? -9.420 -9.311 12.170 1.00 91.44 267 ASN A C 1
ATOM 2038 O O . ASN A 1 267 ? -9.759 -9.585 13.317 1.00 91.44 267 ASN A O 1
ATOM 2042 N N . GLY A 1 268 ? -8.642 -10.138 11.468 1.00 90.31 268 GLY A N 1
ATOM 2043 C CA . GLY A 1 268 ? -8.033 -11.341 12.041 1.00 90.31 268 GLY A CA 1
ATOM 2044 C C . GLY A 1 268 ? -7.041 -11.002 13.157 1.00 90.31 268 GLY A C 1
ATOM 2045 O O . GLY A 1 268 ? -7.107 -11.564 14.253 1.00 90.31 268 GLY A O 1
ATOM 2046 N N . LEU A 1 269 ? -6.170 -10.021 12.919 1.00 90.81 269 LEU A N 1
ATOM 2047 C CA . LEU A 1 269 ? -5.181 -9.558 13.892 1.00 90.81 269 LEU A CA 1
ATOM 2048 C C . LEU A 1 269 ? -5.826 -8.901 15.129 1.00 90.81 269 LEU A C 1
ATOM 2050 O O . LEU A 1 269 ? -5.298 -9.012 16.244 1.00 90.81 269 LEU A O 1
ATOM 2054 N N . SER A 1 270 ? -7.002 -8.280 14.977 1.00 89.19 270 SER A N 1
ATOM 2055 C CA . SER A 1 270 ? -7.705 -7.600 16.074 1.00 89.19 270 SER A CA 1
ATOM 2056 C C . SER A 1 270 ? -8.069 -8.534 17.235 1.00 89.19 270 SER A C 1
ATOM 2058 O O . SER A 1 270 ? -8.163 -8.079 18.376 1.00 89.19 270 SER A O 1
ATOM 2060 N N . TYR A 1 271 ? -8.227 -9.841 16.991 1.00 86.00 271 TYR A N 1
ATOM 2061 C CA . TYR A 1 271 ? -8.493 -10.829 18.047 1.00 86.00 271 TYR A CA 1
ATOM 2062 C C . TYR A 1 271 ? -7.315 -11.014 19.017 1.00 86.00 271 TYR A C 1
ATOM 2064 O O . TYR A 1 271 ? -7.520 -11.406 20.169 1.00 86.00 271 TYR A O 1
ATOM 2072 N N . PHE A 1 272 ? -6.089 -10.722 18.574 1.00 86.56 272 PHE A N 1
ATOM 2073 C CA . PHE A 1 272 ? -4.871 -10.908 19.365 1.00 86.56 272 PHE A CA 1
ATOM 2074 C C . PHE A 1 272 ? -4.454 -9.632 20.088 1.00 86.56 272 PHE A C 1
ATOM 2076 O O . PHE A 1 272 ? -4.126 -9.690 21.277 1.00 86.56 272 PHE A O 1
ATOM 2083 N N . VAL A 1 273 ? -4.490 -8.508 19.367 1.00 83.88 273 VAL A N 1
ATOM 2084 C CA . VAL A 1 273 ? -3.993 -7.199 19.822 1.00 83.88 273 VAL A CA 1
ATOM 2085 C C . VAL A 1 273 ? -5.074 -6.400 20.569 1.00 83.88 273 VAL A C 1
ATOM 2087 O O . VAL A 1 273 ? -4.768 -5.567 21.423 1.00 83.88 273 VAL A O 1
ATOM 2090 N N . GLY A 1 274 ? -6.358 -6.669 20.309 1.00 79.94 274 GLY A N 1
ATOM 2091 C CA . GLY A 1 274 ? -7.469 -5.952 20.937 1.00 79.94 274 GLY A CA 1
ATOM 2092 C C . GLY A 1 274 ? -7.541 -4.485 20.499 1.00 79.94 274 GLY A C 1
ATOM 2093 O O . GLY A 1 274 ? -7.372 -4.174 19.324 1.00 79.94 274 GLY A O 1
ATOM 2094 N N . ARG A 1 275 ? -7.794 -3.562 21.438 1.00 77.75 275 ARG A N 1
ATOM 2095 C CA . ARG A 1 275 ? -8.010 -2.126 21.144 1.00 77.75 275 ARG A CA 1
ATOM 2096 C C . ARG A 1 275 ? -6.798 -1.427 20.518 1.00 77.75 275 ARG A C 1
ATOM 2098 O O . ARG A 1 275 ? -6.982 -0.448 19.804 1.00 77.75 275 ARG A O 1
ATOM 2105 N N . PHE A 1 276 ? -5.589 -1.946 20.718 1.00 84.88 276 PHE A N 1
ATOM 2106 C CA . PHE A 1 276 ? -4.377 -1.399 20.106 1.00 84.88 276 PHE A CA 1
ATOM 2107 C C . PHE A 1 276 ? -4.179 -1.832 18.651 1.00 84.88 276 PHE A C 1
ATOM 2109 O O . PHE A 1 276 ? -3.143 -1.513 18.089 1.00 84.88 276 PHE A O 1
ATOM 2116 N N . ILE A 1 277 ? -5.149 -2.518 18.025 1.00 87.56 277 ILE A N 1
ATOM 2117 C CA . ILE A 1 277 ? -5.067 -2.976 16.628 1.00 87.56 277 ILE A CA 1
ATOM 2118 C C . ILE A 1 277 ? -4.737 -1.856 15.635 1.00 87.56 277 ILE A C 1
ATOM 2120 O O . ILE A 1 277 ? -4.079 -2.116 14.631 1.00 87.56 277 ILE A O 1
ATOM 2124 N N . ALA A 1 278 ? -5.136 -0.619 15.940 1.00 87.31 278 ALA A N 1
ATOM 2125 C CA . ALA A 1 278 ? -4.820 0.544 15.123 1.00 87.31 278 ALA A CA 1
ATOM 2126 C C . ALA A 1 278 ? -3.307 0.683 14.865 1.00 87.31 278 ALA A C 1
ATOM 2128 O O . ALA A 1 278 ? -2.911 0.905 13.727 1.00 87.31 278 ALA A O 1
ATOM 2129 N N . ALA A 1 279 ? -2.456 0.463 15.877 1.00 89.75 279 ALA A N 1
ATOM 2130 C CA . ALA A 1 279 ? -1.004 0.602 15.744 1.00 89.75 279 ALA A CA 1
ATOM 2131 C C . ALA A 1 279 ? -0.367 -0.406 14.768 1.00 89.75 279 ALA A C 1
ATOM 2133 O O . ALA A 1 279 ? 0.166 0.027 13.750 1.00 89.75 279 ALA A O 1
ATOM 2134 N N . PRO A 1 280 ? -0.406 -1.735 15.005 1.00 89.81 280 PRO A N 1
ATOM 2135 C CA . PRO A 1 280 ? 0.252 -2.687 14.119 1.00 89.81 280 PRO A CA 1
ATOM 2136 C C . PRO A 1 280 ? -0.381 -2.710 12.730 1.00 89.81 280 PRO A C 1
ATOM 2138 O O . PRO A 1 280 ? 0.333 -2.883 11.751 1.00 89.81 280 PRO A O 1
ATOM 2141 N N . ALA A 1 281 ? -1.694 -2.486 12.614 1.00 90.81 281 ALA A N 1
ATOM 2142 C CA . ALA A 1 281 ? -2.323 -2.391 11.306 1.00 90.81 281 ALA A CA 1
ATOM 2143 C C . ALA A 1 281 ? -1.830 -1.159 10.528 1.00 90.81 281 ALA A C 1
ATOM 2145 O O . ALA A 1 281 ? -1.474 -1.289 9.360 1.00 90.81 281 ALA A O 1
ATOM 2146 N N . MET A 1 282 ? -1.721 0.007 11.175 1.00 91.00 282 MET A N 1
ATOM 2147 C CA . MET A 1 282 ? -1.145 1.200 10.548 1.00 91.00 282 MET A CA 1
ATOM 2148 C C . MET A 1 282 ? 0.323 0.984 10.163 1.00 91.00 282 MET A C 1
ATOM 2150 O O . MET A 1 282 ? 0.714 1.347 9.059 1.00 91.00 282 MET A O 1
ATOM 2154 N N . ILE A 1 283 ? 1.127 0.345 11.024 1.00 91.38 283 ILE A N 1
ATOM 2155 C CA . ILE A 1 283 ? 2.519 -0.005 10.700 1.00 91.38 283 ILE A CA 1
ATOM 2156 C C . ILE A 1 283 ? 2.562 -0.854 9.424 1.00 91.38 283 ILE A C 1
ATOM 2158 O O . ILE A 1 283 ? 3.235 -0.482 8.469 1.00 91.38 283 ILE A O 1
ATOM 2162 N N . CYS A 1 284 ? 1.821 -1.963 9.380 1.00 90.25 284 CYS A N 1
ATOM 2163 C CA . CYS A 1 284 ? 1.893 -2.918 8.274 1.00 90.25 284 CYS A CA 1
ATOM 2164 C C . CYS A 1 284 ? 1.314 -2.386 6.955 1.00 90.25 284 CYS A C 1
ATOM 2166 O O . CYS A 1 284 ? 1.903 -2.617 5.902 1.00 90.25 284 CYS A O 1
ATOM 2168 N N . PHE A 1 285 ? 0.160 -1.716 6.998 1.00 91.12 285 PHE A N 1
ATOM 2169 C CA . PHE A 1 285 ? -0.607 -1.376 5.792 1.00 91.12 285 PHE A CA 1
ATOM 2170 C C . PHE A 1 285 ? -0.440 0.074 5.340 1.00 91.12 285 PHE A C 1
ATOM 2172 O O . PHE A 1 285 ? -0.781 0.387 4.203 1.00 91.12 285 PHE A O 1
ATOM 2179 N N . VAL A 1 286 ? 0.096 0.954 6.189 1.00 89.44 286 VAL A N 1
ATOM 2180 C CA . VAL A 1 286 ? 0.305 2.367 5.850 1.00 89.44 286 VAL A CA 1
ATOM 2181 C C . VAL A 1 286 ? 1.780 2.723 5.950 1.00 89.44 286 VAL A C 1
ATOM 2183 O O . VAL A 1 286 ? 2.406 2.966 4.919 1.00 89.44 286 VAL A O 1
ATOM 2186 N N . PHE A 1 287 ? 2.362 2.681 7.153 1.00 89.75 287 PHE A N 1
ATOM 2187 C CA . PHE A 1 287 ? 3.694 3.244 7.369 1.00 89.75 287 PHE A CA 1
ATOM 2188 C C . PHE A 1 287 ? 4.805 2.494 6.646 1.00 89.75 287 PHE A C 1
ATOM 2190 O O . PHE A 1 287 ? 5.663 3.119 6.036 1.00 89.75 287 PHE A O 1
ATOM 2197 N N . LEU A 1 288 ? 4.784 1.164 6.692 1.00 88.75 288 LEU A N 1
ATOM 2198 C CA . LEU A 1 288 ? 5.728 0.338 5.946 1.00 88.75 288 LEU A CA 1
ATOM 2199 C C . LEU A 1 288 ? 5.320 0.194 4.481 1.00 88.75 288 LEU A C 1
ATOM 2201 O O . LEU A 1 288 ? 6.166 -0.013 3.616 1.00 88.75 288 LEU A O 1
ATOM 2205 N N . SER A 1 289 ? 4.022 0.311 4.193 1.00 89.56 289 SER A N 1
ATOM 2206 C CA . SER A 1 289 ? 3.515 0.062 2.851 1.00 89.56 289 SER A CA 1
ATOM 2207 C C . SER A 1 289 ? 3.942 1.133 1.860 1.00 89.56 289 SER A C 1
ATOM 2209 O O . SER A 1 289 ? 4.287 0.791 0.736 1.00 89.56 289 SER A O 1
ATOM 2211 N N . MET A 1 290 ? 3.927 2.411 2.249 1.00 87.56 290 MET A N 1
ATOM 2212 C CA . MET A 1 290 ? 4.255 3.500 1.328 1.00 87.56 290 MET A CA 1
ATOM 2213 C C . MET A 1 290 ? 5.737 3.500 0.909 1.00 87.56 290 MET A C 1
ATOM 2215 O O . MET A 1 290 ? 5.978 3.436 -0.299 1.00 87.56 290 MET A O 1
ATOM 2219 N N . PRO A 1 291 ? 6.730 3.486 1.821 1.00 85.44 291 PRO A N 1
ATOM 2220 C CA . PRO A 1 291 ? 8.139 3.503 1.424 1.00 85.44 291 PRO A CA 1
ATOM 2221 C C . PRO A 1 291 ? 8.553 2.229 0.680 1.00 85.44 291 PRO A C 1
ATOM 2223 O O . PRO A 1 291 ? 9.274 2.288 -0.310 1.00 85.44 291 PRO A O 1
ATOM 2226 N N . SER A 1 292 ? 8.023 1.070 1.083 1.00 86.38 292 SER A N 1
ATOM 2227 C CA . SER A 1 292 ? 8.314 -0.211 0.430 1.00 86.38 292 SER A CA 1
ATOM 2228 C C . SER A 1 292 ? 7.439 -0.508 -0.789 1.00 86.38 292 SER A C 1
ATOM 2230 O O . SER A 1 292 ? 7.571 -1.584 -1.369 1.00 86.38 292 SER A O 1
ATOM 2232 N N . SER A 1 293 ? 6.548 0.395 -1.210 1.00 85.38 293 SER A N 1
ATOM 2233 C CA . SER A 1 293 ? 5.647 0.145 -2.349 1.00 85.38 293 SER A CA 1
ATOM 2234 C C . SER A 1 293 ? 6.341 0.178 -3.708 1.00 85.38 293 SER A C 1
ATOM 2236 O O . SER A 1 293 ? 5.804 -0.347 -4.673 1.00 85.38 293 SER A O 1
ATOM 2238 N N . GLY A 1 294 ? 7.506 0.816 -3.833 1.00 83.25 294 GLY A N 1
ATOM 2239 C CA . GLY A 1 294 ? 8.062 1.100 -5.159 1.00 83.25 294 GLY A CA 1
ATOM 2240 C C . GLY A 1 294 ? 7.315 2.213 -5.914 1.00 83.25 294 GLY A C 1
ATOM 2241 O O . GLY A 1 294 ? 7.562 2.405 -7.102 1.00 83.25 294 GLY A O 1
ATOM 2242 N N . GLY A 1 295 ? 6.379 2.917 -5.261 1.00 83.56 295 GLY A N 1
ATOM 2243 C CA . GLY A 1 295 ? 5.582 3.989 -5.858 1.00 83.56 295 GLY A CA 1
ATOM 2244 C C . GLY A 1 295 ? 6.350 5.301 -6.020 1.00 83.56 295 GLY A C 1
ATOM 2245 O O . GLY A 1 295 ? 6.434 5.812 -7.129 1.00 83.56 295 GLY A O 1
ATOM 2246 N N . ALA A 1 296 ? 6.920 5.831 -4.932 1.00 81.06 296 ALA A N 1
ATOM 2247 C CA . ALA A 1 296 ? 7.689 7.082 -4.960 1.00 81.06 296 ALA A CA 1
ATOM 2248 C C . ALA A 1 296 ? 9.107 6.885 -5.515 1.00 81.06 296 ALA A C 1
ATOM 2250 O O . ALA A 1 296 ? 9.555 7.612 -6.396 1.00 81.06 296 ALA A O 1
ATOM 2251 N N . TYR A 1 297 ? 9.801 5.878 -4.989 1.00 83.31 297 TYR A N 1
ATOM 2252 C CA . TYR A 1 297 ? 11.151 5.492 -5.378 1.00 83.31 297 TYR A CA 1
ATOM 2253 C C . TYR A 1 297 ? 11.191 3.980 -5.591 1.00 83.31 297 TYR A C 1
ATOM 2255 O O . TYR A 1 297 ? 10.433 3.254 -4.941 1.00 83.31 297 TYR A O 1
ATOM 2263 N N . PRO A 1 298 ? 12.053 3.470 -6.483 1.00 85.12 298 PRO A N 1
ATOM 2264 C CA . PRO A 1 298 ? 12.241 2.031 -6.639 1.00 85.12 298 PRO A CA 1
ATOM 2265 C C . PRO A 1 298 ? 12.840 1.428 -5.369 1.00 85.12 298 PRO A C 1
ATOM 2267 O O . PRO A 1 298 ? 13.494 2.111 -4.582 1.00 85.12 298 PRO A O 1
ATOM 2270 N N . LYS A 1 299 ? 12.735 0.105 -5.242 1.00 85.19 299 LYS A N 1
ATOM 2271 C CA . LYS A 1 299 ? 13.400 -0.637 -4.163 1.00 85.19 299 LYS A CA 1
ATOM 2272 C C . LYS A 1 299 ? 14.921 -0.405 -4.098 1.00 85.19 299 LYS A C 1
ATOM 2274 O O . LYS A 1 299 ? 15.473 -0.490 -3.015 1.00 85.19 299 LYS A O 1
ATOM 2279 N N . TRP A 1 300 ? 15.569 -0.066 -5.216 1.00 86.00 300 TRP A N 1
ATOM 2280 C CA . TRP A 1 300 ? 17.019 0.181 -5.308 1.00 86.00 300 TRP A CA 1
ATOM 2281 C C . TRP A 1 300 ? 17.478 1.522 -4.722 1.00 86.00 300 TRP A C 1
ATOM 2283 O O . TRP A 1 300 ? 18.668 1.753 -4.594 1.00 86.00 300 TRP A O 1
ATOM 2293 N N . PHE A 1 301 ? 16.548 2.429 -4.419 1.00 85.06 301 PHE A N 1
ATOM 2294 C CA . PHE A 1 301 ? 16.854 3.738 -3.826 1.00 85.06 301 PHE A CA 1
ATOM 2295 C C . PHE A 1 301 ? 16.503 3.778 -2.338 1.00 85.06 301 PHE A C 1
ATOM 2297 O O . PHE A 1 301 ? 16.686 4.795 -1.673 1.00 85.06 301 PHE A O 1
ATOM 2304 N N . MET A 1 302 ? 15.916 2.693 -1.829 1.00 85.50 302 MET A N 1
ATOM 2305 C CA . MET A 1 302 ? 15.427 2.613 -0.464 1.00 85.50 302 MET A CA 1
ATOM 2306 C C . MET A 1 302 ? 16.470 1.931 0.420 1.00 85.50 302 MET A C 1
ATOM 2308 O O . MET A 1 302 ? 17.000 0.891 0.026 1.00 85.50 302 MET A O 1
ATOM 2312 N N . PRO A 1 303 ? 16.728 2.452 1.631 1.00 84.75 303 PRO A N 1
ATOM 2313 C CA . PRO A 1 303 ? 17.611 1.781 2.571 1.00 84.75 303 PRO A CA 1
ATOM 2314 C C . PRO A 1 303 ? 17.017 0.432 3.001 1.00 84.75 303 PRO A C 1
ATOM 2316 O O . PRO A 1 303 ? 15.793 0.259 3.099 1.00 84.75 303 PRO A O 1
ATOM 2319 N N . GLU A 1 304 ? 17.876 -0.534 3.324 1.00 80.44 304 GLU A N 1
ATOM 2320 C CA . GLU A 1 304 ? 17.444 -1.704 4.092 1.00 80.44 304 GLU A CA 1
ATOM 2321 C C . GLU A 1 304 ? 16.930 -1.221 5.465 1.00 80.44 304 GLU A C 1
ATOM 2323 O O . GLU A 1 304 ? 17.590 -0.396 6.100 1.00 80.44 304 GLU A O 1
ATOM 2328 N N . PRO A 1 305 ? 15.733 -1.637 5.935 1.00 84.62 305 PRO A N 1
ATOM 2329 C CA . PRO A 1 305 ? 14.969 -2.839 5.570 1.00 84.62 305 PRO A CA 1
ATOM 2330 C C . PRO A 1 305 ? 13.853 -2.646 4.521 1.00 84.62 305 PRO A C 1
ATOM 2332 O O . PRO A 1 305 ? 13.197 -3.621 4.142 1.00 84.62 305 PRO A O 1
ATOM 2335 N N . PHE A 1 306 ? 13.592 -1.422 4.051 1.00 83.75 306 PHE A N 1
ATOM 2336 C CA . PHE A 1 306 ? 12.440 -1.127 3.186 1.00 83.75 306 PHE A CA 1
ATOM 2337 C C . PHE A 1 306 ? 12.551 -1.781 1.807 1.00 83.75 306 PHE A C 1
ATOM 2339 O O . PHE A 1 306 ? 11.531 -2.222 1.266 1.00 83.75 306 PHE A O 1
ATOM 2346 N N . ALA A 1 307 ? 13.773 -1.893 1.278 1.00 81.44 307 ALA A N 1
ATOM 2347 C CA . ALA A 1 307 ? 14.061 -2.596 0.031 1.00 81.44 307 ALA A CA 1
ATOM 2348 C C . ALA A 1 307 ? 13.681 -4.085 0.104 1.00 81.44 307 ALA A C 1
ATOM 2350 O O . ALA A 1 307 ? 12.997 -4.594 -0.783 1.00 81.44 307 ALA A O 1
ATOM 2351 N N . TRP A 1 308 ? 14.045 -4.776 1.190 1.00 86.50 308 TRP A N 1
ATOM 2352 C CA . TRP A 1 308 ? 13.669 -6.179 1.406 1.00 86.50 308 TRP A CA 1
ATOM 2353 C C . TRP A 1 308 ? 12.155 -6.341 1.554 1.00 86.50 308 TRP A C 1
ATOM 2355 O O . TRP A 1 308 ? 11.543 -7.245 0.974 1.00 86.50 308 TRP A O 1
ATOM 2365 N N . LEU A 1 309 ? 11.541 -5.422 2.300 1.00 86.19 309 LEU A N 1
ATOM 2366 C CA . LEU A 1 309 ? 10.125 -5.467 2.620 1.00 86.19 309 LEU A CA 1
ATOM 2367 C C . LEU A 1 309 ? 9.227 -5.276 1.383 1.00 86.19 309 LEU A C 1
ATOM 2369 O O . LEU A 1 309 ? 8.098 -5.769 1.373 1.00 86.19 309 LEU A O 1
ATOM 2373 N N . ASN A 1 310 ? 9.743 -4.672 0.305 1.00 85.69 310 ASN A N 1
ATOM 2374 C CA . ASN A 1 310 ? 9.069 -4.587 -0.997 1.00 85.69 310 ASN A CA 1
ATOM 2375 C C . ASN A 1 310 ? 8.597 -5.957 -1.522 1.00 85.69 310 ASN A C 1
ATOM 2377 O O . ASN A 1 310 ? 7.599 -6.023 -2.235 1.00 85.69 310 ASN A O 1
ATOM 2381 N N . ASN A 1 311 ? 9.244 -7.063 -1.145 1.00 82.94 311 ASN A N 1
ATOM 2382 C CA . ASN A 1 311 ? 8.837 -8.398 -1.597 1.00 82.94 311 ASN A CA 1
ATOM 2383 C C . ASN A 1 311 ? 7.539 -8.908 -0.952 1.00 82.94 311 ASN A C 1
ATOM 2385 O O . ASN A 1 311 ? 6.891 -9.788 -1.515 1.00 82.94 311 ASN A O 1
ATOM 2389 N N . VAL A 1 312 ? 7.170 -8.386 0.221 1.00 85.56 312 VAL A N 1
ATOM 2390 C CA . VAL A 1 312 ? 6.065 -8.918 1.040 1.00 85.56 312 VAL A CA 1
ATOM 2391 C C . VAL A 1 312 ? 4.960 -7.888 1.255 1.00 85.56 312 VAL A C 1
ATOM 2393 O O . VAL A 1 312 ? 3.794 -8.252 1.386 1.00 85.56 312 VAL A O 1
ATOM 2396 N N . VAL A 1 313 ? 5.308 -6.601 1.295 1.00 88.12 313 VAL A N 1
ATOM 2397 C CA . VAL A 1 313 ? 4.365 -5.517 1.571 1.00 88.12 313 VAL A CA 1
ATOM 2398 C C . VAL A 1 313 ? 3.248 -5.457 0.532 1.00 88.12 313 VAL A C 1
ATOM 2400 O O . VAL A 1 313 ? 3.481 -5.526 -0.672 1.00 88.12 313 VAL A O 1
ATOM 2403 N N . VAL A 1 314 ? 2.020 -5.242 1.011 1.00 90.00 314 VAL A N 1
ATOM 2404 C CA . VAL A 1 314 ? 0.833 -5.105 0.154 1.00 90.00 314 VAL A CA 1
ATOM 2405 C C . VAL A 1 314 ? 1.004 -4.020 -0.911 1.00 90.00 314 VAL A C 1
ATOM 2407 O O . VAL A 1 314 ? 0.551 -4.181 -2.042 1.00 90.00 314 VAL A O 1
ATOM 2410 N N . GLY A 1 315 ? 1.686 -2.928 -0.559 1.00 88.56 315 GLY A N 1
ATOM 2411 C CA . GLY A 1 315 ? 1.839 -1.759 -1.406 1.00 88.56 315 GLY A CA 1
ATOM 2412 C C . GLY A 1 315 ? 2.572 -2.029 -2.709 1.00 88.56 315 GLY A C 1
ATOM 2413 O O . GLY A 1 315 ? 2.162 -1.504 -3.737 1.00 88.56 315 GLY A O 1
ATOM 2414 N N . SER A 1 316 ? 3.593 -2.889 -2.700 1.00 90.00 316 SER A N 1
ATOM 2415 C CA . SER A 1 316 ? 4.347 -3.203 -3.918 1.00 90.00 316 SER A CA 1
ATOM 2416 C C . SER A 1 316 ? 3.491 -3.939 -4.936 1.00 90.00 316 SER A C 1
ATOM 2418 O O . SER A 1 316 ? 3.472 -3.608 -6.115 1.00 90.00 316 SER A O 1
ATOM 24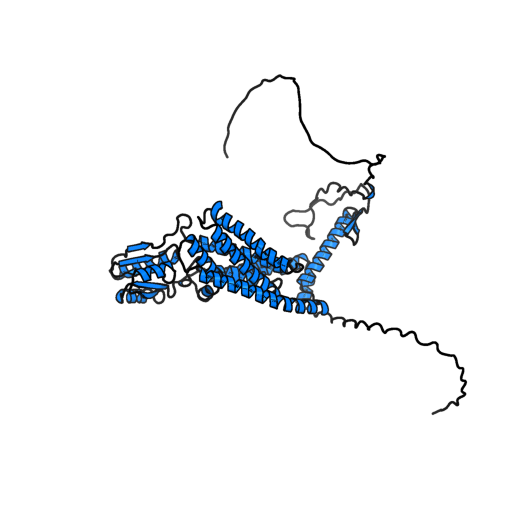20 N N . SER A 1 317 ? 2.706 -4.895 -4.452 1.00 92.69 317 SER A N 1
ATOM 2421 C CA . SER A 1 317 ? 1.788 -5.666 -5.275 1.00 92.69 317 SER A CA 1
ATOM 2422 C C . SER A 1 317 ? 0.640 -4.806 -5.815 1.00 92.69 317 SER A C 1
ATOM 2424 O O . SER A 1 317 ? 0.244 -4.976 -6.963 1.00 92.69 317 SER A O 1
ATOM 2426 N N . MET A 1 318 ? 0.120 -3.870 -5.014 1.00 93.50 318 MET A N 1
ATOM 2427 C CA . MET A 1 318 ? -0.922 -2.934 -5.450 1.00 93.50 318 MET A CA 1
ATOM 2428 C C . MET A 1 318 ? -0.421 -1.947 -6.504 1.00 93.50 318 MET A C 1
ATOM 2430 O O . MET A 1 318 ? -1.077 -1.794 -7.531 1.00 93.50 318 MET A O 1
ATOM 2434 N N . VAL A 1 319 ? 0.724 -1.296 -6.270 1.00 93.56 319 VAL A N 1
ATOM 2435 C CA . VAL A 1 319 ? 1.291 -0.323 -7.217 1.00 93.56 319 VAL A CA 1
ATOM 2436 C C . VAL A 1 319 ? 1.589 -0.988 -8.555 1.00 93.56 319 VAL A C 1
ATOM 2438 O O . VAL A 1 319 ? 1.204 -0.439 -9.585 1.00 93.56 319 VAL A O 1
ATOM 2441 N N . ASP A 1 320 ? 2.180 -2.183 -8.550 1.00 92.19 320 ASP A N 1
ATOM 2442 C CA . ASP A 1 320 ? 2.452 -2.926 -9.782 1.00 92.19 320 ASP A CA 1
ATOM 2443 C C . ASP A 1 320 ? 1.169 -3.298 -10.527 1.00 92.19 320 ASP A C 1
ATOM 2445 O O . ASP A 1 320 ? 1.097 -3.115 -11.737 1.00 92.19 320 ASP A O 1
ATOM 2449 N N . MET A 1 321 ? 0.129 -3.766 -9.825 1.00 93.56 321 MET A N 1
ATOM 2450 C CA . MET A 1 321 ? -1.160 -4.063 -10.462 1.00 93.56 321 MET A CA 1
ATOM 2451 C C . MET A 1 321 ? -1.789 -2.814 -11.084 1.00 93.56 321 MET A C 1
ATOM 2453 O O . MET A 1 321 ? -2.331 -2.892 -12.183 1.00 93.56 321 MET A O 1
ATOM 2457 N N . ILE A 1 322 ? -1.719 -1.663 -10.408 1.00 93.44 322 ILE A N 1
ATOM 2458 C CA . ILE A 1 322 ? -2.260 -0.409 -10.944 1.00 93.44 322 ILE A CA 1
ATOM 2459 C C . ILE A 1 322 ? -1.442 0.040 -12.162 1.00 93.44 322 ILE A C 1
ATOM 2461 O O . ILE A 1 322 ? -2.031 0.350 -13.193 1.00 93.44 322 ILE A O 1
ATOM 2465 N N . LYS A 1 323 ? -0.104 0.034 -12.084 1.00 92.69 323 LYS A N 1
ATOM 2466 C CA . LYS A 1 323 ? 0.776 0.392 -13.212 1.00 92.69 323 LYS A CA 1
ATOM 2467 C C . LYS A 1 323 ? 0.576 -0.548 -14.405 1.00 92.69 323 LYS A C 1
ATOM 2469 O O . LYS A 1 323 ? 0.515 -0.076 -15.537 1.00 92.69 323 LYS A O 1
ATOM 2474 N N . HIS A 1 324 ? 0.373 -1.841 -14.163 1.00 93.25 324 HIS A N 1
ATOM 2475 C CA . HIS A 1 324 ? 0.091 -2.810 -15.220 1.00 93.25 324 HIS A CA 1
ATOM 2476 C C . HIS A 1 324 ? -1.220 -2.495 -15.946 1.00 93.25 324 HIS A C 1
ATOM 2478 O O . HIS A 1 324 ? -1.243 -2.471 -17.171 1.00 93.25 324 HIS A O 1
ATOM 2484 N N . GLN A 1 325 ? -2.288 -2.180 -15.207 1.00 92.31 325 GLN A N 1
ATOM 2485 C CA . GLN A 1 325 ? -3.595 -1.892 -15.808 1.00 92.31 325 GLN A CA 1
ATOM 2486 C C . GLN A 1 325 ? -3.679 -0.501 -16.444 1.00 92.31 325 GLN A C 1
ATOM 2488 O O . GLN A 1 325 ? -4.290 -0.346 -17.493 1.00 92.31 325 GLN A O 1
ATOM 2493 N N . VAL A 1 326 ? -3.094 0.523 -15.816 1.00 91.81 326 VAL A N 1
ATOM 2494 C CA . VAL A 1 326 ? -3.238 1.917 -16.270 1.00 91.81 326 VAL A CA 1
ATOM 2495 C C . VAL A 1 326 ? -2.175 2.289 -17.302 1.00 91.81 326 VAL A C 1
ATOM 2497 O O . VAL A 1 326 ? -2.476 3.012 -18.249 1.00 91.81 326 VAL A O 1
ATOM 2500 N N . TYR A 1 327 ? -0.941 1.808 -17.135 1.00 91.56 327 TYR A N 1
ATOM 2501 C CA . TYR A 1 327 ? 0.202 2.188 -17.972 1.00 91.56 327 TYR A CA 1
ATOM 2502 C C . TYR A 1 327 ? 0.716 1.054 -18.867 1.00 91.56 327 TYR A C 1
ATOM 2504 O O . TYR A 1 327 ? 1.545 1.307 -19.735 1.00 91.56 327 TYR A O 1
ATOM 2512 N N . GLY A 1 328 ? 0.254 -0.188 -18.681 1.00 90.56 328 GLY A N 1
ATOM 2513 C CA . GLY A 1 328 ? 0.736 -1.337 -19.456 1.00 90.56 328 GLY A CA 1
ATOM 2514 C C . GLY A 1 328 ? 2.171 -1.755 -19.117 1.00 90.56 328 GLY A C 1
ATOM 2515 O O . GLY A 1 328 ? 2.824 -2.412 -19.926 1.00 90.56 328 GLY A O 1
ATOM 2516 N N . VAL A 1 329 ? 2.679 -1.364 -17.944 1.00 90.62 329 VAL A N 1
ATOM 2517 C CA . VAL A 1 329 ? 4.063 -1.615 -17.501 1.00 90.62 329 VAL A CA 1
ATOM 2518 C C . VAL A 1 329 ? 4.112 -2.339 -16.160 1.00 90.62 329 VAL A C 1
ATOM 2520 O O . VAL A 1 329 ? 3.171 -2.286 -15.372 1.00 90.62 329 VAL A O 1
ATOM 2523 N N . GLY A 1 330 ? 5.245 -2.971 -15.872 1.00 87.88 330 GLY A N 1
ATOM 2524 C CA . GLY A 1 330 ? 5.445 -3.759 -14.661 1.00 87.88 330 GLY A CA 1
ATOM 2525 C C . GLY A 1 330 ? 5.034 -5.227 -14.822 1.00 87.88 330 GLY A C 1
ATOM 2526 O O . GLY A 1 330 ? 4.554 -5.649 -15.882 1.00 87.88 330 GLY A O 1
ATOM 2527 N N . PRO A 1 331 ? 5.252 -6.041 -13.778 1.00 86.19 331 PRO A N 1
ATOM 2528 C CA . PRO A 1 331 ? 4.951 -7.463 -13.820 1.00 86.19 331 PRO A CA 1
ATOM 2529 C C . PRO A 1 331 ? 3.443 -7.703 -13.966 1.00 86.19 331 PRO A C 1
ATOM 2531 O O . PRO A 1 331 ? 2.618 -6.905 -13.529 1.00 86.19 331 PRO A O 1
ATOM 2534 N N . GLY A 1 332 ? 3.078 -8.842 -14.559 1.00 85.25 332 GLY A N 1
ATOM 2535 C CA . GLY A 1 332 ? 1.674 -9.218 -14.726 1.00 85.25 332 GLY A CA 1
ATOM 2536 C C . GLY A 1 332 ? 0.907 -9.345 -13.396 1.00 85.25 332 GLY A C 1
ATOM 2537 O O . GLY A 1 332 ? 1.504 -9.480 -12.321 1.00 85.25 332 GLY A O 1
ATOM 2538 N N . PRO A 1 333 ? -0.437 -9.407 -13.448 1.00 88.56 333 PRO A N 1
ATOM 2539 C CA . PRO A 1 333 ? -1.295 -9.328 -12.262 1.00 88.56 333 PRO A CA 1
ATOM 2540 C C . PRO A 1 333 ? -1.165 -10.537 -11.324 1.00 88.56 333 PRO A C 1
ATOM 2542 O O . PRO A 1 333 ? -1.585 -10.470 -10.169 1.00 88.56 333 PRO A O 1
ATOM 2545 N N . ALA A 1 334 ? -0.569 -11.640 -11.789 1.00 90.56 334 ALA A N 1
ATOM 2546 C CA . ALA A 1 334 ? -0.440 -12.889 -11.042 1.00 90.56 334 ALA A CA 1
ATOM 2547 C C . ALA A 1 334 ? 0.219 -12.695 -9.669 1.00 90.56 334 ALA A C 1
ATOM 2549 O O . ALA A 1 334 ? -0.294 -13.197 -8.670 1.00 90.56 334 ALA A O 1
ATOM 2550 N N . ARG A 1 335 ? 1.314 -11.922 -9.600 1.00 88.94 335 ARG A N 1
ATOM 2551 C CA . ARG A 1 335 ? 2.018 -11.656 -8.336 1.00 88.94 335 ARG A CA 1
ATOM 2552 C C . ARG A 1 335 ? 1.099 -10.970 -7.332 1.00 88.94 335 ARG A C 1
ATOM 2554 O O . ARG A 1 335 ? 0.992 -11.416 -6.194 1.00 88.94 335 ARG A O 1
ATOM 2561 N N . GLY A 1 336 ? 0.395 -9.929 -7.771 1.00 91.25 336 GLY A N 1
ATOM 2562 C CA . GLY A 1 336 ? -0.496 -9.180 -6.896 1.00 91.25 336 GLY A CA 1
ATOM 2563 C C . GLY A 1 336 ? -1.717 -9.979 -6.447 1.00 91.25 336 GLY A C 1
ATOM 2564 O O . GLY A 1 336 ? -2.080 -9.917 -5.274 1.00 91.25 336 GLY A O 1
ATOM 2565 N N . LEU A 1 337 ? -2.285 -10.813 -7.324 1.00 93.81 337 LEU A N 1
ATOM 2566 C CA . LEU A 1 337 ? -3.380 -11.721 -6.968 1.00 93.81 337 LEU A CA 1
ATOM 2567 C C . LEU A 1 337 ? -2.953 -12.777 -5.937 1.00 93.81 337 LEU A C 1
ATOM 2569 O O . LEU A 1 337 ? -3.710 -13.055 -5.007 1.00 93.81 337 LEU A O 1
ATOM 2573 N N . ILE A 1 338 ? -1.740 -13.329 -6.060 1.00 94.25 338 ILE A N 1
ATOM 2574 C CA . ILE A 1 338 ? -1.183 -14.271 -5.077 1.00 94.25 338 ILE A CA 1
ATOM 2575 C C . ILE A 1 338 ? -0.997 -13.575 -3.728 1.00 94.25 338 ILE A C 1
ATOM 2577 O O . ILE A 1 338 ? -1.470 -14.086 -2.714 1.00 94.25 338 ILE A O 1
ATOM 2581 N N . THR A 1 339 ? -0.376 -12.391 -3.698 1.00 94.00 339 THR A N 1
ATOM 2582 C CA . THR A 1 339 ? -0.194 -11.625 -2.454 1.00 94.00 339 THR A CA 1
ATOM 2583 C C . THR A 1 339 ? -1.542 -11.310 -1.804 1.00 94.00 339 THR A C 1
ATOM 2585 O O . THR A 1 339 ? -1.726 -11.546 -0.609 1.00 94.00 339 THR A O 1
ATOM 2588 N N . MET A 1 340 ? -2.522 -10.858 -2.589 1.00 95.12 340 MET A N 1
ATOM 2589 C CA . MET A 1 340 ? -3.884 -10.591 -2.123 1.00 95.12 340 MET A CA 1
ATOM 2590 C C . MET A 1 340 ? -4.528 -11.839 -1.498 1.00 95.12 340 MET A C 1
ATOM 2592 O O . MET A 1 340 ? -5.068 -11.767 -0.391 1.00 95.12 340 MET A O 1
ATOM 2596 N N . ALA A 1 341 ? -4.421 -12.997 -2.159 1.00 95.69 341 ALA A N 1
ATOM 2597 C CA . ALA A 1 341 ? -4.923 -14.268 -1.642 1.00 95.69 341 ALA A CA 1
ATOM 2598 C C . ALA A 1 341 ? -4.205 -14.695 -0.350 1.00 95.69 341 ALA A C 1
ATOM 2600 O O . ALA A 1 341 ? -4.860 -15.150 0.590 1.00 95.69 341 ALA A O 1
ATOM 2601 N N . CYS A 1 342 ? -2.887 -14.494 -0.259 1.00 95.75 342 CYS A N 1
ATOM 2602 C CA . CYS A 1 342 ? -2.100 -14.774 0.942 1.00 95.75 342 CYS A CA 1
ATOM 2603 C C . CYS A 1 342 ? -2.548 -13.920 2.136 1.00 95.75 342 CYS A C 1
ATOM 2605 O O . CYS A 1 342 ? -2.756 -14.460 3.221 1.00 95.75 342 CYS A O 1
ATOM 2607 N N . TYR A 1 343 ? -2.756 -12.612 1.952 1.00 95.62 343 TYR A N 1
ATOM 2608 C CA . TYR A 1 343 ? -3.235 -11.730 3.025 1.00 95.62 343 TYR A CA 1
ATOM 2609 C C . TYR A 1 343 ? -4.672 -12.049 3.446 1.00 95.62 343 TYR A C 1
ATOM 2611 O O . TYR A 1 343 ? -4.958 -12.123 4.645 1.00 95.62 343 TYR A O 1
ATOM 2619 N N . ALA A 1 344 ? -5.563 -12.303 2.482 1.00 95.94 344 ALA A N 1
ATOM 2620 C CA . ALA A 1 344 ? -6.927 -12.732 2.771 1.00 95.94 344 ALA A CA 1
ATOM 2621 C C . ALA A 1 344 ? -6.938 -14.064 3.544 1.00 95.94 344 ALA A C 1
ATOM 2623 O O . ALA A 1 344 ? -7.587 -14.175 4.587 1.00 95.94 344 ALA A O 1
ATOM 2624 N N . GLY A 1 345 ? -6.163 -15.051 3.085 1.00 96.50 345 GLY A N 1
ATOM 2625 C CA . GLY A 1 345 ? -6.008 -16.354 3.730 1.00 96.50 345 GLY A CA 1
ATOM 2626 C C . GLY A 1 345 ? -5.427 -16.249 5.139 1.00 96.50 345 GLY A C 1
ATOM 2627 O O . GLY A 1 345 ? -6.005 -16.790 6.082 1.00 96.50 345 GLY A O 1
ATOM 2628 N N . ALA A 1 346 ? -4.345 -15.486 5.318 1.00 95.00 346 ALA A N 1
ATOM 2629 C CA . ALA A 1 346 ? -3.746 -15.229 6.627 1.00 95.00 346 ALA A CA 1
ATOM 2630 C C . ALA A 1 346 ? -4.747 -14.568 7.586 1.00 95.00 346 ALA A C 1
ATOM 2632 O O . ALA A 1 346 ? -4.854 -14.976 8.743 1.00 95.00 346 ALA A O 1
ATOM 2633 N N . GLY A 1 347 ? -5.535 -13.603 7.101 1.00 93.94 347 GLY A N 1
ATOM 2634 C CA . GLY A 1 347 ? -6.606 -12.969 7.867 1.00 93.94 347 GLY A CA 1
ATOM 2635 C C . GLY A 1 347 ? -7.682 -13.948 8.330 1.00 93.94 347 GLY A C 1
ATOM 2636 O O . GLY A 1 347 ? -8.052 -13.947 9.505 1.00 93.94 347 GLY A O 1
ATOM 2637 N N . LEU A 1 348 ? -8.142 -14.836 7.444 1.00 93.69 348 LEU A N 1
ATOM 2638 C CA . LEU A 1 348 ? -9.119 -15.877 7.782 1.00 93.69 348 LEU A CA 1
ATOM 2639 C C . LEU A 1 348 ? -8.569 -16.873 8.812 1.00 93.69 348 LEU A C 1
ATOM 2641 O O . LEU A 1 348 ? -9.268 -17.219 9.769 1.00 93.69 348 LEU A O 1
ATOM 2645 N N . VAL A 1 349 ? -7.310 -17.286 8.660 1.00 94.62 349 VAL A N 1
ATOM 2646 C CA . VAL A 1 349 ? -6.612 -18.171 9.604 1.00 94.62 349 VAL A CA 1
ATOM 2647 C C . VAL A 1 349 ? -6.491 -17.508 10.979 1.00 94.62 349 VAL A C 1
ATOM 2649 O O . VAL A 1 349 ? -6.915 -18.083 11.987 1.00 94.62 349 VAL A O 1
ATOM 2652 N N . LEU A 1 350 ? -5.992 -16.269 11.028 1.00 92.38 350 LEU A N 1
ATOM 2653 C CA . LEU A 1 350 ? -5.901 -15.466 12.252 1.00 92.38 350 LEU A CA 1
ATOM 2654 C C . LEU A 1 350 ? -7.268 -15.313 12.915 1.00 92.38 350 LEU A C 1
ATOM 2656 O O . LEU A 1 350 ? -7.385 -15.431 14.129 1.00 92.38 350 LEU A O 1
ATOM 2660 N N . MET A 1 351 ? -8.317 -15.099 12.130 1.00 89.06 351 MET A N 1
ATOM 2661 C CA . MET A 1 351 ? -9.669 -14.952 12.640 1.00 89.06 351 MET A CA 1
ATOM 2662 C C . MET A 1 351 ? -10.214 -16.255 13.247 1.00 89.06 351 MET A C 1
ATOM 2664 O O . MET A 1 351 ? -10.844 -16.219 14.309 1.00 89.06 351 MET A O 1
ATOM 2668 N N . TYR A 1 352 ? -9.954 -17.402 12.614 1.00 88.50 352 TYR A N 1
ATOM 2669 C CA . TYR A 1 352 ? -10.361 -18.716 13.118 1.00 88.50 352 TYR A CA 1
ATOM 2670 C C . TYR A 1 352 ? -9.705 -19.029 14.472 1.00 88.50 352 TYR A C 1
ATOM 2672 O O . TYR A 1 352 ? -10.398 -19.283 15.464 1.00 88.50 352 TYR A O 1
ATOM 2680 N N . PHE A 1 353 ? -8.374 -18.924 14.553 1.00 90.19 353 PHE A N 1
ATOM 2681 C CA . PHE A 1 353 ? -7.631 -19.168 15.795 1.00 90.19 353 PHE A CA 1
ATOM 2682 C C . PHE A 1 353 ? -7.859 -18.074 16.843 1.00 90.19 353 PHE A C 1
ATOM 2684 O O . PHE A 1 353 ? -7.990 -18.351 18.040 1.00 90.19 353 PHE A O 1
ATOM 2691 N N . GLY A 1 354 ? -7.955 -16.827 16.391 1.00 86.12 354 GLY A N 1
ATOM 2692 C CA . GLY A 1 354 ? -8.186 -15.650 17.215 1.00 86.12 354 GLY A CA 1
ATOM 2693 C C . GLY A 1 354 ? -9.513 -15.724 17.957 1.00 86.12 354 GLY A C 1
ATOM 2694 O O . GLY A 1 354 ? -9.549 -15.442 19.154 1.00 86.12 354 GLY A O 1
ATOM 2695 N N . LYS A 1 355 ? -10.585 -16.197 17.308 1.00 84.00 355 LYS A N 1
ATOM 2696 C CA . LYS A 1 355 ? -11.878 -16.427 17.968 1.00 84.00 355 LYS A CA 1
ATOM 2697 C C . LYS A 1 355 ? -11.746 -17.404 19.140 1.00 84.00 355 LYS A C 1
ATOM 2699 O O . LYS A 1 355 ? -12.191 -17.090 20.245 1.00 84.00 355 LYS A O 1
ATOM 2704 N N . MET A 1 356 ? -11.090 -18.547 18.923 1.00 83.88 356 MET A N 1
ATOM 2705 C CA . MET A 1 356 ? -10.894 -19.564 19.964 1.00 83.88 356 MET A CA 1
ATOM 2706 C C . MET A 1 356 ? -10.109 -19.009 21.163 1.00 83.88 356 MET A C 1
ATOM 2708 O O . MET A 1 356 ? -10.451 -19.262 22.321 1.00 83.88 356 MET A O 1
ATOM 2712 N N . LEU A 1 357 ? -9.058 -18.230 20.903 1.00 83.75 357 LEU A N 1
ATOM 2713 C CA . LEU A 1 357 ? -8.241 -17.612 21.949 1.00 83.75 357 LEU A CA 1
ATOM 2714 C C . LEU A 1 357 ? -8.984 -16.490 22.680 1.00 83.75 357 LEU A C 1
ATOM 2716 O O . LEU A 1 357 ? -8.876 -16.372 23.903 1.00 83.75 357 LEU A O 1
ATOM 2720 N N . TRP A 1 358 ? -9.749 -15.681 21.950 1.00 82.56 358 TRP A N 1
ATOM 2721 C CA . TRP A 1 358 ? -10.512 -14.569 22.501 1.00 82.56 358 TRP A CA 1
ATOM 2722 C C . TRP A 1 358 ? -11.615 -15.046 23.446 1.00 82.56 358 TRP A C 1
ATOM 2724 O O . TRP A 1 358 ? -11.734 -14.517 24.550 1.00 82.56 358 TRP A O 1
ATOM 2734 N N . GLU A 1 359 ? -12.357 -16.094 23.078 1.00 83.19 359 GLU A N 1
ATOM 2735 C CA . GLU A 1 359 ? -13.375 -16.701 23.946 1.00 83.19 359 GLU A CA 1
ATOM 2736 C C . GLU A 1 359 ? -12.759 -17.211 25.258 1.00 83.19 359 GLU A C 1
ATOM 2738 O O . GLU A 1 359 ? -13.243 -16.881 26.344 1.00 83.19 359 GLU A O 1
ATOM 2743 N N . ARG A 1 360 ? -11.617 -17.911 25.183 1.00 83.00 360 ARG A N 1
ATOM 2744 C CA . ARG A 1 360 ? -10.877 -18.381 26.370 1.00 83.00 360 ARG A CA 1
ATOM 2745 C C . ARG A 1 360 ? -10.411 -17.226 27.260 1.00 83.00 360 ARG A C 1
ATOM 2747 O O . ARG A 1 360 ? -10.574 -17.284 28.481 1.00 83.00 360 ARG A O 1
ATOM 2754 N N . ARG A 1 361 ? -9.841 -16.167 26.669 1.00 82.81 361 ARG A N 1
ATOM 2755 C CA . ARG A 1 361 ? -9.383 -14.971 27.403 1.00 82.81 361 ARG A CA 1
ATOM 2756 C C . ARG A 1 361 ? -10.548 -14.232 28.055 1.00 82.81 361 ARG A C 1
ATOM 2758 O O . ARG A 1 361 ? -10.423 -13.817 29.205 1.00 82.81 361 ARG A O 1
ATOM 2765 N N . ARG A 1 362 ? -11.680 -14.105 27.359 1.00 80.75 362 ARG A N 1
ATOM 2766 C CA . ARG A 1 362 ? -12.880 -13.425 27.858 1.00 80.75 362 ARG A CA 1
ATOM 2767 C C . ARG A 1 362 ? -13.509 -14.173 29.028 1.00 80.75 362 ARG A C 1
ATOM 2769 O O . ARG A 1 362 ? -13.787 -13.548 30.045 1.00 80.75 362 ARG A O 1
ATOM 2776 N N . ILE A 1 363 ? -13.670 -15.494 28.925 1.00 83.62 363 ILE A N 1
ATOM 2777 C CA . ILE A 1 363 ? -14.176 -16.319 30.034 1.00 83.62 363 ILE A CA 1
ATOM 2778 C C . ILE A 1 363 ? -13.256 -16.172 31.247 1.00 83.62 363 ILE A C 1
ATOM 2780 O O . ILE A 1 363 ? -13.729 -15.891 32.343 1.00 83.62 363 ILE A O 1
ATOM 2784 N N . ARG A 1 364 ? -11.934 -16.267 31.049 1.00 81.94 364 ARG A N 1
ATOM 2785 C CA . ARG A 1 364 ? -10.966 -16.078 32.136 1.00 81.94 364 ARG A CA 1
ATOM 2786 C C . ARG A 1 364 ? -11.073 -14.686 32.763 1.00 81.94 364 ARG A C 1
ATOM 2788 O O . ARG A 1 364 ? -11.042 -14.586 33.983 1.00 81.94 364 ARG A O 1
ATOM 2795 N N . ALA A 1 365 ? -11.211 -13.628 31.966 1.00 80.38 365 ALA A N 1
ATOM 2796 C CA . ALA A 1 365 ? -11.350 -12.262 32.473 1.00 80.38 365 ALA A CA 1
ATOM 2797 C C . ALA A 1 365 ? -12.627 -12.079 33.311 1.00 80.38 365 ALA A C 1
ATOM 2799 O O . ALA A 1 365 ? -12.552 -11.511 34.397 1.00 80.38 365 ALA A O 1
ATOM 2800 N N . ILE A 1 366 ? -13.760 -12.625 32.851 1.00 82.38 366 ILE A N 1
ATOM 2801 C CA . ILE A 1 366 ? -15.039 -12.596 33.581 1.00 82.38 366 ILE A CA 1
ATOM 2802 C C . ILE A 1 366 ? -14.918 -13.368 34.899 1.00 82.38 366 ILE A C 1
ATOM 2804 O O . ILE A 1 366 ? -15.264 -12.844 35.951 1.00 82.38 366 ILE A O 1
ATOM 2808 N N . VAL A 1 367 ? -14.366 -14.584 34.860 1.00 83.75 367 VAL A N 1
ATOM 2809 C CA . VAL A 1 367 ? -14.205 -15.439 36.049 1.00 83.75 367 VAL A CA 1
ATOM 2810 C C . VAL A 1 367 ? -13.237 -14.828 37.068 1.00 83.75 367 VAL A C 1
ATOM 2812 O O . VAL A 1 367 ? -13.436 -14.976 38.266 1.00 83.75 367 VAL A O 1
ATOM 2815 N N . THR A 1 368 ? -12.196 -14.127 36.612 1.00 80.75 368 THR A N 1
ATOM 2816 C CA . THR A 1 368 ? -11.194 -13.495 37.492 1.00 80.75 368 THR A CA 1
ATOM 2817 C C . THR A 1 368 ? -11.560 -12.073 37.923 1.00 80.75 368 THR A C 1
ATOM 2819 O O . THR A 1 368 ? -10.777 -11.451 38.636 1.00 80.75 368 THR A O 1
ATOM 2822 N N . GLY A 1 369 ? -12.704 -11.534 37.480 1.00 77.25 369 GLY A N 1
ATOM 2823 C CA . GLY A 1 369 ? -13.110 -10.152 37.759 1.00 77.25 369 GLY A CA 1
ATOM 2824 C C . GLY A 1 369 ? -12.114 -9.107 37.247 1.00 77.25 369 GLY A C 1
ATOM 2825 O O . GLY A 1 369 ? -11.984 -8.033 37.833 1.00 77.25 369 GLY A O 1
ATOM 2826 N N . ARG A 1 370 ? -11.332 -9.425 36.202 1.00 77.56 370 ARG A N 1
ATOM 2827 C CA . ARG A 1 370 ? -10.176 -8.605 35.834 1.00 77.56 370 ARG A CA 1
ATOM 2828 C C . ARG A 1 370 ? -10.588 -7.409 34.958 1.00 77.56 370 ARG A C 1
ATOM 2830 O O . ARG A 1 370 ? -10.813 -7.602 33.768 1.00 77.56 370 ARG A O 1
ATOM 2837 N N . THR A 1 371 ? -10.619 -6.187 35.502 1.00 79.62 371 THR A N 1
ATOM 2838 C CA . THR A 1 371 ? -10.855 -4.947 34.728 1.00 79.62 371 THR A CA 1
ATOM 2839 C C . THR A 1 371 ? -9.560 -4.299 34.222 1.00 79.62 371 THR A C 1
ATOM 2841 O O . THR A 1 371 ? -8.463 -4.578 34.727 1.00 79.62 371 THR A O 1
ATOM 2844 N N . THR A 1 372 ? -9.686 -3.454 33.194 1.00 84.06 372 THR A N 1
ATOM 2845 C CA . THR A 1 372 ? -8.609 -2.625 32.619 1.00 84.06 372 THR A CA 1
ATOM 2846 C C . THR A 1 372 ? -8.762 -1.159 33.037 1.00 84.06 372 THR A C 1
ATOM 2848 O O . THR A 1 372 ? -9.882 -0.714 33.256 1.00 84.06 372 THR A O 1
ATOM 2851 N N . MET A 1 373 ? -7.670 -0.378 33.060 1.00 82.00 373 MET A N 1
ATOM 2852 C CA . MET A 1 373 ? -7.730 1.065 33.379 1.00 82.00 373 MET A CA 1
ATOM 2853 C C . MET A 1 373 ? -8.721 1.831 32.498 1.00 82.00 373 MET A C 1
ATOM 2855 O O . MET A 1 373 ? -9.411 2.717 32.975 1.00 82.00 373 MET A O 1
ATOM 2859 N N . PHE A 1 374 ? -8.830 1.462 31.222 1.00 82.31 374 PHE A N 1
ATOM 2860 C CA . PHE A 1 374 ? -9.787 2.084 30.313 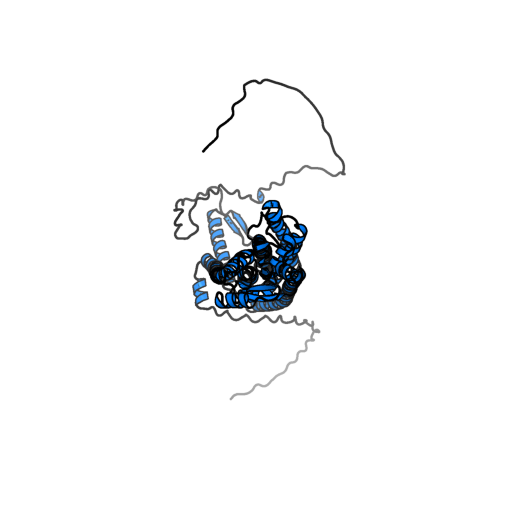1.00 82.31 374 PHE A CA 1
ATOM 2861 C C . PHE A 1 374 ? -11.242 1.761 30.674 1.00 82.31 374 PHE A C 1
ATOM 2863 O O . PHE A 1 374 ? -12.090 2.641 30.607 1.00 82.31 374 PHE A O 1
ATOM 2870 N N . GLN A 1 375 ? -11.538 0.524 31.082 1.00 83.44 375 GLN A N 1
ATOM 2871 C CA . GLN A 1 375 ? -12.880 0.161 31.552 1.00 83.44 375 GLN A CA 1
ATOM 2872 C C . GLN A 1 375 ? -13.235 0.890 32.847 1.00 83.44 375 GLN A C 1
ATOM 2874 O O . GLN A 1 375 ? -14.364 1.359 32.978 1.00 83.44 375 GLN A O 1
ATOM 2879 N N . ASP A 1 376 ? -12.279 1.020 33.770 1.00 83.75 376 ASP A N 1
ATOM 2880 C CA . ASP A 1 376 ? -12.488 1.776 35.005 1.00 83.75 376 ASP A CA 1
ATOM 2881 C C . ASP A 1 376 ? -12.739 3.255 34.684 1.00 83.75 376 ASP A C 1
ATOM 2883 O O . ASP A 1 376 ? -13.738 3.809 35.130 1.00 83.75 376 ASP A O 1
ATOM 2887 N N . ALA A 1 377 ? -11.907 3.863 33.828 1.00 82.19 377 ALA A N 1
ATOM 2888 C CA . ALA A 1 377 ? -12.054 5.252 33.395 1.00 82.19 377 ALA A CA 1
ATOM 2889 C C . ALA A 1 377 ? -13.389 5.497 32.673 1.00 82.19 377 ALA A C 1
ATOM 2891 O O . ALA A 1 377 ? -14.057 6.491 32.931 1.00 82.19 377 ALA A O 1
ATOM 2892 N N . GLN A 1 378 ? -13.830 4.580 31.803 1.00 84.81 378 GLN A N 1
ATOM 2893 C CA . GLN A 1 378 ? -15.140 4.672 31.148 1.00 84.81 378 GLN A CA 1
ATOM 2894 C C . GLN A 1 378 ? -16.301 4.551 32.137 1.00 84.81 378 GLN A C 1
ATOM 2896 O O . GLN A 1 378 ? -17.319 5.220 31.963 1.00 84.81 378 GLN A O 1
ATOM 2901 N N . THR A 1 379 ? -16.162 3.698 33.152 1.00 86.06 379 THR A N 1
ATOM 2902 C CA . THR A 1 379 ? -17.183 3.518 34.190 1.00 86.06 379 THR A CA 1
ATOM 2903 C C . THR A 1 379 ? -17.264 4.764 35.067 1.00 86.06 379 THR A C 1
ATOM 2905 O O . THR A 1 379 ? -18.350 5.315 35.222 1.00 86.06 379 THR A O 1
ATOM 2908 N N . ALA A 1 380 ? -16.118 5.272 35.527 1.00 83.12 380 ALA A N 1
ATOM 2909 C CA . ALA A 1 380 ? -16.019 6.509 36.296 1.00 83.12 380 ALA A CA 1
ATOM 2910 C C . ALA A 1 380 ? -16.545 7.715 35.508 1.00 83.12 380 ALA A C 1
ATOM 2912 O O . ALA A 1 380 ? -17.281 8.532 36.049 1.00 83.12 380 ALA A O 1
ATOM 2913 N N . ASN A 1 381 ? -16.235 7.803 34.211 1.00 83.69 381 ASN A N 1
ATOM 2914 C CA . ASN A 1 381 ? -16.733 8.879 33.357 1.00 83.69 381 ASN A CA 1
ATOM 2915 C C . ASN A 1 381 ? -18.250 8.795 33.155 1.00 83.69 381 ASN A C 1
ATOM 2917 O O . ASN A 1 381 ? -18.928 9.815 33.171 1.00 83.69 381 ASN A O 1
ATOM 2921 N N . ARG A 1 382 ? -18.803 7.586 32.990 1.00 84.75 382 ARG A N 1
ATOM 2922 C CA . ARG A 1 382 ? -20.256 7.393 32.891 1.00 84.75 382 ARG A CA 1
ATOM 2923 C C . ARG A 1 382 ? -20.962 7.784 34.186 1.00 84.75 382 ARG A C 1
ATOM 2925 O O . ARG A 1 382 ? -22.006 8.417 34.122 1.00 84.75 382 ARG A O 1
ATOM 2932 N N . GLU A 1 383 ? -20.405 7.407 35.333 1.00 85.94 383 GLU A N 1
ATOM 2933 C CA . GLU A 1 383 ? -20.952 7.768 36.642 1.00 85.94 383 GLU A CA 1
ATOM 2934 C C . GLU A 1 383 ? -20.878 9.281 36.882 1.00 85.94 383 GLU A C 1
ATOM 2936 O O . GLU A 1 383 ? -21.855 9.881 37.317 1.00 85.94 383 GLU A O 1
ATOM 2941 N N . PHE A 1 384 ? -19.749 9.907 36.542 1.00 81.69 384 PHE A N 1
ATOM 2942 C CA . PHE A 1 384 ? -19.558 11.353 36.641 1.00 81.69 384 PHE A CA 1
ATOM 2943 C C . PHE A 1 384 ? -20.559 12.128 35.775 1.00 81.69 384 PHE A C 1
ATOM 2945 O O . PHE A 1 384 ? -21.264 12.996 36.285 1.00 81.69 384 PHE A O 1
ATOM 2952 N N . LEU A 1 385 ? -20.689 11.760 34.494 1.00 82.06 385 LEU A N 1
ATOM 2953 C CA . LEU A 1 385 ? -21.674 12.359 33.587 1.00 82.06 385 LEU A CA 1
ATOM 2954 C C . LEU A 1 385 ? -23.114 12.092 34.042 1.00 82.06 385 LEU A C 1
ATOM 2956 O O . LEU A 1 385 ? -23.975 12.946 33.862 1.00 82.06 385 LEU A O 1
ATOM 2960 N N . GLY A 1 386 ? -23.378 10.928 34.645 1.00 82.12 386 GLY A N 1
ATOM 2961 C CA . GLY A 1 386 ? -24.665 10.616 35.263 1.00 82.12 386 GLY A CA 1
ATOM 2962 C C . GLY A 1 386 ? -25.001 11.587 36.394 1.00 82.12 386 GLY A C 1
ATOM 2963 O O . GLY A 1 386 ? -26.060 12.198 36.361 1.00 82.12 386 GLY A O 1
ATOM 2964 N N . LYS A 1 387 ? -24.065 11.812 37.325 1.00 82.62 387 LYS A N 1
ATOM 2965 C CA . LYS A 1 387 ? -24.238 12.764 38.435 1.00 82.62 387 LYS A CA 1
ATOM 2966 C C . LYS A 1 387 ? -24.423 14.200 37.950 1.00 82.62 387 LYS A C 1
ATOM 2968 O O . LYS A 1 387 ? -25.306 14.883 38.449 1.00 82.62 387 LYS A O 1
ATOM 2973 N N . GLN A 1 388 ? -23.630 14.650 36.975 1.00 80.75 388 GLN A N 1
ATOM 2974 C CA . GLN A 1 388 ? -23.802 15.984 36.385 1.00 80.75 388 GLN A CA 1
ATOM 2975 C C . GLN A 1 388 ? -25.173 16.135 35.728 1.00 80.75 388 GLN A C 1
ATOM 2977 O O . GLN A 1 388 ? -25.859 17.120 35.971 1.00 80.75 388 GLN A O 1
ATOM 2982 N N . ARG A 1 389 ? -25.595 15.136 34.942 1.00 78.06 389 ARG A N 1
ATOM 2983 C CA . ARG A 1 389 ? -26.931 15.110 34.344 1.00 78.06 389 ARG A CA 1
ATOM 2984 C C . ARG A 1 389 ? -28.014 15.175 35.418 1.00 78.06 389 ARG A C 1
ATOM 2986 O O . ARG A 1 389 ? -28.968 15.913 35.239 1.00 78.06 389 ARG A O 1
ATOM 2993 N N . ASP A 1 390 ? -27.887 14.415 36.500 1.00 79.31 390 ASP A N 1
ATOM 2994 C CA . ASP A 1 390 ? -28.901 14.377 37.556 1.00 79.31 390 ASP A CA 1
ATOM 2995 C C . ASP A 1 390 ? -28.972 15.717 38.314 1.00 79.31 390 ASP A C 1
ATOM 2997 O O . ASP A 1 390 ? -30.069 16.215 38.537 1.00 79.31 390 ASP A O 1
ATOM 3001 N N . VAL A 1 391 ? -27.830 16.360 38.594 1.00 77.88 391 VAL A N 1
ATOM 3002 C CA . VAL A 1 391 ? -27.774 17.722 39.163 1.00 77.88 391 VAL A CA 1
ATOM 3003 C C . VAL A 1 391 ? -28.408 18.749 38.224 1.00 77.88 391 VAL A C 1
ATOM 3005 O O . VAL A 1 391 ? -29.152 19.615 38.675 1.00 77.88 391 VAL A O 1
ATOM 3008 N N . GLU A 1 392 ? -28.141 18.662 36.922 1.00 73.50 392 GLU A N 1
ATOM 3009 C CA . GLU A 1 392 ? -28.703 19.585 35.933 1.00 73.50 392 GLU A CA 1
ATOM 3010 C C . GLU A 1 392 ? -30.212 19.383 35.745 1.00 73.50 392 GLU A C 1
ATOM 3012 O O . GLU A 1 392 ? -30.978 20.340 35.657 1.00 73.50 392 GLU A O 1
ATOM 3017 N N . LEU A 1 393 ? -30.668 18.129 35.755 1.00 73.69 393 LEU A N 1
ATOM 3018 C CA . LEU A 1 393 ? -32.091 17.814 35.769 1.00 73.69 393 LEU A CA 1
ATOM 3019 C C . LEU A 1 393 ? -32.748 18.384 37.029 1.00 73.69 393 LEU A C 1
ATOM 3021 O O . LEU A 1 393 ? -33.763 19.066 36.908 1.00 73.69 393 LEU A O 1
ATOM 3025 N N . GLU A 1 394 ? -32.157 18.184 38.210 1.00 73.50 394 GLU A N 1
ATOM 3026 C CA . GLU A 1 394 ? -32.685 18.721 39.469 1.00 73.50 394 GLU A CA 1
ATOM 3027 C C . GLU A 1 394 ? -32.762 20.252 39.460 1.00 73.50 394 GLU A C 1
ATOM 3029 O O . GLU A 1 394 ? -33.759 20.807 39.932 1.00 73.50 394 GLU A O 1
ATOM 3034 N N . ARG A 1 395 ? -31.766 20.934 38.872 1.00 69.19 395 ARG A N 1
ATOM 3035 C CA . ARG A 1 395 ? -31.783 22.394 38.667 1.00 69.19 395 ARG A CA 1
ATOM 3036 C C . ARG A 1 395 ? -32.996 22.831 37.853 1.00 69.19 395 ARG A C 1
ATOM 3038 O O . ARG A 1 395 ? -33.682 23.763 38.246 1.00 69.19 395 ARG A O 1
ATOM 3045 N N . HIS A 1 396 ? -33.335 22.097 36.797 1.00 66.88 396 HIS A N 1
ATOM 3046 C CA . HIS A 1 396 ? -34.517 22.365 35.975 1.00 66.88 396 HIS A CA 1
ATOM 3047 C C . HIS A 1 396 ? -35.814 21.736 36.507 1.00 66.88 396 HIS A C 1
ATOM 3049 O O . HIS A 1 396 ? -36.800 21.626 35.776 1.00 66.88 396 HIS A O 1
ATOM 3055 N N . GLY A 1 397 ? -35.837 21.313 37.775 1.00 65.50 397 GLY A N 1
ATOM 3056 C CA . GLY A 1 397 ? -37.021 20.722 38.388 1.00 65.50 397 GLY A CA 1
ATOM 3057 C C . GLY A 1 397 ? -37.419 19.394 37.746 1.00 65.50 397 GLY A C 1
ATOM 3058 O O . GLY A 1 397 ? -38.606 19.097 37.651 1.00 65.50 397 GLY A O 1
ATOM 3059 N N . LEU A 1 398 ? -36.454 18.593 37.301 1.00 70.44 398 LEU A N 1
ATOM 3060 C CA . LEU A 1 398 ? -36.632 17.266 36.719 1.00 70.44 398 LEU A CA 1
ATOM 3061 C C . LEU A 1 398 ? -35.851 16.220 37.534 1.00 70.44 398 LEU A C 1
ATOM 3063 O O . LEU A 1 398 ? -34.764 16.486 38.027 1.00 70.44 398 LEU A O 1
ATOM 3067 N N . SER A 1 399 ? -36.363 14.999 37.657 1.00 73.75 399 SER A N 1
ATOM 3068 C CA . SER A 1 399 ? -35.626 13.849 38.194 1.00 73.75 399 SER A CA 1
ATOM 3069 C C . SER A 1 399 ? -35.631 12.696 37.196 1.00 73.75 399 SER A C 1
ATOM 3071 O O . SER A 1 399 ? -36.630 12.430 36.527 1.00 73.75 399 SER A O 1
ATOM 3073 N N . SER A 1 400 ? -34.504 11.994 37.063 1.00 68.56 400 SER A N 1
ATOM 3074 C CA . SER A 1 400 ? -34.421 10.775 36.254 1.00 68.56 400 SER A CA 1
ATOM 3075 C C . SER A 1 400 ? -34.694 9.558 37.132 1.00 68.56 400 SER A C 1
ATOM 3077 O O . SER A 1 400 ? -33.975 9.297 38.090 1.00 68.56 400 SER A O 1
ATOM 3079 N N . THR A 1 401 ? -35.683 8.749 36.762 1.00 67.31 401 THR A N 1
ATOM 3080 C CA . THR A 1 401 ? -35.866 7.405 37.341 1.00 67.31 401 THR A CA 1
ATOM 3081 C C . THR A 1 401 ? -34.755 6.447 36.885 1.00 67.31 401 THR A C 1
ATOM 3083 O O . THR A 1 401 ? -34.117 6.680 35.854 1.00 67.31 401 THR A O 1
ATOM 3086 N N . GLU A 1 402 ? -34.539 5.336 37.607 1.00 58.00 402 GLU A N 1
ATOM 3087 C CA . GLU A 1 402 ? -33.558 4.286 37.246 1.00 58.00 402 GLU A CA 1
ATOM 3088 C C . GLU A 1 402 ? -33.767 3.711 35.831 1.00 58.00 402 GLU A C 1
ATOM 3090 O O . GLU A 1 402 ? -32.829 3.221 35.204 1.00 58.00 402 GLU A O 1
ATOM 3095 N N . THR A 1 403 ? -34.989 3.798 35.297 1.00 57.28 403 THR A N 1
ATOM 3096 C CA . THR A 1 403 ? -35.358 3.368 33.939 1.00 57.28 403 THR A CA 1
ATOM 3097 C C . THR A 1 403 ? -35.088 4.419 32.855 1.00 57.28 403 THR A C 1
ATOM 3099 O O . THR A 1 403 ? -35.278 4.129 31.675 1.00 57.28 403 THR A O 1
ATOM 3102 N N . GLY A 1 404 ? -34.620 5.619 33.222 1.00 59.16 404 GLY A N 1
ATOM 3103 C CA . GLY A 1 404 ? -34.336 6.728 32.302 1.00 59.16 404 GLY A CA 1
ATOM 3104 C C . GLY A 1 404 ? -35.540 7.620 31.979 1.00 59.16 404 GLY A C 1
ATOM 3105 O O . GLY A 1 404 ? -35.460 8.449 31.077 1.00 59.16 404 GLY A O 1
ATOM 3106 N N . THR A 1 405 ? -36.655 7.460 32.695 1.00 65.25 405 THR A N 1
ATOM 3107 C CA . THR A 1 405 ? -37.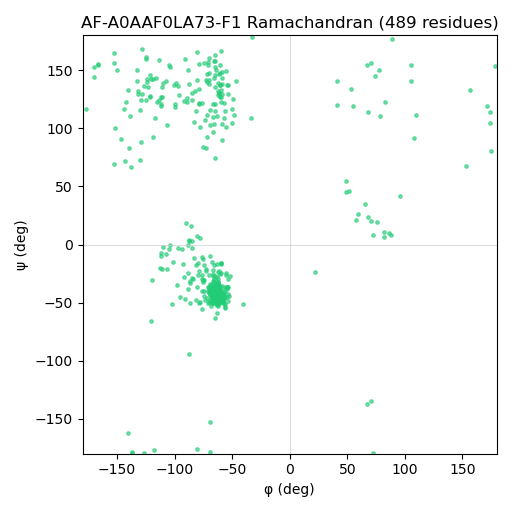864 8.287 32.536 1.00 65.25 405 THR A CA 1
ATOM 3108 C C . THR A 1 405 ? -37.733 9.568 33.362 1.00 65.25 405 THR A C 1
ATOM 3110 O O . THR A 1 405 ? -37.414 9.480 34.550 1.00 65.25 405 THR A O 1
ATOM 3113 N N . LEU A 1 406 ? -37.995 10.732 32.758 1.00 65.88 406 LEU A N 1
ATOM 3114 C CA . LEU A 1 406 ? -37.956 12.038 33.430 1.00 65.88 406 LEU A CA 1
ATOM 3115 C C . LEU A 1 406 ? -39.272 12.308 34.176 1.00 65.88 406 LEU A C 1
ATOM 3117 O O . LEU A 1 406 ? -40.351 12.153 33.603 1.00 65.88 406 LEU A O 1
ATOM 3121 N N . GLN A 1 407 ? -39.188 12.728 35.435 1.00 64.06 407 GLN A N 1
ATOM 3122 C CA . GLN A 1 407 ? -40.313 13.196 36.246 1.00 64.06 407 GLN A CA 1
ATOM 3123 C C . GLN A 1 407 ? -40.119 14.669 36.598 1.00 64.06 407 GLN A C 1
ATOM 3125 O O . GLN A 1 407 ? -39.001 15.100 36.839 1.00 64.06 407 GLN A O 1
ATOM 3130 N N . VAL A 1 408 ? -41.199 15.444 36.632 1.00 64.94 408 VAL A N 1
ATOM 3131 C CA . VAL A 1 408 ? -41.154 16.858 37.031 1.00 64.94 408 VAL A CA 1
ATOM 3132 C C . VAL A 1 408 ? -41.239 16.947 38.552 1.00 64.94 408 VAL A C 1
ATOM 3134 O O . VAL A 1 408 ? -42.174 16.421 39.150 1.00 64.94 408 VAL A O 1
ATOM 3137 N N . LEU A 1 409 ? -40.263 17.605 39.168 1.00 57.41 409 LEU A N 1
ATOM 3138 C CA . LEU A 1 409 ? -40.166 17.861 40.600 1.00 57.41 409 LEU A CA 1
ATOM 3139 C C . LEU A 1 409 ? -40.958 19.114 41.041 1.00 57.41 409 LEU A C 1
ATOM 3141 O O . LEU A 1 409 ? -41.418 19.114 42.182 1.00 57.41 409 LEU A O 1
ATOM 3145 N N . ARG A 1 410 ? -41.141 20.163 40.204 1.00 55.56 410 ARG A N 1
ATOM 3146 C CA . ARG A 1 410 ? -41.871 21.420 40.559 1.00 55.56 410 ARG A CA 1
ATOM 3147 C C . ARG A 1 410 ? -42.534 22.157 39.368 1.00 55.56 410 ARG A C 1
ATOM 3149 O O . ARG A 1 410 ? -42.097 21.991 38.236 1.00 55.56 410 ARG A O 1
ATOM 3156 N N . ASP A 1 411 ? -43.575 22.964 39.641 1.00 51.50 411 ASP A N 1
ATOM 3157 C CA . ASP A 1 411 ? -44.407 23.694 38.652 1.00 51.50 411 ASP A CA 1
ATOM 3158 C C . ASP A 1 411 ? -43.891 25.110 38.253 1.00 51.50 411 ASP A C 1
ATOM 3160 O O . ASP A 1 411 ? -43.262 25.821 39.034 1.00 51.50 411 ASP A O 1
ATOM 3164 N N . SER A 1 412 ? -44.224 25.450 36.998 1.00 48.66 412 SER A N 1
ATOM 3165 C CA . SER A 1 412 ? -44.190 26.666 36.146 1.00 48.66 412 SER A CA 1
ATOM 3166 C C . SER A 1 412 ? -43.296 27.904 36.349 1.00 48.66 412 SER A C 1
ATOM 3168 O O . SER A 1 412 ? -43.072 28.548 35.324 1.00 48.66 412 SER A O 1
ATOM 3170 N N . ASP A 1 413 ? -42.763 28.264 37.518 1.00 49.19 413 ASP A N 1
ATOM 3171 C CA . ASP A 1 413 ? -42.116 29.589 37.703 1.00 49.19 413 ASP A CA 1
ATOM 3172 C C . ASP A 1 413 ? -40.718 29.496 38.338 1.00 49.19 413 ASP A C 1
ATOM 3174 O O . ASP A 1 413 ? -40.516 29.828 39.505 1.00 49.19 413 ASP A O 1
ATOM 3178 N N . TRP A 1 414 ? -39.738 29.023 37.563 1.00 47.06 414 TRP A N 1
ATOM 3179 C CA . TRP A 1 414 ? -38.336 28.939 37.984 1.00 47.06 414 TRP A CA 1
ATOM 3180 C C . TRP A 1 414 ? -37.418 29.666 36.988 1.00 47.06 414 TRP A C 1
ATOM 3182 O O . TRP A 1 414 ? -37.435 29.346 35.799 1.00 47.06 414 TRP A O 1
ATOM 3192 N N . GLU A 1 415 ? -36.628 30.626 37.480 1.00 49.75 415 GLU A N 1
ATOM 3193 C CA . GLU A 1 415 ? -35.558 31.339 36.761 1.00 49.75 415 GLU A CA 1
ATOM 3194 C C . GLU A 1 415 ? -34.233 31.197 37.535 1.00 49.75 415 GLU A C 1
ATOM 3196 O O . GLU A 1 415 ? -34.228 31.179 38.768 1.00 49.75 415 GLU A O 1
ATOM 3201 N N . ASP A 1 416 ? -33.121 31.049 36.806 1.00 46.03 416 ASP A N 1
ATOM 3202 C CA . ASP A 1 416 ? -31.774 30.823 37.350 1.00 46.03 416 ASP A CA 1
ATOM 3203 C C . ASP A 1 416 ? -30.953 32.127 37.371 1.00 46.03 416 ASP A C 1
ATOM 3205 O O . ASP A 1 416 ? -30.700 32.730 36.329 1.00 46.03 416 ASP A O 1
ATOM 3209 N N . ASP A 1 417 ? -30.505 32.546 38.557 1.00 43.69 417 ASP A N 1
ATOM 3210 C CA . ASP A 1 417 ? -29.925 33.872 38.841 1.00 43.69 417 ASP A CA 1
ATOM 3211 C C . ASP A 1 417 ? -28.389 33.971 38.673 1.00 43.69 417 ASP A C 1
ATOM 3213 O O . ASP A 1 417 ? -27.744 34.875 39.214 1.00 43.69 417 ASP A O 1
ATOM 3217 N N . ARG A 1 418 ? -27.735 33.053 37.950 1.00 48.19 418 ARG A N 1
ATOM 3218 C CA . ARG A 1 418 ? -26.259 33.029 37.837 1.00 48.19 418 ARG A CA 1
ATOM 3219 C C . ARG A 1 418 ? -25.765 33.218 36.403 1.00 48.19 418 ARG A C 1
ATOM 3221 O O . ARG A 1 418 ? -25.564 32.261 35.666 1.00 48.19 418 ARG A O 1
ATOM 3228 N N . VAL A 1 419 ? -25.495 34.475 36.042 1.00 44.88 419 VAL A N 1
ATOM 3229 C CA . VAL A 1 419 ? -24.953 34.888 34.735 1.00 44.88 419 VAL A CA 1
ATOM 3230 C C . VAL A 1 419 ? -23.577 35.543 34.916 1.00 44.88 419 VAL A C 1
ATOM 3232 O O . VAL A 1 419 ? -23.519 36.653 35.440 1.00 44.88 419 VAL A O 1
ATOM 3235 N N . SER A 1 420 ? -22.483 34.875 34.501 1.00 44.38 420 SER A N 1
ATOM 3236 C CA . SER A 1 420 ? -21.271 35.467 33.866 1.00 44.38 420 SER A CA 1
ATOM 3237 C C . SER A 1 420 ? -19.992 34.608 34.014 1.00 44.38 420 SER A C 1
ATOM 3239 O O . SER A 1 420 ? -19.639 34.196 35.120 1.00 44.38 420 SER A O 1
ATOM 3241 N N . GLY A 1 421 ? -19.251 34.417 32.907 1.00 46.59 421 GLY A N 1
ATOM 3242 C CA . GLY A 1 421 ? -17.883 33.870 32.839 1.00 46.59 421 GLY A CA 1
ATOM 3243 C C . GLY A 1 421 ? -17.213 34.096 31.464 1.00 46.59 421 GLY A C 1
ATOM 3244 O O . GLY A 1 421 ? -17.910 34.275 30.470 1.00 46.59 421 GLY A O 1
ATOM 3245 N N . ASP A 1 422 ? -15.870 34.132 31.405 1.00 47.19 422 ASP A N 1
ATOM 3246 C CA . ASP A 1 422 ? -15.061 34.468 30.208 1.00 47.19 422 ASP A CA 1
ATOM 3247 C C . ASP A 1 422 ? -14.756 33.253 29.295 1.00 47.19 422 ASP A C 1
ATOM 3249 O O . ASP A 1 422 ? -14.386 32.170 29.759 1.00 47.19 422 ASP A O 1
ATOM 3253 N N . VAL A 1 423 ? -14.859 33.472 27.978 1.00 49.53 423 VAL A N 1
ATOM 3254 C CA . VAL A 1 423 ? -14.856 32.476 26.885 1.00 49.53 423 VAL A CA 1
ATOM 3255 C C . VAL A 1 423 ? -13.485 31.819 26.677 1.00 49.53 423 VAL A C 1
ATOM 3257 O O . VAL A 1 423 ? -13.401 30.692 26.190 1.00 49.53 423 VAL A O 1
ATOM 3260 N N . PHE A 1 424 ? -12.395 32.498 27.045 1.00 44.41 424 PHE A N 1
ATOM 3261 C CA . PHE A 1 424 ? -11.036 32.024 26.751 1.00 44.41 424 PHE A CA 1
ATOM 3262 C C . PHE A 1 424 ? -10.399 31.169 27.849 1.00 44.41 424 PHE A C 1
ATOM 3264 O O . PHE A 1 424 ? -9.536 30.344 27.547 1.00 44.41 424 PHE A O 1
ATOM 3271 N N . THR A 1 425 ? -10.782 31.362 29.112 1.00 53.53 425 THR A N 1
ATOM 3272 C CA . THR A 1 425 ? -10.095 30.734 30.256 1.00 53.53 425 THR A CA 1
ATOM 3273 C C . THR A 1 425 ? -10.942 29.702 30.994 1.00 53.53 425 THR A C 1
ATOM 3275 O O . THR A 1 425 ? -10.370 28.811 31.624 1.00 53.53 425 THR A O 1
ATOM 3278 N N . GLY A 1 426 ? -12.273 29.747 30.843 1.00 49.62 426 GLY A N 1
ATOM 3279 C CA . GLY A 1 426 ? -13.202 28.834 31.506 1.00 49.62 426 GLY A CA 1
ATOM 3280 C C . GLY A 1 426 ? -13.257 29.019 33.030 1.00 49.62 426 GLY A C 1
ATOM 3281 O O . GLY A 1 426 ? -12.322 29.497 33.671 1.00 49.62 426 GLY A O 1
ATOM 3282 N N . GLY A 1 427 ? -14.384 28.641 33.638 1.00 52.66 427 GLY A N 1
ATOM 3283 C CA . GLY A 1 427 ? -14.524 28.609 35.096 1.00 52.66 427 GLY A CA 1
ATOM 3284 C C . GLY A 1 427 ? -13.608 27.568 35.755 1.00 52.66 427 GLY A C 1
ATOM 3285 O O . GLY A 1 427 ? -13.198 26.587 35.134 1.00 52.66 427 GLY A O 1
ATOM 3286 N N . ARG A 1 428 ? -13.325 27.765 37.048 1.00 43.91 428 ARG A N 1
ATOM 3287 C CA . ARG A 1 428 ? -12.389 26.965 37.864 1.00 43.91 428 ARG A CA 1
ATOM 3288 C C . ARG A 1 428 ? -12.750 25.466 37.962 1.00 43.91 428 ARG A C 1
ATOM 3290 O O . ARG A 1 428 ? -11.867 24.675 38.286 1.00 43.91 428 ARG A O 1
ATOM 3297 N N . ASP A 1 429 ? -13.991 25.101 37.625 1.00 49.22 429 ASP A N 1
ATOM 3298 C CA . ASP A 1 429 ? -14.558 23.744 37.711 1.00 49.22 429 ASP A CA 1
ATOM 3299 C C . ASP A 1 429 ? -14.770 23.041 36.346 1.00 49.22 429 ASP A C 1
ATOM 3301 O O . ASP A 1 429 ? -14.987 21.829 36.306 1.00 49.22 429 ASP A O 1
ATOM 3305 N N . GLY A 1 430 ? -14.586 23.747 35.218 1.00 51.34 430 GLY A N 1
ATOM 3306 C CA . GLY A 1 430 ? -14.680 23.186 33.860 1.00 51.34 430 GLY A CA 1
ATOM 3307 C C . GLY A 1 430 ? -16.109 22.884 33.363 1.00 51.34 430 GLY A C 1
ATOM 3308 O O . GLY A 1 430 ? -16.970 22.453 34.112 1.00 51.34 430 GLY A O 1
ATOM 3309 N N . LEU A 1 431 ? -16.339 23.084 32.054 1.00 48.03 431 LEU A N 1
ATOM 3310 C CA . LEU A 1 431 ? -17.663 23.099 31.393 1.00 48.03 431 LEU A CA 1
ATOM 3311 C C . LEU A 1 431 ? -18.684 24.037 32.061 1.00 48.03 431 LEU A C 1
ATOM 3313 O O . LEU A 1 431 ? -19.834 23.657 32.254 1.00 48.03 431 LEU A O 1
ATOM 3317 N N . GLU A 1 432 ? -18.288 25.267 32.390 1.00 54.97 432 GLU A N 1
ATOM 3318 C CA . GLU A 1 432 ? -19.182 26.175 33.112 1.00 54.97 432 GLU A CA 1
ATOM 3319 C C . GLU A 1 432 ? -19.369 27.540 32.430 1.00 54.97 432 GLU A C 1
ATOM 3321 O O . GLU A 1 432 ? -18.394 28.195 32.057 1.00 54.97 432 GLU A O 1
ATOM 3326 N N . ASN A 1 433 ? -20.643 27.961 32.416 1.00 48.22 433 ASN A N 1
ATOM 3327 C CA . ASN A 1 433 ? -21.160 29.338 32.462 1.00 48.22 433 ASN A CA 1
ATOM 3328 C C . ASN A 1 433 ? -21.520 30.064 31.153 1.00 48.22 433 ASN A C 1
ATOM 3330 O O . ASN A 1 433 ? -21.309 31.270 31.053 1.00 48.22 433 ASN A O 1
ATOM 3334 N N . GLU A 1 434 ? -22.169 29.387 30.200 1.00 43.75 434 GLU A N 1
ATOM 3335 C CA . GLU A 1 434 ? -23.034 30.083 29.230 1.00 43.75 434 GLU A CA 1
ATOM 3336 C C . GLU A 1 434 ? -24.518 29.948 29.613 1.00 43.75 434 GLU A C 1
ATOM 3338 O O . GLU A 1 434 ? -24.963 28.844 29.941 1.00 43.75 434 GLU A O 1
ATOM 3343 N N . PRO A 1 435 ? -25.320 31.025 29.511 1.00 43.28 435 PRO A N 1
ATOM 3344 C CA . PRO A 1 435 ? -26.766 30.920 29.532 1.00 43.28 435 PRO A CA 1
ATOM 3345 C C . PRO A 1 435 ? -27.207 30.294 28.207 1.00 43.28 435 PRO A C 1
ATOM 3347 O O . PRO A 1 435 ? -27.451 30.989 27.220 1.00 43.28 435 PRO A O 1
ATOM 3350 N N . LEU A 1 436 ? -27.347 28.969 28.165 1.00 42.31 436 LEU A N 1
ATOM 3351 C CA . LEU A 1 436 ? -28.238 28.386 27.173 1.00 42.31 436 LEU A CA 1
ATOM 3352 C C . LEU A 1 436 ? -29.625 28.911 27.527 1.00 42.31 436 LEU A C 1
ATOM 3354 O O . LEU A 1 436 ? -30.179 28.549 28.563 1.00 42.31 436 LEU A O 1
ATOM 3358 N N . THR A 1 437 ? -30.177 29.786 26.686 1.00 45.81 437 THR A N 1
ATOM 3359 C CA . THR A 1 437 ? -31.585 30.186 26.740 1.00 45.81 437 THR A CA 1
ATOM 3360 C C . THR A 1 437 ? -32.410 28.940 26.420 1.00 45.81 437 THR A C 1
ATOM 3362 O O . THR A 1 437 ? -32.901 28.742 25.310 1.00 45.81 437 THR A O 1
ATOM 3365 N N . THR A 1 438 ? -32.503 28.022 27.376 1.00 42.75 438 THR A N 1
ATOM 3366 C CA . THR A 1 438 ? -33.402 26.886 27.305 1.00 42.75 438 THR A CA 1
ATOM 3367 C C . THR A 1 438 ? -34.777 27.464 27.588 1.00 42.75 438 THR A C 1
ATOM 3369 O O . THR A 1 438 ? -35.260 27.510 28.714 1.00 42.75 438 THR A O 1
ATOM 3372 N N . GLY A 1 439 ? -35.405 28.003 26.538 1.00 46.47 439 GLY A N 1
ATOM 3373 C CA . GLY A 1 439 ? -36.832 28.292 26.581 1.00 46.47 439 GLY A CA 1
ATOM 3374 C C . GLY A 1 439 ? -37.556 27.068 27.144 1.00 46.47 439 GLY A C 1
ATOM 3375 O O . GLY A 1 439 ? -37.145 25.943 26.850 1.00 46.47 439 GLY A O 1
ATOM 3376 N N . ARG A 1 440 ? -38.577 27.296 27.987 1.00 44.50 440 ARG A N 1
ATOM 3377 C CA . ARG A 1 440 ? -39.340 26.254 28.700 1.00 44.50 440 ARG A CA 1
ATOM 3378 C C . ARG A 1 440 ? -39.458 24.997 27.839 1.00 44.50 440 ARG A C 1
ATOM 3380 O O . ARG A 1 440 ? -40.169 25.015 26.838 1.00 44.50 440 ARG A O 1
ATOM 3387 N N . ILE A 1 441 ? -38.765 23.922 28.211 1.00 46.97 441 ILE A N 1
ATOM 3388 C CA . ILE A 1 441 ? -38.895 22.641 27.518 1.00 46.97 441 ILE A CA 1
ATOM 3389 C C . ILE A 1 441 ? -40.273 22.097 27.913 1.00 46.97 441 ILE A C 1
ATOM 3391 O O . ILE A 1 441 ? -40.474 21.783 29.089 1.00 46.97 441 ILE A O 1
ATOM 3395 N N . PRO A 1 442 ? -41.256 22.019 26.996 1.00 44.00 442 PRO A N 1
ATOM 3396 C CA . PRO A 1 442 ? -42.585 21.556 27.355 1.00 44.00 442 PRO A CA 1
ATOM 3397 C C . PRO A 1 442 ? -42.503 20.076 27.732 1.00 44.00 442 PRO A C 1
ATOM 3399 O O . PRO A 1 442 ? -42.293 19.206 26.884 1.00 44.00 442 PRO A O 1
ATOM 3402 N N . VAL A 1 443 ? -42.671 19.777 29.018 1.00 47.78 443 VAL A N 1
ATOM 3403 C CA . VAL A 1 443 ? -42.802 18.399 29.484 1.00 47.78 443 VAL A CA 1
ATOM 3404 C C . VAL A 1 443 ? -44.222 17.946 29.171 1.00 47.78 443 VAL A C 1
ATOM 3406 O O . VAL A 1 443 ? -45.170 18.304 29.865 1.00 47.78 443 VAL A O 1
ATOM 3409 N N . VAL A 1 444 ? -44.388 17.171 28.100 1.00 46.28 444 VAL A N 1
ATOM 3410 C CA . VAL A 1 444 ? -45.685 16.574 27.758 1.00 46.28 444 VAL A CA 1
ATOM 3411 C C . VAL A 1 444 ? -46.009 15.510 28.808 1.00 46.28 444 VAL A C 1
ATOM 3413 O O . VAL A 1 444 ? -45.447 14.411 28.782 1.00 46.28 444 VAL A O 1
ATOM 3416 N N . ARG A 1 445 ? -46.911 15.819 29.750 1.00 45.88 445 ARG A N 1
ATOM 3417 C CA . ARG A 1 445 ? -47.429 14.823 30.697 1.00 45.88 445 ARG A CA 1
ATOM 3418 C C . ARG A 1 445 ? -48.158 13.746 29.898 1.00 45.88 445 ARG A C 1
ATOM 3420 O O . ARG A 1 445 ? -49.011 14.033 29.064 1.00 45.88 445 ARG A O 1
ATOM 3427 N N . GLN A 1 446 ? -47.870 12.479 30.186 1.00 44.97 446 GLN A N 1
ATOM 3428 C CA . GLN A 1 446 ? -48.536 11.341 29.538 1.00 44.97 446 GLN A CA 1
ATOM 3429 C C . GLN A 1 446 ? -50.069 11.341 29.757 1.00 44.97 446 GLN A C 1
ATOM 3431 O O . GLN A 1 446 ? -50.788 10.670 29.022 1.00 44.97 446 GLN A O 1
ATOM 3436 N N . GLN A 1 447 ? -50.565 12.120 30.728 1.00 44.56 447 GLN A N 1
ATOM 3437 C CA . GLN A 1 447 ? -51.989 12.340 31.006 1.00 44.56 447 GLN A CA 1
ATOM 3438 C C . GLN A 1 447 ? -52.675 13.354 30.065 1.00 44.56 447 GLN A C 1
ATOM 3440 O O . GLN A 1 447 ? -53.896 13.312 29.961 1.00 44.56 447 GLN A O 1
ATOM 3445 N N . ASP A 1 448 ? -51.931 14.181 29.317 1.00 41.50 448 ASP A N 1
ATOM 3446 C CA . ASP A 1 448 ? -52.500 15.172 28.380 1.00 41.50 448 ASP A CA 1
ATOM 3447 C C . ASP A 1 448 ? -52.759 14.614 26.971 1.00 41.50 448 ASP A C 1
ATOM 3449 O O . ASP A 1 448 ? -53.225 15.323 26.076 1.00 41.50 448 ASP A O 1
ATOM 3453 N N . ARG A 1 449 ? -52.540 13.309 26.750 1.00 43.62 449 ARG A N 1
ATOM 3454 C CA . ARG A 1 449 ? -53.193 12.621 25.630 1.00 43.62 449 ARG A CA 1
ATOM 3455 C C . ARG A 1 449 ? -54.672 12.456 25.971 1.00 43.62 449 ARG A C 1
ATOM 3457 O O . ARG A 1 449 ? -55.090 11.390 26.419 1.00 43.62 449 ARG A O 1
ATOM 3464 N N . GLN A 1 450 ? -55.468 13.497 25.723 1.00 37.75 450 GLN A N 1
ATOM 3465 C CA . GLN A 1 450 ? -56.912 13.332 25.579 1.00 37.75 450 GLN A CA 1
ATOM 3466 C C . GLN A 1 450 ? -57.164 12.179 24.592 1.00 37.75 450 GLN A C 1
ATOM 3468 O O . GLN A 1 450 ? -56.652 12.219 23.467 1.00 37.75 450 GLN A O 1
ATOM 3473 N N . PRO A 1 451 ? -57.939 11.145 24.961 1.00 39.03 451 PRO A N 1
ATOM 3474 C CA . PRO A 1 451 ? -58.490 10.258 23.959 1.00 39.03 451 PRO A CA 1
ATOM 3475 C C . PRO A 1 451 ? -59.454 11.110 23.134 1.00 39.03 451 PRO A C 1
ATOM 3477 O O . PRO A 1 451 ? -60.437 11.630 23.660 1.00 39.03 451 PRO A O 1
ATOM 3480 N N . VAL A 1 452 ? -59.135 11.308 21.854 1.00 40.69 452 VAL A N 1
ATOM 3481 C CA . VAL A 1 452 ? -60.045 11.946 20.900 1.00 40.69 452 VAL A CA 1
ATOM 3482 C C . VAL A 1 452 ? -61.393 11.234 21.012 1.00 40.69 452 VAL A C 1
ATOM 3484 O O . VAL A 1 452 ? -61.489 10.023 20.807 1.00 40.69 452 VAL A O 1
ATOM 3487 N N . GLY A 1 453 ? -62.398 12.001 21.436 1.00 36.06 453 GLY A N 1
ATOM 3488 C CA . GLY A 1 453 ? -63.744 11.537 21.725 1.00 36.06 453 GLY A CA 1
ATOM 3489 C C . GLY A 1 453 ? -64.382 10.809 20.546 1.00 36.06 453 GLY A C 1
ATOM 3490 O O . GLY A 1 453 ? -64.091 11.064 19.377 1.00 36.06 453 GLY A O 1
ATOM 3491 N N . GLY A 1 454 ? -65.248 9.861 20.894 1.00 34.81 454 GLY A N 1
ATOM 3492 C CA . GLY A 1 454 ? -65.830 8.898 19.976 1.00 34.81 454 GLY A CA 1
ATOM 3493 C C . GLY A 1 454 ? -66.662 9.502 18.847 1.00 34.81 454 GLY A C 1
ATOM 3494 O O . GLY A 1 454 ? -67.409 10.462 19.022 1.00 34.81 454 GLY A O 1
ATOM 3495 N N . ARG A 1 455 ? -66.622 8.819 17.700 1.00 31.45 455 ARG A N 1
ATOM 3496 C CA . ARG A 1 455 ? -67.786 8.691 16.824 1.00 31.45 455 ARG A CA 1
ATOM 3497 C C . ARG A 1 455 ? -68.215 7.232 16.800 1.00 31.45 455 ARG A C 1
ATOM 3499 O O . ARG A 1 455 ? -67.433 6.321 16.551 1.00 31.45 455 ARG A O 1
ATOM 3506 N N . THR A 1 456 ? -69.476 7.074 17.151 1.00 35.44 456 THR A N 1
ATOM 3507 C CA . THR A 1 456 ? -70.304 5.881 17.154 1.00 35.44 456 THR A CA 1
ATOM 3508 C C . THR A 1 456 ? -70.426 5.253 15.763 1.00 35.44 456 THR A C 1
ATOM 3510 O O . THR A 1 456 ? -70.501 5.960 14.763 1.00 35.44 456 THR A O 1
ATOM 3513 N N . GLY A 1 457 ? -70.556 3.921 15.735 1.00 30.91 457 GLY A N 1
ATOM 3514 C CA . GLY A 1 457 ? -71.384 3.224 14.745 1.00 30.91 457 GLY A CA 1
ATOM 3515 C C . GLY A 1 457 ? -70.674 2.442 13.637 1.00 30.91 457 GLY A C 1
ATOM 3516 O O . GLY A 1 457 ? -70.478 2.971 12.556 1.00 30.91 457 GLY A O 1
ATOM 3517 N N . GLY A 1 458 ? -70.443 1.148 13.895 1.00 28.06 458 GLY A N 1
ATOM 3518 C CA . GLY A 1 458 ? -70.939 0.031 13.066 1.00 28.06 458 GLY A CA 1
ATOM 3519 C C . GLY A 1 458 ? -70.357 -0.238 11.661 1.00 28.06 458 GLY A C 1
ATOM 3520 O O . GLY A 1 458 ? -69.799 0.645 11.029 1.00 28.06 458 GLY A O 1
ATOM 3521 N N . PRO A 1 459 ? -70.458 -1.489 11.163 1.00 45.72 459 PRO A N 1
ATOM 3522 C CA . PRO A 1 459 ? -69.471 -2.098 10.268 1.00 45.72 459 PRO A CA 1
ATOM 3523 C C . PRO A 1 459 ? -69.919 -2.158 8.797 1.00 45.72 459 PRO A C 1
ATOM 3525 O O . PRO A 1 459 ? -71.103 -2.307 8.511 1.00 45.72 459 PRO A O 1
ATOM 3528 N N . GLY A 1 460 ? -68.974 -2.156 7.850 1.00 28.55 460 GLY A N 1
ATOM 3529 C CA . GLY A 1 460 ? -69.299 -2.472 6.455 1.00 28.55 460 GLY A CA 1
ATOM 3530 C C . GLY A 1 460 ? -68.150 -2.298 5.464 1.00 28.55 460 GLY A C 1
ATOM 3531 O O . GLY A 1 460 ? -67.706 -1.184 5.231 1.00 28.55 460 GLY A O 1
ATOM 3532 N N . SER A 1 461 ? -67.713 -3.428 4.892 1.00 29.52 461 SER A N 1
ATOM 3533 C CA . SER A 1 461 ? -67.229 -3.630 3.508 1.00 29.52 461 SER A CA 1
ATOM 3534 C C . SER A 1 461 ? -66.309 -2.581 2.846 1.00 29.52 461 SER A C 1
ATOM 3536 O O . SER A 1 461 ? -66.728 -1.467 2.554 1.00 29.52 461 SER A O 1
ATOM 3538 N N . GLY A 1 462 ? -65.096 -2.994 2.440 1.00 24.66 462 GLY A N 1
ATOM 3539 C CA . GLY A 1 462 ? -64.321 -2.292 1.390 1.00 24.66 462 GLY A CA 1
ATOM 3540 C C . GLY A 1 462 ? -64.960 -2.446 -0.004 1.00 24.66 462 GLY A C 1
ATOM 3541 O O . GLY A 1 462 ? -66.127 -2.821 -0.085 1.00 24.66 462 GLY A O 1
ATOM 3542 N N . PRO A 1 463 ? -64.210 -2.388 -1.124 1.00 48.47 463 PRO A N 1
ATOM 3543 C CA . PRO A 1 463 ? -63.083 -1.534 -1.541 1.00 48.47 463 PRO A CA 1
ATOM 3544 C C . PRO A 1 463 ? -63.446 -0.696 -2.813 1.00 48.47 463 PRO A C 1
ATOM 3546 O O . PRO A 1 463 ? -64.536 -0.884 -3.340 1.00 48.47 463 PRO A O 1
ATOM 3549 N N . ARG A 1 464 ? -62.504 0.107 -3.373 1.00 27.00 464 ARG A N 1
ATOM 3550 C CA . ARG A 1 464 ? -62.519 0.888 -4.668 1.00 27.00 464 ARG A CA 1
ATOM 3551 C C . ARG A 1 464 ? -62.712 2.402 -4.484 1.00 27.00 464 ARG A C 1
ATOM 3553 O O . ARG A 1 464 ? -63.339 2.809 -3.526 1.00 27.00 464 ARG A O 1
ATOM 3560 N N . ALA A 1 465 ? -62.287 3.313 -5.359 1.00 26.81 465 ALA A N 1
ATOM 3561 C CA . ALA A 1 465 ? -61.320 3.388 -6.458 1.00 26.81 465 ALA A CA 1
ATOM 3562 C C . ALA A 1 465 ? -61.144 4.898 -6.790 1.00 26.81 465 ALA A C 1
ATOM 3564 O O . ALA A 1 465 ? -62.035 5.696 -6.521 1.00 26.81 465 ALA A O 1
ATOM 3565 N N . ARG A 1 466 ? -59.985 5.252 -7.365 1.00 26.12 466 ARG A N 1
ATOM 3566 C CA . ARG A 1 466 ? -59.640 6.437 -8.202 1.00 26.12 466 ARG A CA 1
ATOM 3567 C C . ARG A 1 466 ? -60.791 6.988 -9.104 1.00 26.12 466 ARG A C 1
ATOM 3569 O O . ARG A 1 466 ? -61.703 6.216 -9.375 1.00 26.12 466 ARG A O 1
ATOM 3576 N N . PRO A 1 467 ? -60.598 8.085 -9.887 1.00 49.06 467 PRO A N 1
ATOM 3577 C CA . PRO A 1 467 ? -59.993 9.419 -9.662 1.00 49.06 467 PRO A CA 1
ATOM 3578 C C . PRO A 1 467 ? -60.811 10.557 -10.382 1.00 49.06 467 PRO A C 1
ATOM 3580 O O . PRO A 1 467 ? -61.913 10.303 -10.848 1.00 49.06 467 PRO A O 1
ATOM 3583 N N . ALA A 1 468 ? -60.199 11.744 -10.575 1.00 27.22 468 ALA A N 1
ATOM 3584 C CA . ALA A 1 468 ? -60.351 12.686 -11.719 1.00 27.22 468 ALA A CA 1
ATOM 3585 C C . ALA A 1 468 ? -61.077 14.054 -11.532 1.00 27.22 468 ALA A C 1
ATOM 3587 O O . ALA A 1 468 ? -62.285 14.131 -11.367 1.00 27.22 468 ALA A O 1
ATOM 3588 N N . SER A 1 469 ? -60.252 15.115 -11.621 1.00 30.23 469 SER A N 1
ATOM 3589 C CA . SER A 1 469 ? -60.282 16.340 -12.469 1.00 30.23 469 SER A CA 1
ATOM 3590 C C . SER A 1 469 ? -61.547 17.165 -12.797 1.00 30.23 469 SER A C 1
ATOM 3592 O O . SER A 1 469 ? -62.528 16.630 -13.299 1.00 30.23 469 SER A O 1
ATOM 3594 N N . GLY A 1 470 ? -61.334 18.497 -12.805 1.00 27.75 470 GLY A N 1
ATOM 3595 C CA . GLY A 1 470 ? -62.026 19.533 -13.610 1.00 27.75 470 GLY A CA 1
ATOM 3596 C C . GLY A 1 470 ? -63.016 20.378 -12.793 1.00 27.75 470 GLY A C 1
ATOM 3597 O O . GLY A 1 470 ? -63.688 19.821 -11.943 1.00 27.75 470 GLY A O 1
ATOM 3598 N N . SER A 1 471 ? -63.196 21.696 -12.940 1.00 29.83 471 SER A N 1
ATOM 3599 C CA . SER A 1 471 ? -62.819 22.689 -13.962 1.00 29.83 471 SER A CA 1
ATOM 3600 C C . SER A 1 471 ? -63.368 24.077 -13.550 1.00 29.83 471 SER A C 1
ATOM 3602 O O . SER A 1 471 ? -64.436 24.107 -12.946 1.00 29.83 471 SER A O 1
ATOM 3604 N N . GLY A 1 472 ? -62.726 25.173 -13.996 1.00 27.44 472 GLY A N 1
ATOM 3605 C CA . GLY A 1 472 ? -63.314 26.525 -14.200 1.00 27.44 472 GLY A CA 1
ATOM 3606 C C . GLY A 1 472 ? -63.532 27.394 -12.943 1.00 27.44 472 GLY A C 1
ATOM 3607 O O . GLY A 1 472 ? -63.781 26.862 -11.875 1.00 27.44 472 GLY A O 1
ATOM 3608 N N . ASP A 1 473 ? -63.480 28.730 -12.958 1.00 31.05 473 ASP A N 1
ATOM 3609 C CA . ASP A 1 473 ? -63.427 29.692 -14.063 1.00 31.05 473 ASP A CA 1
ATOM 3610 C C . ASP A 1 473 ? -63.130 31.127 -13.540 1.00 31.05 473 ASP A C 1
ATOM 3612 O O . ASP A 1 473 ? -63.499 31.469 -12.419 1.00 31.05 473 ASP A O 1
ATOM 3616 N N . SER A 1 474 ? -62.511 31.937 -14.410 1.00 30.12 474 SER A N 1
ATOM 3617 C CA . SER A 1 474 ? -62.573 33.408 -14.611 1.00 30.12 474 SER A CA 1
ATOM 3618 C C . SER A 1 474 ? -62.352 34.463 -13.497 1.00 30.12 474 SER A C 1
ATOM 3620 O O . SER A 1 474 ? -63.018 34.460 -12.468 1.00 30.12 474 SER A O 1
ATOM 3622 N N . GLY A 1 475 ? -61.540 35.497 -13.817 1.00 29.47 475 GLY A N 1
ATOM 3623 C CA . GLY A 1 475 ? -61.652 36.846 -13.219 1.00 29.47 475 GLY A CA 1
ATOM 3624 C C . GLY A 1 475 ? -60.383 37.728 -13.142 1.00 29.47 475 GLY A C 1
ATOM 3625 O O . GLY A 1 475 ? -59.904 38.004 -12.051 1.00 29.47 475 GLY A O 1
ATOM 3626 N N . THR A 1 476 ? -59.841 38.185 -14.276 1.00 31.56 476 THR A N 1
ATOM 3627 C CA . THR A 1 476 ? -58.816 39.261 -14.456 1.00 31.56 476 THR A CA 1
ATOM 3628 C C . THR A 1 476 ? -59.336 40.684 -14.126 1.00 31.56 476 THR A C 1
ATOM 3630 O O . THR A 1 476 ? -60.552 40.824 -14.008 1.00 31.56 476 THR A O 1
ATOM 3633 N N . PRO A 1 477 ? -58.556 41.794 -14.259 1.00 48.97 477 PRO A N 1
ATOM 3634 C CA . PRO A 1 477 ? -57.123 42.086 -13.993 1.00 48.97 477 PRO A CA 1
ATOM 3635 C C . PRO A 1 477 ? -56.922 43.471 -13.289 1.00 48.97 477 PRO A C 1
ATOM 3637 O O . PRO A 1 477 ? -57.900 44.162 -13.049 1.00 48.97 477 PRO A O 1
ATOM 3640 N N . VAL A 1 478 ? -55.678 43.906 -13.009 1.00 30.44 478 VAL A N 1
ATOM 3641 C CA . VAL A 1 478 ? -55.094 45.240 -13.349 1.00 30.44 478 VAL A CA 1
ATOM 3642 C C . VAL A 1 478 ? -53.619 45.266 -12.890 1.00 30.44 478 VAL A C 1
ATOM 3644 O O . VAL A 1 478 ? -53.320 45.199 -11.703 1.00 30.44 478 VAL A O 1
ATOM 3647 N N . GLU A 1 479 ? -52.712 45.395 -13.856 1.00 35.50 479 GLU A N 1
ATOM 3648 C CA . GLU A 1 479 ? -51.340 45.935 -13.750 1.00 35.50 479 GLU A CA 1
ATOM 3649 C C . GLU A 1 479 ? -51.349 47.244 -14.586 1.00 35.50 479 GLU A C 1
ATOM 3651 O O . GLU A 1 479 ? -52.240 47.358 -15.440 1.00 35.50 479 GLU A O 1
ATOM 3656 N N . PRO A 1 480 ? -50.439 48.233 -14.420 1.00 41.84 480 PRO A N 1
ATOM 3657 C CA . PRO A 1 480 ? -49.028 48.034 -14.797 1.00 41.84 480 PRO A CA 1
ATOM 3658 C C . PRO A 1 480 ? -47.997 48.880 -14.009 1.00 41.84 480 PRO A C 1
ATOM 3660 O O . PRO A 1 480 ? -48.328 49.897 -13.403 1.00 41.84 480 PRO A O 1
ATOM 3663 N N . GLY A 1 481 ? -46.710 48.522 -14.087 1.00 28.83 481 GLY A N 1
ATOM 3664 C CA . GLY A 1 481 ? -45.640 49.424 -13.641 1.00 28.83 481 GLY A CA 1
ATOM 3665 C C . GLY A 1 481 ? -44.221 48.852 -13.658 1.00 28.83 481 GLY A C 1
ATOM 3666 O O . GLY A 1 481 ? -43.706 48.484 -12.614 1.00 28.83 481 GLY A O 1
ATOM 3667 N N . ASP A 1 482 ? -43.619 48.840 -14.849 1.00 30.02 482 ASP A N 1
ATOM 3668 C CA . ASP A 1 482 ? -42.182 48.945 -15.169 1.00 30.02 482 ASP A CA 1
ATOM 3669 C C . ASP A 1 482 ? -41.110 47.995 -14.572 1.00 30.02 482 ASP A C 1
ATOM 3671 O O . ASP A 1 482 ? -40.756 47.988 -13.396 1.00 30.02 482 ASP A O 1
ATOM 3675 N N . LYS A 1 483 ? -40.460 47.285 -15.506 1.00 33.16 483 LYS A N 1
ATOM 3676 C CA . LYS A 1 483 ? -39.068 46.782 -15.476 1.00 33.16 483 LYS A CA 1
ATOM 3677 C C . LYS A 1 483 ? -38.092 47.924 -15.858 1.00 33.16 483 LYS A C 1
ATOM 3679 O O . LYS A 1 483 ? -38.563 48.957 -16.317 1.00 33.16 483 LYS A O 1
ATOM 3684 N N . PRO A 1 484 ? -36.764 47.699 -15.986 1.00 45.50 484 PRO A N 1
ATOM 3685 C CA . PRO A 1 484 ? -35.810 46.827 -15.274 1.00 45.50 484 PRO A CA 1
ATOM 3686 C C . PRO A 1 484 ? -34.598 47.654 -14.760 1.00 45.50 484 PRO A C 1
ATOM 3688 O O . PRO A 1 484 ? -34.510 48.833 -15.053 1.00 45.50 484 PRO A O 1
ATOM 3691 N N . HIS A 1 485 ? -33.601 47.058 -14.087 1.00 34.25 485 HIS A N 1
ATOM 3692 C CA . HIS A 1 485 ? -32.182 47.282 -14.439 1.00 34.25 485 HIS A CA 1
ATOM 3693 C C . HIS A 1 485 ? -31.213 46.335 -13.711 1.00 34.25 485 HIS A C 1
ATOM 3695 O O . HIS A 1 485 ? -31.391 45.930 -12.567 1.00 34.25 485 HIS A O 1
ATOM 3701 N N . HIS A 1 486 ? -30.183 45.978 -14.472 1.00 34.34 486 HIS A N 1
ATOM 3702 C CA . HIS A 1 486 ? -29.039 45.120 -14.193 1.00 34.34 486 HIS A CA 1
ATOM 3703 C C . HIS A 1 486 ? -27.903 45.820 -13.411 1.00 34.34 486 HIS A C 1
ATOM 3705 O O . HIS A 1 486 ? -27.757 47.033 -13.503 1.00 34.34 486 HIS A O 1
ATOM 3711 N N . ARG A 1 487 ? -26.986 44.973 -12.893 1.00 34.16 487 ARG A N 1
ATOM 3712 C CA . ARG A 1 487 ? -25.517 45.142 -12.696 1.00 34.16 487 ARG A CA 1
ATOM 3713 C C . ARG A 1 487 ? -24.991 45.890 -11.458 1.00 34.16 487 ARG A C 1
ATOM 3715 O O . ARG A 1 487 ? -25.222 47.075 -11.306 1.00 34.16 487 ARG A O 1
ATOM 3722 N N . HIS A 1 488 ? -24.143 45.190 -10.689 1.00 35.22 488 HIS A N 1
ATOM 3723 C CA . HIS A 1 488 ? -22.722 45.471 -10.341 1.00 35.22 488 HIS A CA 1
ATOM 3724 C C . HIS A 1 488 ? -22.317 44.448 -9.246 1.00 35.22 488 HIS A C 1
ATOM 3726 O O . HIS A 1 488 ? -23.063 44.276 -8.296 1.00 35.22 488 HIS A O 1
ATOM 3732 N N . ALA A 1 489 ? -21.333 43.547 -9.363 1.00 38.44 489 ALA A N 1
ATOM 3733 C CA . ALA A 1 489 ? -19.900 43.621 -9.678 1.00 38.44 489 ALA A CA 1
ATOM 3734 C C . ALA A 1 489 ? -19.025 44.300 -8.598 1.00 38.44 489 ALA A C 1
ATOM 3736 O O . ALA A 1 489 ? -19.073 45.514 -8.443 1.00 38.44 489 ALA A O 1
ATOM 3737 N N . ALA A 1 490 ? -18.155 43.463 -8.009 1.00 36.91 490 ALA A N 1
ATOM 3738 C CA . ALA A 1 490 ? -16.847 43.715 -7.385 1.00 36.91 490 ALA A CA 1
ATOM 3739 C C . ALA A 1 490 ? -16.762 44.309 -5.961 1.00 36.91 490 ALA A C 1
ATOM 3741 O O . ALA A 1 490 ? -16.901 45.513 -5.755 1.00 36.91 490 ALA A O 1
ATOM 3742 N N . ARG A 1 491 ? -16.310 43.466 -5.021 1.00 38.53 491 ARG A N 1
ATOM 3743 C CA . ARG A 1 491 ? -14.966 43.571 -4.429 1.00 38.53 491 ARG A CA 1
ATOM 3744 C C . ARG A 1 491 ? -14.465 42.214 -3.959 1.00 38.53 491 ARG A C 1
ATOM 3746 O O . ARG A 1 491 ? -15.322 41.409 -3.538 1.00 38.53 491 ARG A O 1
#

Secondary structure (DSSP, 8-state):
--------------PPPPP----------PPPPPPPP---HHHHHHHTS-HHHHHHHTTTHHHHHHHHHHIIIIIHHHSS----SEEEEEES--HHHHHHHHHHSTTTEEEEEES-HHHHHHHHHTTSSSEEEETTTTEEEE-TTT-HHHHHHHHHHHHHHHHHTTPPPPEEEESSPPPTT-TTS-HHHHHHHHHHHHHHHHHHHHHHH-TTS-HHHHHHHHHHHHHHHHHHHHHIIIIIT-S--S-HHHHHHHHHHHHHHHHHHHHHHHHHHGGGGHHHHHIIIIITTTGGGSSSS-GGGSPTTHHHHTTT-HHHHHHHHHHHHHHS-SS-THHHHHHHHHHHHHHHHHHHHHHHHHHHHHHHHHHTT---HHHHHHHHHHHHHHHHHHHHHHHTTEEE-TTS-EEE-S-S----------TTT--TTSS--------------GGG---PPP-------------------------------------

Foldseek 3Di:
DDDDDDDDDDDDDDDDDDDPPPPPDPPPPDFPDFDDDDADPVLVVLLVDALVVSLVVVVVVVVVLVVVLCCVQPCQFPVFQAAAAQEEEEEADDVPLVVLCCVVPPRRYDYDYDPDPVVRLQCQLQVVHQWYAYPVQLEIEHECLLAVVSSPPVLVVSQVSCVVVVHPRGHYHYPFADDPLCNRNQLLLVLLQLLLCQLQVQLLCCLAPVVVPDPVVSLVSQQVSQLVSLLVSLCCCPVNSPSFDDPSVVSSVLSSLQSSLLSLLLNLCSLPCGNCSSNVSCVQRPSLLNSLQCNNHHLSRTDPPSSVCVQQGLNVLSSQDCSCRGRVGHHDNVSNVVSSVVSNVNSVVSNVVSVVVSVVVVVVCVSNVPDDSNRVSVVSVVVVVVVVVQVVCVLVQWHADPVRDIDGNDDDDDDDDDADDDDPPDDPVPPDHDPPVPPPPDDPDPVPPDPPDDDDDDDDDDDDDDDDDDDDDDDDDDDDDDDDDDDDDDD

Radius of gyration: 38.48 Å; Cα contacts (8 Å, |Δi|>4): 583; chains: 1; bounding box: 107×98×120 Å

Nearest PDB structures (foldseek):
  7tc0-assembly1_A  TM=6.884E-01  e=4.704E-01  Homo sapiens
  7lkz-assembly1_A  TM=5.050E-01  e=2.872E-01  Homo sapiens
  3fpf-assembly1_B  TM=2.238E-01  e=3.557E+00  Methanothermobacter thermautotrophicus str. Delta H
  6akx-assembly1_A  TM=1.770E-01  e=5.279E+00  Homo sapiens
  4l6r-assembly1_A  TM=1.993E-01  e=9.085E+00  Escherichia coli